Protein 6SA8 (pdb70)

Nearest PDB structures (foldseek):
  6sa8-assembly1_A  TM=1.002E+00  e=1.335E-89  synthetic construct
  5mfm-assembly5_E  TM=9.907E-01  e=5.668E-34  synthetic construct
  6s9o-assembly3_C  TM=9.893E-01  e=5.904E-34  synthetic construct
  6s9o-assembly1_A  TM=9.785E-01  e=1.028E-32  synthetic construct
  4rv1-assembly6_F  TM=8.176E-01  e=2.155E-25  synthetic construct

B-factor: mean 82.51, std 38.87, range [34.55, 211.36]

Radius of gyration: 32.52 Å; Cα contacts (8 Å, |Δi|>4): 1146; chains: 2; bounding box: 94×77×37 Å

Structure (mmCIF, N/CA/C/O backbone):
data_6SA8
#
_entry.id   6SA8
#
_cell.length_a   92.970
_cell.length_b   145.460
_cell.length_c   115.620
_cell.angle_alpha   90.000
_cell.angle_beta   90.000
_cell.angle_gamma   90.000
#
_symmetry.space_group_name_H-M   'C 2 2 21'
#
loop_
_entity.id
_entity.type
_entity.pdbx_description
1 polymer 'ring-like DARPin-Armadillo fusion H83_D01'
2 polymer LYS-ARG-LYS-ARG-LYS-ARG-LYS-ARG-LYS-ARG
3 non-polymer 1,2-ETHANEDIOL
4 water water
#
loop_
_atom_site.group_PDB
_atom_site.id
_atom_site.type_symbol
_atom_site.label_atom_id
_atom_site.label_alt_id
_atom_site.label_comp_id
_atom_site.label_asym_id
_atom_site.label_entity_id
_atom_site.label_seq_id
_atom_site.pdbx_PDB_ins_code
_atom_site.Cartn_x
_atom_site.Cartn_y
_atom_site.Cartn_z
_atom_site.occupancy
_atom_site.B_iso_or_equiv
_atom_site.auth_seq_id
_atom_site.auth_comp_id
_atom_site.auth_asym_id
_atom_site.auth_atom_id
_atom_site.pdbx_PDB_model_num
ATOM 1 N N . GLY A 1 7 ? 22.104 0.791 -5.846 1.00 155.09 7 GLY A N 1
ATOM 2 C CA . GLY A 1 7 ? 21.186 0.897 -6.965 1.00 151.99 7 GLY A CA 1
ATOM 3 C C . GLY A 1 7 ? 21.882 0.937 -8.311 1.00 151.89 7 GLY A C 1
ATOM 4 O O . GLY A 1 7 ? 22.984 1.471 -8.437 1.00 152.19 7 GLY A O 1
ATOM 5 N N . GLY A 1 8 ? 21.233 0.369 -9.316 1.00 150.67 8 GLY A N 1
ATOM 6 C CA . GLY A 1 8 ? 21.783 0.346 -10.657 1.00 152.04 8 GLY A CA 1
ATOM 7 C C . GLY A 1 8 ? 21.133 -0.729 -11.494 1.00 151.86 8 GLY A C 1
ATOM 8 O O . GLY A 1 8 ? 20.470 -1.636 -10.990 1.00 150.03 8 GLY A O 1
ATOM 9 N N . SER A 1 9 ? 21.334 -0.603 -12.810 1.00 152.23 9 SER A N 1
ATOM 10 C CA . SER A 1 9 ? 20.891 -1.617 -13.761 1.00 148.93 9 SER A CA 1
ATOM 11 C C . SER A 1 9 ? 21.600 -2.950 -13.558 1.00 146.74 9 SER A C 1
ATOM 12 O O . SER A 1 9 ? 21.147 -3.967 -14.095 1.00 145.76 9 SER A O 1
ATOM 15 N N . CYS A 1 10 ? 22.703 -2.958 -12.806 1.00 145.65 10 CYS A N 1
ATOM 16 C CA . CYS A 1 10 ? 23.330 -4.204 -12.385 1.00 148.02 10 CYS A CA 1
ATOM 17 C C . CYS A 1 10 ? 22.517 -4.896 -11.302 1.00 145.49 10 CYS A C 1
ATOM 18 O O . CYS A 1 10 ? 22.456 -6.131 -11.257 1.00 146.54 10 CYS A O 1
ATOM 21 N N . LEU A 1 11 ? 21.898 -4.113 -10.420 1.00 143.69 11 LEU A N 1
ATOM 22 C CA . LEU A 1 11 ? 21.231 -4.670 -9.249 1.00 144.44 11 LEU A CA 1
ATOM 23 C C . LEU A 1 11 ? 19.983 -5.451 -9.639 1.00 142.95 11 LEU A C 1
ATOM 24 O O . LEU A 1 11 ? 19.730 -6.542 -9.117 1.00 143.96 11 LEU A O 1
ATOM 29 N N . GLY A 1 12 ? 19.185 -4.902 -10.547 1.00 139.97 12 GLY A N 1
ATOM 30 C CA . GLY A 1 12 ? 17.989 -5.583 -10.994 1.00 136.92 12 GLY A CA 1
ATOM 31 C C . GLY A 1 12 ? 18.195 -6.367 -12.273 1.00 138.27 12 GLY A C 1
ATOM 32 O O . GLY A 1 12 ? 17.376 -6.286 -13.192 1.00 135.70 12 GLY A O 1
ATOM 33 N N . LYS A 1 13 ? 19.284 -7.134 -12.342 1.00 142.39 13 LYS A N 1
ATOM 34 C CA . LYS A 1 13 ? 19.654 -7.887 -13.535 1.00 145.62 13 LYS A CA 1
ATOM 35 C C . LYS A 1 13 ? 19.227 -9.348 -13.467 1.00 146.97 13 LYS A C 1
ATOM 36 O O . LYS A 1 13 ? 18.544 -9.839 -14.372 1.00 143.88 13 LYS A O 1
ATOM 42 N N . LYS A 1 14 ? 19.623 -10.057 -12.411 1.00 151.74 14 LYS A N 1
ATOM 43 C CA . LYS A 1 14 ? 19.341 -11.480 -12.282 1.00 155.21 14 LYS A CA 1
ATOM 44 C C . LYS A 1 14 ? 18.021 -11.765 -11.576 1.00 153.60 14 LYS A C 1
ATOM 45 O O . LYS A 1 14 ? 17.576 -12.918 -11.586 1.00 157.57 14 LYS A O 1
ATOM 51 N N . LEU A 1 15 ? 17.394 -10.750 -10.966 1.00 147.63 15 LEU A N 1
ATOM 52 C CA . LEU A 1 15 ? 16.022 -10.892 -10.486 1.00 142.14 15 LEU A CA 1
ATOM 53 C C . LEU A 1 15 ? 15.139 -11.537 -11.544 1.00 143.98 15 LEU A C 1
ATOM 54 O O . LEU A 1 15 ? 14.287 -12.377 -11.234 1.00 145.45 15 LEU A O 1
ATOM 59 N N . LEU A 1 16 ? 15.339 -11.156 -12.807 1.00 145.76 16 LEU A N 1
ATOM 60 C CA . LEU A 1 16 ? 14.504 -11.659 -13.893 1.00 146.94 16 LEU A CA 1
ATOM 61 C C . LEU A 1 16 ? 14.680 -13.162 -14.081 1.00 152.75 16 LEU A C 1
ATOM 62 O O . LEU A 1 16 ? 13.701 -13.886 -14.307 1.00 153.17 16 LEU A O 1
ATOM 67 N N . GLU A 1 17 ? 15.919 -13.650 -13.995 1.00 157.65 17 GLU A N 1
ATOM 68 C CA . GLU A 1 17 ? 16.194 -15.072 -14.150 1.00 162.94 17 GLU A CA 1
ATOM 69 C C . GLU A 1 17 ? 16.235 -15.820 -12.822 1.00 168.22 17 GLU A C 1
ATOM 70 O O . GLU A 1 17 ? 16.108 -17.049 -12.821 1.00 172.15 17 GLU A O 1
ATOM 76 N N . ALA A 1 18 ? 16.402 -15.118 -11.697 1.00 167.83 18 ALA A N 1
ATOM 77 C CA . ALA A 1 18 ? 16.265 -15.776 -10.403 1.00 168.41 18 ALA A CA 1
ATOM 78 C C . ALA A 1 18 ? 14.827 -16.225 -10.175 1.00 165.68 18 ALA A C 1
ATOM 79 O O . ALA A 1 18 ? 14.587 -17.322 -9.657 1.00 169.26 18 ALA A O 1
ATOM 81 N N . ALA A 1 19 ? 13.857 -15.391 -10.560 1.00 158.36 19 ALA A N 1
ATOM 82 C CA . ALA A 1 19 ? 12.459 -15.806 -10.493 1.00 154.19 19 ALA A CA 1
ATOM 83 C C . ALA A 1 19 ? 12.175 -16.925 -11.490 1.00 157.55 19 ALA A C 1
ATOM 84 O O . ALA A 1 19 ? 11.516 -17.919 -11.158 1.00 158.95 19 ALA A O 1
ATOM 86 N N . ARG A 1 20 ? 12.673 -16.779 -12.723 1.00 159.85 20 ARG A N 1
ATOM 87 C CA . ARG A 1 20 ? 12.505 -17.823 -13.730 1.00 163.93 20 ARG A CA 1
ATOM 88 C C . ARG A 1 20 ? 13.205 -19.118 -13.342 1.00 173.04 20 ARG A C 1
ATOM 89 O O . ARG A 1 20 ? 12.897 -20.169 -13.914 1.00 176.73 20 ARG A O 1
ATOM 97 N N . ALA A 1 21 ? 14.145 -19.062 -12.400 1.00 176.68 21 ALA A N 1
ATOM 98 C CA . ALA A 1 21 ? 14.782 -20.256 -11.863 1.00 181.76 21 ALA A CA 1
ATOM 99 C C . ALA A 1 21 ? 14.079 -20.683 -10.581 1.00 183.78 21 ALA A C 1
ATOM 100 O O . ALA A 1 21 ? 13.479 -21.762 -10.527 1.00 186.48 21 ALA A O 1
ATOM 102 N N . GLY A 1 22 ? 14.147 -19.847 -9.547 1.00 182.38 22 GLY A N 1
ATOM 103 C CA . GLY A 1 22 ? 13.344 -20.068 -8.356 1.00 180.76 22 GLY A CA 1
ATOM 104 C C . GLY A 1 22 ? 14.100 -20.139 -7.046 1.00 182.15 22 GLY A C 1
ATOM 105 O O . GLY A 1 22 ? 13.798 -20.990 -6.205 1.00 185.03 22 GLY A O 1
ATOM 106 N N . GLN A 1 23 ? 15.071 -19.249 -6.848 1.00 179.85 23 GLN A N 1
ATOM 107 C CA . GLN A 1 23 ? 15.819 -19.169 -5.598 1.00 178.62 23 GLN A CA 1
ATOM 108 C C . GLN A 1 23 ? 15.241 -18.032 -4.762 1.00 173.44 23 GLN A C 1
ATOM 109 O O . GLN A 1 23 ? 15.446 -16.855 -5.078 1.00 171.51 23 GLN A O 1
ATOM 115 N N . ASP A 1 24 ? 14.506 -18.387 -3.704 1.00 170.86 24 ASP A N 1
ATOM 116 C CA . ASP A 1 24 ? 14.083 -17.384 -2.732 1.00 165.50 24 ASP A CA 1
ATOM 117 C C . ASP A 1 24 ? 15.281 -16.630 -2.172 1.00 167.06 24 ASP A C 1
ATOM 118 O O . ASP A 1 24 ? 15.205 -15.419 -1.934 1.00 163.02 24 ASP A O 1
ATOM 123 N N . ASP A 1 25 ? 16.401 -17.329 -1.962 1.00 172.86 25 ASP A N 1
ATOM 124 C CA . ASP A 1 25 ? 17.600 -16.678 -1.441 1.00 175.58 25 ASP A CA 1
ATOM 125 C C . ASP A 1 25 ? 18.147 -15.651 -2.424 1.00 173.11 25 ASP A C 1
ATOM 126 O O . ASP A 1 25 ? 18.305 -14.475 -2.085 1.00 171.55 25 ASP A O 1
ATOM 131 N N . GLU A 1 26 ? 18.447 -16.078 -3.654 1.00 171.96 26 GLU A N 1
ATOM 132 C CA . GLU A 1 26 ? 19.064 -15.162 -4.610 1.00 167.70 26 GLU A CA 1
ATOM 133 C C . GLU A 1 26 ? 18.151 -13.983 -4.919 1.00 162.80 26 GLU A C 1
ATOM 134 O O . GLU A 1 26 ? 18.618 -12.842 -5.029 1.00 161.36 26 GLU A O 1
ATOM 140 N N . VAL A 1 27 ? 16.848 -14.236 -5.063 1.00 160.35 27 VAL A N 1
ATOM 141 C CA . VAL A 1 27 ? 15.888 -13.139 -5.167 1.00 153.33 27 VAL A CA 1
ATOM 142 C C . VAL A 1 27 ? 15.986 -12.237 -3.943 1.00 154.21 27 VAL A C 1
ATOM 143 O O . VAL A 1 27 ? 15.909 -11.006 -4.050 1.00 151.30 27 VAL A O 1
ATOM 147 N N . ARG A 1 28 ? 16.186 -12.835 -2.765 1.00 158.46 28 ARG A N 1
ATOM 148 C CA . ARG A 1 28 ? 16.228 -12.066 -1.526 1.00 158.47 28 ARG A CA 1
ATOM 149 C C . ARG A 1 28 ? 17.456 -11.161 -1.467 1.00 161.00 28 ARG A C 1
ATOM 150 O O . ARG A 1 28 ? 17.348 -9.990 -1.084 1.00 158.80 28 ARG A O 1
ATOM 158 N N . ILE A 1 29 ? 18.633 -11.677 -1.841 1.00 165.08 29 ILE A N 1
ATOM 159 C CA . ILE A 1 29 ? 19.835 -10.844 -1.785 1.00 167.35 29 ILE A CA 1
ATOM 160 C C . ILE A 1 29 ? 19.853 -9.822 -2.917 1.00 167.30 29 ILE A C 1
ATOM 161 O O . ILE A 1 29 ? 20.478 -8.764 -2.780 1.00 169.54 29 ILE A O 1
ATOM 166 N N . LEU A 1 30 ? 19.177 -10.107 -4.035 1.00 164.09 30 LEU A N 1
ATOM 167 C CA . LEU A 1 30 ? 19.126 -9.161 -5.144 1.00 159.97 30 LEU A CA 1
ATOM 168 C C . LEU A 1 30 ? 18.323 -7.914 -4.795 1.00 158.48 30 LEU A C 1
ATOM 169 O O . LEU A 1 30 ? 18.542 -6.857 -5.398 1.00 156.06 30 LEU A O 1
ATOM 174 N N . LEU A 1 31 ? 17.409 -8.012 -3.832 1.00 160.22 31 LEU A N 1
ATOM 175 C CA . LEU A 1 31 ? 16.657 -6.863 -3.349 1.00 158.60 31 LEU A CA 1
ATOM 176 C C . LEU A 1 31 ? 17.175 -6.330 -2.024 1.00 161.77 31 LEU A C 1
ATOM 177 O O . LEU A 1 31 ? 16.801 -5.218 -1.633 1.00 160.75 31 LEU A O 1
ATOM 182 N N . ALA A 1 32 ? 18.012 -7.104 -1.328 1.00 164.31 32 ALA A N 1
ATOM 183 C CA . ALA A 1 32 ? 18.344 -6.812 0.063 1.00 164.77 32 ALA A CA 1
ATOM 184 C C . ALA A 1 32 ? 18.871 -5.394 0.228 1.00 164.32 32 ALA A C 1
ATOM 185 O O . ALA A 1 32 ? 18.495 -4.682 1.166 1.00 163.52 32 ALA A O 1
ATOM 187 N N . ASN A 1 33 ? 19.744 -4.966 -0.688 1.00 165.96 33 ASN A N 1
ATOM 188 C CA . ASN A 1 33 ? 20.289 -3.616 -0.625 1.00 168.35 33 ASN A CA 1
ATOM 189 C C . ASN A 1 33 ? 19.240 -2.572 -0.994 1.00 165.96 33 ASN A C 1
ATOM 190 O O . ASN A 1 33 ? 19.228 -1.478 -0.419 1.00 166.39 33 ASN A O 1
ATOM 195 N N . GLY A 1 34 ? 18.341 -2.898 -1.918 1.00 163.99 34 GLY A N 1
ATOM 196 C CA . GLY A 1 34 ? 17.260 -1.998 -2.269 1.00 162.14 34 GLY A CA 1
ATOM 197 C C . GLY A 1 34 ? 17.424 -1.333 -3.619 1.00 161.82 34 GLY A C 1
ATOM 198 O O . GLY A 1 34 ? 18.362 -0.559 -3.832 1.00 162.44 34 GLY A O 1
ATOM 199 N N . ALA A 1 35 ? 16.508 -1.624 -4.542 1.00 159.65 35 ALA A N 1
ATOM 200 C CA . ALA A 1 35 ? 16.545 -1.023 -5.868 1.00 158.83 35 ALA A CA 1
ATOM 201 C C . ALA A 1 35 ? 15.165 -1.034 -6.513 1.00 155.34 35 ALA A C 1
ATOM 202 O O . ALA A 1 35 ? 14.177 -0.625 -5.893 1.00 153.53 35 ALA A O 1
ATOM 204 N N . ASP A 1 36 ? 15.090 -1.503 -7.755 1.00 153.18 36 ASP A N 1
ATOM 205 C CA . ASP A 1 36 ? 13.846 -1.508 -8.515 1.00 147.65 36 ASP A CA 1
ATOM 206 C C . ASP A 1 36 ? 13.167 -2.858 -8.319 1.00 144.45 36 ASP A C 1
ATOM 207 O O . ASP A 1 36 ? 13.674 -3.886 -8.778 1.00 143.39 36 ASP A O 1
ATOM 212 N N . VAL A 1 37 ? 12.020 -2.858 -7.636 1.00 143.46 37 VAL A N 1
ATOM 213 C CA . VAL A 1 37 ? 11.369 -4.125 -7.315 1.00 144.07 37 VAL A CA 1
ATOM 214 C C . VAL A 1 37 ? 10.828 -4.786 -8.576 1.00 143.74 37 VAL A C 1
ATOM 215 O O . VAL A 1 37 ? 10.960 -6.002 -8.758 1.00 145.34 37 VAL A O 1
ATOM 219 N N . ASN A 1 38 ? 10.207 -4.009 -9.458 1.00 140.46 38 ASN A N 1
ATOM 220 C CA . ASN A 1 38 ? 9.780 -4.486 -10.767 1.00 137.73 38 ASN A CA 1
ATOM 221 C C . ASN A 1 38 ? 10.590 -3.756 -11.828 1.00 133.20 38 ASN A C 1
ATOM 222 O O . ASN A 1 38 ? 10.514 -2.527 -11.932 1.00 131.03 38 ASN A O 1
ATOM 227 N N . THR A 1 39 ? 11.359 -4.511 -12.606 1.00 131.71 39 THR A N 1
ATOM 228 C CA . THR A 1 39 ? 12.266 -3.958 -13.599 1.00 131.94 39 THR A CA 1
ATOM 229 C C . THR A 1 39 ? 11.734 -4.220 -15.005 1.00 131.53 39 THR A C 1
ATOM 230 O O . THR A 1 39 ? 10.662 -4.801 -15.196 1.00 126.56 39 THR A O 1
ATOM 234 N N . ALA A 1 40 ? 12.506 -3.784 -15.997 1.00 138.25 40 ALA A N 1
ATOM 235 C CA . ALA A 1 40 ? 12.117 -3.921 -17.391 1.00 141.78 40 ALA A CA 1
ATOM 236 C C . ALA A 1 40 ? 12.440 -5.324 -17.900 1.00 146.31 40 ALA A C 1
ATOM 237 O O . ALA A 1 40 ? 12.972 -6.174 -17.178 1.00 147.71 40 ALA A O 1
ATOM 239 N N . ASP A 1 41 ? 12.114 -5.564 -19.167 1.00 148.81 41 ASP A N 1
ATOM 240 C CA . ASP A 1 41 ? 12.331 -6.853 -19.809 1.00 152.77 41 ASP A CA 1
ATOM 241 C C . ASP A 1 41 ? 12.143 -6.669 -21.308 1.00 157.45 41 ASP A C 1
ATOM 242 O O . ASP A 1 41 ? 11.459 -5.741 -21.753 1.00 155.47 41 ASP A O 1
ATOM 247 N N . GLU A 1 42 ? 12.767 -7.561 -22.082 1.00 163.79 42 GLU A N 1
ATOM 248 C CA . GLU A 1 42 ? 12.620 -7.519 -23.534 1.00 167.51 42 GLU A CA 1
ATOM 249 C C . GLU A 1 42 ? 11.163 -7.682 -23.947 1.00 170.38 42 GLU A C 1
ATOM 250 O O . GLU A 1 42 ? 10.710 -7.059 -24.914 1.00 171.01 42 GLU A O 1
ATOM 256 N N . THR A 1 43 ? 10.413 -8.517 -23.229 1.00 171.53 43 THR A N 1
ATOM 257 C CA . THR A 1 43 ? 8.985 -8.688 -23.466 1.00 171.33 43 THR A CA 1
ATOM 258 C C . THR A 1 43 ? 8.139 -7.879 -22.489 1.00 165.67 43 THR A C 1
ATOM 259 O O . THR A 1 43 ? 7.014 -8.277 -22.165 1.00 164.49 43 THR A O 1
ATOM 263 N N . GLY A 1 44 ? 8.666 -6.756 -22.006 1.00 160.98 44 GLY A N 1
ATOM 264 C CA . GLY A 1 44 ? 7.950 -5.911 -21.070 1.00 152.26 44 GLY A CA 1
ATOM 265 C C . GLY A 1 44 ? 7.563 -6.553 -19.753 1.00 145.77 44 GLY A C 1
ATOM 266 O O . GLY A 1 44 ? 6.784 -5.960 -19.000 1.00 142.49 44 GLY A O 1
ATOM 267 N N . PHE A 1 45 ? 8.077 -7.742 -19.446 1.00 144.60 45 PHE A N 1
ATOM 268 C CA . PHE A 1 45 ? 7.721 -8.427 -18.211 1.00 141.16 45 PHE A CA 1
ATOM 269 C C . PHE A 1 45 ? 8.407 -7.782 -17.009 1.00 137.69 45 PHE A C 1
ATOM 270 O O . PHE A 1 45 ? 9.272 -6.912 -17.136 1.00 138.96 45 PHE A O 1
ATOM 278 N N . THR A 1 46 ? 8.002 -8.225 -15.828 1.00 133.40 46 THR A N 1
ATOM 279 C CA . THR A 1 46 ? 8.579 -7.841 -14.550 1.00 130.78 46 THR A CA 1
ATOM 280 C C . THR A 1 46 ? 8.841 -9.107 -13.749 1.00 135.42 46 THR A C 1
ATOM 281 O O . THR A 1 46 ? 8.298 -10.171 -14.069 1.00 138.22 46 THR A O 1
ATOM 285 N N . PRO A 1 47 ? 9.681 -9.039 -12.708 1.00 137.88 47 PRO A N 1
ATOM 286 C CA . PRO A 1 47 ? 9.948 -10.253 -11.914 1.00 139.92 47 PRO A CA 1
ATOM 287 C C . PRO A 1 47 ? 8.708 -10.862 -11.280 1.00 136.55 47 PRO A C 1
ATOM 288 O O . PRO A 1 47 ? 8.748 -12.034 -10.885 1.00 136.29 47 PRO A O 1
ATOM 292 N N . LEU A 1 48 ? 7.612 -10.110 -11.166 1.00 132.62 48 LEU A N 1
ATOM 293 C CA . LEU A 1 48 ? 6.382 -10.681 -10.627 1.00 129.84 48 LEU A CA 1
ATOM 294 C C . LEU A 1 48 ? 5.708 -11.603 -11.636 1.00 133.90 48 LEU A C 1
ATOM 295 O O . LEU A 1 48 ? 5.102 -12.610 -11.253 1.00 136.46 48 LEU A O 1
ATOM 300 N N . HIS A 1 49 ? 5.810 -11.283 -12.929 1.00 136.55 49 HIS A N 1
ATOM 301 C CA . HIS A 1 49 ? 5.164 -12.096 -13.955 1.00 141.15 49 HIS A CA 1
ATOM 302 C C . HIS A 1 49 ? 5.792 -13.482 -14.033 1.00 147.79 49 HIS A C 1
ATOM 303 O O . HIS A 1 49 ? 5.107 -14.500 -13.893 1.00 149.23 49 HIS A O 1
ATOM 310 N N . LEU A 1 50 ? 7.107 -13.536 -14.263 1.00 152.28 50 LEU A N 1
ATOM 311 C CA . LEU A 1 50 ? 7.781 -14.819 -14.431 1.00 156.81 50 LEU A CA 1
ATOM 312 C C . LEU A 1 50 ? 7.758 -15.647 -13.151 1.00 159.16 50 LEU A C 1
ATOM 313 O O . LEU A 1 50 ? 7.829 -16.879 -13.211 1.00 163.50 50 LEU A O 1
ATOM 318 N N . ALA A 1 51 ? 7.654 -14.996 -11.990 1.00 155.35 51 ALA A N 1
ATOM 319 C CA . ALA A 1 51 ? 7.565 -15.736 -10.736 1.00 154.67 51 ALA A CA 1
ATOM 320 C C . ALA A 1 51 ? 6.230 -16.459 -10.608 1.00 153.79 51 ALA A C 1
ATOM 321 O O . ALA A 1 51 ? 6.169 -17.556 -10.040 1.00 154.40 51 ALA A O 1
ATOM 323 N N . ALA A 1 52 ? 5.155 -15.862 -11.124 1.00 152.96 52 ALA A N 1
ATOM 324 C CA . ALA A 1 52 ? 3.854 -16.517 -11.128 1.00 152.56 52 ALA A CA 1
ATOM 325 C C . ALA A 1 52 ? 3.688 -17.479 -12.296 1.00 155.50 52 ALA A C 1
ATOM 326 O O . ALA A 1 52 ? 2.826 -18.364 -12.237 1.00 156.94 52 ALA A O 1
ATOM 328 N N . TRP A 1 53 ? 4.486 -17.323 -13.355 1.00 155.39 53 TRP A N 1
ATOM 329 C CA . TRP A 1 53 ? 4.416 -18.245 -14.484 1.00 156.29 53 TRP A CA 1
ATOM 330 C C . TRP A 1 53 ? 5.040 -19.589 -14.126 1.00 160.98 53 TRP A C 1
ATOM 331 O O . TRP A 1 53 ? 4.446 -20.646 -14.367 1.00 166.23 53 TRP A O 1
ATOM 342 N N . GLU A 1 54 ? 6.241 -19.569 -13.545 1.00 158.81 54 GLU A N 1
ATOM 343 C CA . GLU A 1 54 ? 6.882 -20.817 -13.147 1.00 159.56 54 GLU A CA 1
ATOM 344 C C . GLU A 1 54 ? 6.196 -21.444 -11.941 1.00 159.58 54 GLU A C 1
ATOM 345 O O . GLU A 1 54 ? 6.206 -22.671 -11.794 1.00 162.52 54 GLU A O 1
ATOM 351 N N . GLY A 1 55 ? 5.603 -20.630 -11.076 1.00 156.42 55 GLY A N 1
ATOM 352 C CA . GLY A 1 55 ? 4.890 -21.128 -9.922 1.00 156.95 55 GLY A CA 1
ATOM 353 C C . GLY A 1 55 ? 5.612 -21.014 -8.600 1.00 156.49 55 GLY A C 1
ATOM 354 O O . GLY A 1 55 ? 5.264 -21.745 -7.666 1.00 159.61 55 GLY A O 1
ATOM 355 N N . HIS A 1 56 ? 6.596 -20.127 -8.488 1.00 151.49 56 HIS A N 1
ATOM 356 C CA . HIS A 1 56 ? 7.354 -19.962 -7.251 1.00 149.66 56 HIS A CA 1
ATOM 357 C C . HIS A 1 56 ? 6.591 -19.003 -6.348 1.00 144.09 56 HIS A C 1
ATOM 358 O O . HIS A 1 56 ? 6.679 -17.782 -6.499 1.00 139.20 56 HIS A O 1
ATOM 365 N N . LEU A 1 57 ? 5.830 -19.561 -5.404 1.00 145.61 57 LEU A N 1
ATOM 366 C CA . LEU A 1 57 ? 5.054 -18.732 -4.488 1.00 142.99 57 LEU A CA 1
ATOM 367 C C . LEU A 1 57 ? 5.954 -17.909 -3.574 1.00 143.87 57 LEU A C 1
ATOM 368 O O . LEU A 1 57 ? 5.598 -16.784 -3.206 1.00 140.19 57 LEU A O 1
ATOM 373 N N . GLY A 1 58 ? 7.119 -18.441 -3.207 1.00 149.34 58 GLY A N 1
ATOM 374 C CA . GLY A 1 58 ? 8.060 -17.701 -2.388 1.00 152.80 58 GLY A CA 1
ATOM 375 C C . GLY A 1 58 ? 8.685 -16.496 -3.055 1.00 152.18 58 GLY A C 1
ATOM 376 O O . GLY A 1 58 ? 9.461 -15.785 -2.411 1.00 154.67 58 GLY A O 1
ATOM 377 N N . ILE A 1 59 ? 8.375 -16.251 -4.327 1.00 149.32 59 ILE A N 1
ATOM 378 C CA . ILE A 1 59 ? 8.893 -15.095 -5.037 1.00 146.74 59 ILE A CA 1
ATOM 379 C C . ILE A 1 59 ? 7.823 -14.036 -5.282 1.00 138.98 59 ILE A C 1
ATOM 380 O O . ILE A 1 59 ? 8.138 -12.841 -5.267 1.00 134.15 59 ILE A O 1
ATOM 385 N N . VAL A 1 60 ? 6.569 -14.433 -5.503 1.00 137.00 60 VAL A N 1
ATOM 386 C CA . VAL A 1 60 ? 5.526 -13.445 -5.754 1.00 131.65 60 VAL A CA 1
ATOM 387 C C . VAL A 1 60 ? 5.139 -12.715 -4.476 1.00 131.51 60 VAL A C 1
ATOM 388 O O . VAL A 1 60 ? 4.684 -11.567 -4.526 1.00 127.77 60 VAL A O 1
ATOM 392 N N . GLU A 1 61 ? 5.330 -13.346 -3.315 1.00 136.42 61 GLU A N 1
ATOM 393 C CA . GLU A 1 61 ? 4.955 -12.720 -2.051 1.00 135.90 61 GLU A CA 1
ATOM 394 C C . GLU A 1 61 ? 6.034 -11.766 -1.553 1.00 137.21 61 GLU A C 1
ATOM 395 O O . GLU A 1 61 ? 5.720 -10.695 -1.021 1.00 134.65 61 GLU A O 1
ATOM 401 N N . VAL A 1 62 ? 7.307 -12.135 -1.711 1.00 140.97 62 VAL A N 1
ATOM 402 C CA . VAL A 1 62 ? 8.390 -11.245 -1.314 1.00 143.28 62 VAL A CA 1
ATOM 403 C C . VAL A 1 62 ? 8.503 -10.050 -2.251 1.00 143.07 62 VAL A C 1
ATOM 404 O O . VAL A 1 62 ? 9.065 -9.018 -1.867 1.00 142.36 62 VAL A O 1
ATOM 408 N N . LEU A 1 63 ? 7.971 -10.157 -3.470 1.00 144.23 63 LEU A N 1
ATOM 409 C CA . LEU A 1 63 ? 8.108 -9.091 -4.454 1.00 144.41 63 LEU A CA 1
ATOM 410 C C . LEU A 1 63 ? 7.138 -7.939 -4.232 1.00 146.38 63 LEU A C 1
ATOM 411 O O . LEU A 1 63 ? 7.339 -6.866 -4.805 1.00 147.55 63 LEU A O 1
ATOM 416 N N . LEU A 1 64 ? 6.093 -8.127 -3.426 1.00 147.84 64 LEU A N 1
ATOM 417 C CA . LEU A 1 64 ? 5.114 -7.072 -3.207 1.00 146.55 64 LEU A CA 1
ATOM 418 C C . LEU A 1 64 ? 5.103 -6.523 -1.789 1.00 148.53 64 LEU A C 1
ATOM 419 O O . LEU A 1 64 ? 4.530 -5.453 -1.567 1.00 145.10 64 LEU A O 1
ATOM 424 N N . LYS A 1 65 ? 5.724 -7.215 -0.833 1.00 154.47 65 LYS A N 1
ATOM 425 C CA . LYS A 1 65 ? 5.801 -6.709 0.532 1.00 156.79 65 LYS A CA 1
ATOM 426 C C . LYS A 1 65 ? 6.781 -5.553 0.678 1.00 162.28 65 LYS A C 1
ATOM 427 O O . LYS A 1 65 ? 6.803 -4.915 1.736 1.00 163.47 65 LYS A O 1
ATOM 433 N N . ASN A 1 66 ? 7.584 -5.269 -0.347 1.00 166.44 66 ASN A N 1
ATOM 434 C CA . ASN A 1 66 ? 8.484 -4.125 -0.340 1.00 170.14 66 ASN A CA 1
ATOM 435 C C . ASN A 1 66 ? 7.944 -2.937 -1.126 1.00 165.08 66 ASN A C 1
ATOM 436 O O . ASN A 1 66 ? 8.502 -1.840 -1.018 1.00 166.09 66 ASN A O 1
ATOM 441 N N . GLY A 1 67 ? 6.887 -3.127 -1.912 1.00 158.50 67 GLY A N 1
ATOM 442 C CA . GLY A 1 67 ? 6.272 -2.028 -2.631 1.00 152.89 67 GLY A CA 1
ATOM 443 C C . GLY A 1 67 ? 6.537 -2.047 -4.123 1.00 149.88 67 GLY A C 1
ATOM 444 O O . GLY A 1 67 ? 7.356 -1.275 -4.626 1.00 152.76 67 GLY A O 1
ATOM 445 N N . ALA A 1 68 ? 5.842 -2.916 -4.840 1.00 144.38 68 ALA A N 1
ATOM 446 C CA . ALA A 1 68 ? 6.000 -3.060 -6.286 1.00 141.63 68 ALA A CA 1
ATOM 447 C C . ALA A 1 68 ? 4.672 -2.692 -6.958 1.00 137.37 68 ALA A C 1
ATOM 448 O O . ALA A 1 68 ? 4.138 -1.621 -6.659 1.00 137.32 68 ALA A O 1
ATOM 450 N N . ASP A 1 69 ? 4.131 -3.529 -7.838 1.00 133.45 69 ASP A N 1
ATOM 451 C CA . ASP A 1 69 ? 2.883 -3.237 -8.525 1.00 128.03 69 ASP A CA 1
ATOM 452 C C . ASP A 1 69 ? 2.276 -4.551 -8.987 1.00 126.46 69 ASP A C 1
ATOM 453 O O . ASP A 1 69 ? 2.939 -5.332 -9.676 1.00 127.86 69 ASP A O 1
ATOM 458 N N . VAL A 1 70 ? 1.020 -4.789 -8.604 1.00 122.89 70 VAL A N 1
ATOM 459 C CA . VAL A 1 70 ? 0.368 -6.060 -8.898 1.00 121.40 70 VAL A CA 1
ATOM 460 C C . VAL A 1 70 ? -0.200 -6.112 -10.311 1.00 120.93 70 VAL A C 1
ATOM 461 O O . VAL A 1 70 ? -0.427 -7.208 -10.842 1.00 122.00 70 VAL A O 1
ATOM 465 N N . ASN A 1 71 ? -0.432 -4.962 -10.942 1.00 118.41 71 ASN A N 1
ATOM 466 C CA . ASN A 1 71 ? -1.060 -4.938 -12.257 1.00 115.93 71 ASN A CA 1
ATOM 467 C C . ASN A 1 71 ? -0.109 -4.411 -13.326 1.00 115.70 71 ASN A C 1
ATOM 468 O O . ASN A 1 71 ? -0.444 -3.470 -14.053 1.00 112.41 71 ASN A O 1
ATOM 473 N N . ALA A 1 72 ? 1.077 -5.008 -13.431 1.00 118.10 72 ALA A N 1
ATOM 474 C CA . ALA A 1 72 ? 2.045 -4.607 -14.442 1.00 120.03 72 ALA A CA 1
ATOM 475 C C . ALA A 1 72 ? 1.691 -5.216 -15.792 1.00 122.88 72 ALA A C 1
ATOM 476 O O . ALA A 1 72 ? 1.211 -6.350 -15.872 1.00 122.70 72 ALA A O 1
ATOM 478 N N . ASN A 1 73 ? 1.933 -4.455 -16.854 1.00 125.61 73 ASN A N 1
ATOM 479 C CA . ASN 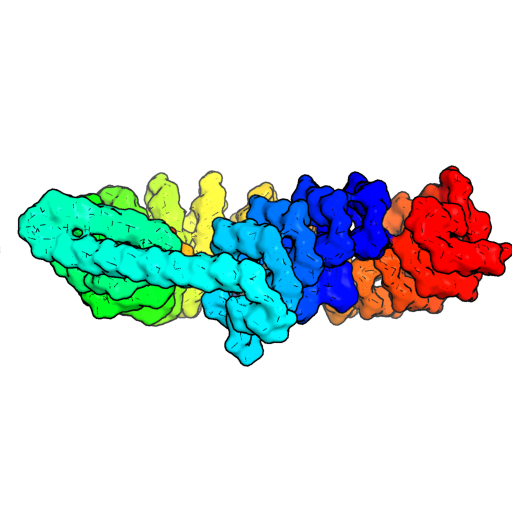A 1 73 ? 1.617 -4.875 -18.209 1.00 128.96 73 ASN A CA 1
ATOM 480 C C . ASN A 1 73 ? 2.891 -5.078 -19.017 1.00 132.73 73 ASN A C 1
ATOM 481 O O . ASN A 1 73 ? 3.908 -4.417 -18.787 1.00 133.57 73 ASN A O 1
ATOM 486 N N . ASP A 1 74 ? 2.824 -6.004 -19.970 1.00 136.29 74 ASP A N 1
ATOM 487 C CA . ASP A 1 74 ? 3.931 -6.239 -20.886 1.00 142.83 74 ASP A CA 1
ATOM 488 C C . ASP A 1 74 ? 3.644 -5.563 -22.221 1.00 147.97 74 ASP A C 1
ATOM 489 O O . ASP A 1 74 ? 2.883 -4.591 -22.278 1.00 145.44 74 ASP A O 1
ATOM 494 N N . GLU A 1 75 ? 4.243 -6.064 -23.303 1.00 155.93 75 GLU A N 1
ATOM 495 C CA . GLU A 1 75 ? 3.977 -5.503 -24.623 1.00 161.42 75 GLU A CA 1
ATOM 496 C C . GLU A 1 75 ? 2.612 -5.909 -25.164 1.00 162.45 75 GLU A C 1
ATOM 497 O O . GLU A 1 75 ? 2.094 -5.243 -26.066 1.00 164.42 75 GLU A O 1
ATOM 503 N N . ARG A 1 76 ? 2.020 -6.981 -24.636 1.00 160.44 76 ARG A N 1
ATOM 504 C CA . ARG A 1 76 ? 0.698 -7.430 -25.050 1.00 158.33 76 ARG A CA 1
ATOM 505 C C . ARG A 1 76 ? -0.386 -7.115 -24.027 1.00 154.72 76 ARG A C 1
ATOM 506 O O . ARG A 1 76 ? -1.566 -7.358 -24.303 1.00 153.55 76 ARG A O 1
ATOM 514 N N . GLY A 1 77 ? -0.018 -6.582 -22.863 1.00 152.22 77 GLY A N 1
ATOM 515 C CA . GLY A 1 77 ? -0.971 -6.266 -21.822 1.00 147.82 77 GLY A CA 1
ATOM 516 C C . GLY A 1 77 ? -1.150 -7.336 -20.768 1.00 145.28 77 GLY A C 1
ATOM 517 O O . GLY A 1 77 ? -2.022 -7.185 -19.903 1.00 141.85 77 GLY A O 1
ATOM 518 N N . HIS A 1 78 ? -0.355 -8.404 -20.805 1.00 146.04 78 HIS A N 1
ATOM 519 C CA . HIS A 1 78 ? -0.516 -9.491 -19.848 1.00 142.15 78 HIS A CA 1
ATOM 520 C C . HIS A 1 78 ? -0.188 -9.021 -18.435 1.00 133.05 78 HIS A C 1
ATOM 521 O O . HIS A 1 78 ? 0.760 -8.262 -18.216 1.00 131.35 78 HIS A O 1
ATOM 528 N N . THR A 1 79 ? -0.990 -9.473 -17.479 1.00 127.23 79 THR A N 1
ATOM 529 C CA . THR A 1 79 ? -0.852 -9.141 -16.071 1.00 119.06 79 THR A CA 1
ATOM 530 C C . THR A 1 79 ? -0.412 -10.366 -15.277 1.00 118.32 79 THR A C 1
ATOM 531 O O . THR A 1 79 ? -0.514 -11.498 -15.760 1.00 120.62 79 THR A O 1
ATOM 535 N N . PRO A 1 80 ? 0.106 -10.176 -14.059 1.00 116.13 80 PRO A N 1
ATOM 536 C CA . PRO A 1 80 ? 0.424 -11.344 -13.219 1.00 118.79 80 PRO A CA 1
ATOM 537 C C . PRO A 1 80 ? -0.772 -12.240 -12.956 1.00 120.92 80 PRO A C 1
ATOM 538 O O . PRO A 1 80 ? -0.602 -13.457 -12.810 1.00 121.80 80 PRO A O 1
ATOM 542 N N . LEU A 1 81 ? -1.981 -11.675 -12.886 1.00 121.36 81 LEU A N 1
ATOM 543 C CA . LEU A 1 81 ? -3.174 -12.505 -12.759 1.00 126.24 81 LEU A CA 1
ATOM 544 C C . LEU A 1 81 ? -3.409 -13.331 -14.017 1.00 130.59 81 LEU A C 1
ATOM 545 O O . LEU A 1 81 ? -3.833 -14.490 -13.933 1.00 135.29 81 LEU A O 1
ATOM 550 N N . HIS A 1 82 ? -3.149 -12.750 -15.191 1.00 128.42 82 HIS A N 1
ATOM 551 C CA . HIS A 1 82 ? -3.302 -13.500 -16.434 1.00 130.09 82 HIS A CA 1
ATOM 552 C C . HIS A 1 82 ? -2.330 -14.670 -16.494 1.00 132.05 82 HIS A C 1
ATOM 553 O O . HIS A 1 82 ? -2.662 -15.738 -17.022 1.00 134.35 82 HIS A O 1
ATOM 560 N N . LEU A 1 83 ? -1.122 -14.490 -15.955 1.00 131.26 83 LEU A N 1
ATOM 561 C CA . LEU A 1 83 ? -0.144 -15.571 -15.939 1.00 133.72 83 LEU A CA 1
ATOM 562 C C . LEU A 1 83 ? -0.410 -16.564 -14.816 1.00 135.06 83 LEU A C 1
ATOM 563 O O . LEU A 1 83 ? -0.048 -17.740 -14.936 1.00 139.64 83 LEU A O 1
ATOM 568 N N . ALA A 1 84 ? -1.038 -16.120 -13.726 1.00 130.72 84 ALA A N 1
ATOM 569 C CA . ALA A 1 84 ? -1.383 -17.026 -12.640 1.00 131.07 84 ALA A CA 1
ATOM 570 C C . ALA A 1 84 ? -2.584 -17.903 -12.969 1.00 131.32 84 ALA A C 1
ATOM 571 O O . ALA A 1 84 ? -2.804 -18.910 -12.286 1.00 130.78 84 ALA A O 1
ATOM 573 N N . ALA A 1 85 ? -3.358 -17.549 -13.995 1.00 132.54 85 ALA A N 1
ATOM 574 C CA . ALA A 1 85 ? -4.507 -18.340 -14.419 1.00 134.93 85 ALA A CA 1
ATOM 575 C C . ALA A 1 85 ? -4.198 -19.279 -15.574 1.00 139.05 85 ALA A C 1
ATOM 576 O O . ALA A 1 85 ? -4.857 -20.316 -15.707 1.00 142.39 85 ALA A O 1
ATOM 578 N N . TYR A 1 86 ? -3.222 -18.937 -16.421 1.00 138.63 86 TYR A N 1
ATOM 579 C CA . TYR A 1 86 ? -2.809 -19.854 -17.478 1.00 143.11 86 TYR A CA 1
ATOM 580 C C . TYR A 1 86 ? -2.144 -21.096 -16.903 1.00 148.33 86 TYR A C 1
ATOM 581 O O . TYR A 1 86 ? -2.283 -22.190 -17.463 1.00 151.84 86 TYR A O 1
ATOM 590 N N . THR A 1 87 ? -1.424 -20.949 -15.791 1.00 148.29 87 THR A N 1
ATOM 591 C CA . THR A 1 87 ? -0.745 -22.087 -15.185 1.00 151.95 87 THR A CA 1
ATOM 592 C C . THR A 1 87 ? -1.699 -22.930 -14.349 1.00 155.13 87 THR A C 1
ATOM 593 O O . THR A 1 87 ? -1.625 -24.164 -14.374 1.00 161.29 87 THR A O 1
ATOM 597 N N . GLY A 1 88 ? -2.599 -22.289 -13.610 1.00 151.85 88 GLY A N 1
ATOM 598 C CA . GLY A 1 88 ? -3.519 -22.985 -12.736 1.00 154.07 88 GLY A CA 1
ATOM 599 C C . GLY A 1 88 ? -3.162 -22.961 -11.267 1.00 155.12 88 GLY A C 1
ATOM 600 O O . GLY A 1 88 ? -3.774 -23.704 -10.490 1.00 157.61 88 GLY A O 1
ATOM 601 N N . HIS A 1 89 ? -2.201 -22.135 -10.862 1.00 153.36 89 HIS A N 1
ATOM 602 C CA . HIS A 1 89 ? -1.759 -22.080 -9.474 1.00 153.69 89 HIS A CA 1
ATOM 603 C C . HIS A 1 89 ? -2.738 -21.250 -8.655 1.00 154.84 89 HIS A C 1
ATOM 604 O O . HIS A 1 89 ? -2.870 -20.042 -8.877 1.00 151.70 89 HIS A O 1
ATOM 611 N N . LEU A 1 90 ? -3.414 -21.893 -7.701 1.00 159.17 90 LEU A N 1
ATOM 612 C CA . LEU A 1 90 ? -4.439 -21.211 -6.917 1.00 156.37 90 LEU A CA 1
ATOM 613 C C . LEU A 1 90 ? -3.836 -20.358 -5.809 1.00 153.47 90 LEU A C 1
ATOM 614 O O . LEU A 1 90 ? -4.133 -19.165 -5.702 1.00 148.47 90 LEU A O 1
ATOM 619 N N . GLU A 1 91 ? -2.995 -20.959 -4.967 1.00 156.18 91 GLU A N 1
ATOM 620 C CA . GLU A 1 91 ? -2.492 -20.284 -3.775 1.00 154.11 91 GLU A CA 1
ATOM 621 C C . GLU A 1 91 ? -1.498 -19.191 -4.142 1.00 154.07 91 GLU A C 1
ATOM 622 O O . GLU A 1 91 ? -0.897 -18.562 -3.266 1.00 155.74 91 GLU A O 1
ATOM 628 N N . ILE A 1 92 ? -1.333 -18.966 -5.443 1.00 152.12 92 ILE A N 1
ATOM 629 C CA . ILE A 1 92 ? -0.608 -17.818 -5.972 1.00 148.68 92 ILE A CA 1
ATOM 630 C C . ILE A 1 92 ? -1.555 -16.786 -6.582 1.00 142.83 92 ILE A C 1
ATOM 631 O O . ILE A 1 92 ? -1.138 -15.639 -6.814 1.00 139.68 92 ILE A O 1
ATOM 636 N N . VAL A 1 93 ? -2.827 -17.131 -6.796 1.00 140.93 93 VAL A N 1
ATOM 637 C CA . VAL A 1 93 ? -3.781 -16.175 -7.353 1.00 135.12 93 VAL A CA 1
ATOM 638 C C . VAL A 1 93 ? -4.289 -15.218 -6.279 1.00 132.37 93 VAL A C 1
ATOM 639 O O . VAL A 1 93 ? -4.266 -13.995 -6.460 1.00 131.34 93 VAL A O 1
ATOM 643 N N . GLU A 1 94 ? -4.755 -15.756 -5.148 1.00 132.11 94 GLU A N 1
ATOM 644 C CA . GLU A 1 94 ? -5.410 -14.923 -4.143 1.00 130.03 94 GLU A CA 1
ATOM 645 C C . GLU A 1 94 ? -4.463 -13.911 -3.511 1.00 126.83 94 GLU A C 1
ATOM 646 O O . GLU A 1 94 ? -4.927 -12.883 -3.006 1.00 123.96 94 GLU A O 1
ATOM 652 N N . VAL A 1 95 ? -3.153 -14.169 -3.524 1.00 128.37 95 VAL A N 1
ATOM 653 C CA . VAL A 1 95 ? -2.219 -13.181 -2.994 1.00 126.68 95 VAL A CA 1
ATOM 654 C C . VAL A 1 95 ? -2.192 -11.948 -3.887 1.00 121.21 95 VAL A C 1
ATOM 655 O O . VAL A 1 95 ? -1.907 -10.839 -3.420 1.00 117.56 95 VAL A O 1
ATOM 659 N N . LEU A 1 96 ? -2.494 -12.115 -5.176 1.00 121.13 96 LEU A N 1
ATOM 660 C CA . LEU A 1 96 ? -2.659 -10.966 -6.058 1.00 119.06 96 LEU A CA 1
ATOM 661 C C . LEU A 1 96 ? -4.020 -10.312 -5.855 1.00 118.23 96 LEU A C 1
ATOM 662 O O . LEU A 1 96 ? -4.116 -9.082 -5.783 1.00 118.24 96 LEU A O 1
ATOM 667 N N . LEU A 1 97 ? -5.077 -11.122 -5.744 1.00 118.91 97 LEU A N 1
ATOM 668 C CA . LEU A 1 97 ? -6.414 -10.586 -5.510 1.00 114.71 97 LEU A CA 1
ATOM 669 C C . LEU A 1 97 ? -6.511 -9.877 -4.165 1.00 114.02 97 LEU A C 1
ATOM 670 O O . LEU A 1 97 ? -7.320 -8.956 -4.007 1.00 111.44 97 LEU A O 1
ATOM 675 N N . LYS A 1 98 ? -5.702 -10.294 -3.188 1.00 118.37 98 LYS A N 1
ATOM 676 C CA . LYS A 1 98 ? -5.750 -9.679 -1.865 1.00 119.96 98 LYS A CA 1
ATOM 677 C C . LYS A 1 98 ? -5.284 -8.229 -1.908 1.00 120.14 98 LYS A C 1
ATOM 678 O O . LYS A 1 98 ? -5.849 -7.370 -1.221 1.00 118.12 98 LYS A O 1
ATOM 684 N N . ASN A 1 99 ? -4.265 -7.935 -2.713 1.00 122.22 99 ASN A N 1
ATOM 685 C CA . ASN A 1 99 ? -3.687 -6.597 -2.738 1.00 122.28 99 ASN A CA 1
ATOM 686 C C . ASN A 1 99 ? -4.002 -5.865 -4.037 1.00 121.91 99 ASN A C 1
ATOM 687 O O . ASN A 1 99 ? -3.090 -5.407 -4.733 1.00 124.46 99 ASN A O 1
ATOM 692 N N . GLY A 1 100 ? -5.287 -5.752 -4.367 1.00 117.67 100 GLY A N 1
ATOM 693 C CA . GLY A 1 100 ? -5.730 -4.955 -5.495 1.00 114.28 100 GLY A CA 1
ATOM 694 C C . GLY A 1 100 ? -5.151 -5.359 -6.835 1.00 114.73 100 GLY A C 1
ATOM 695 O O . GLY A 1 100 ? -4.171 -4.768 -7.299 1.00 117.75 100 GLY A O 1
ATOM 696 N N . ALA A 1 101 ? -5.749 -6.363 -7.470 1.00 111.44 101 ALA A N 1
ATOM 697 C CA . ALA A 1 101 ? -5.341 -6.802 -8.795 1.00 110.97 101 ALA A CA 1
ATOM 698 C C . ALA A 1 101 ? -6.551 -6.821 -9.714 1.00 109.94 101 ALA A C 1
ATOM 699 O O . ALA A 1 101 ? -7.657 -7.174 -9.292 1.00 111.04 101 ALA A O 1
ATOM 701 N N . GLY A 1 102 ? -6.336 -6.437 -10.969 1.00 108.45 102 GLY A N 1
AT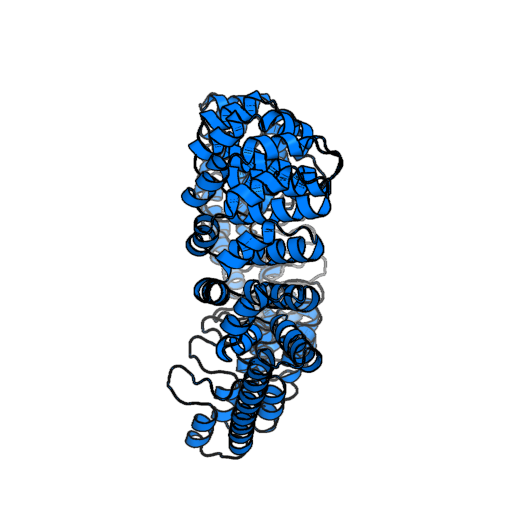OM 702 C CA . GLY A 1 102 ? -7.411 -6.381 -11.940 1.00 106.45 102 GLY A CA 1
ATOM 703 C C . GLY A 1 102 ? -8.046 -7.728 -12.214 1.00 105.22 102 GLY A C 1
ATOM 704 O O . GLY A 1 102 ? -7.518 -8.526 -12.996 1.00 108.34 102 GLY A O 1
ATOM 705 N N . VAL A 1 103 ? -9.186 -7.994 -11.572 1.00 100.33 103 VAL A N 1
ATOM 706 C CA . VAL A 1 103 ? -9.876 -9.260 -11.798 1.00 101.46 103 VAL A CA 1
ATOM 707 C C . VAL A 1 103 ? -10.415 -9.329 -13.221 1.00 101.07 103 VAL A C 1
ATOM 708 O O . VAL A 1 103 ? -10.498 -10.414 -13.811 1.00 102.44 103 VAL A O 1
ATOM 712 N N . ASN A 1 104 ? -10.788 -8.188 -13.794 1.00 99.66 104 ASN A N 1
ATOM 713 C CA . ASN A 1 104 ? -11.248 -8.100 -15.175 1.00 100.18 104 ASN A CA 1
ATOM 714 C C . ASN A 1 104 ? -10.244 -7.346 -16.045 1.00 100.58 104 ASN A C 1
ATOM 715 O O . ASN A 1 104 ? -10.619 -6.561 -16.918 1.00 100.68 104 ASN A O 1
ATOM 720 N N . ALA A 1 105 ? -8.953 -7.579 -15.813 1.00 100.15 105 ALA A N 1
ATOM 721 C CA . ALA A 1 105 ? -7.915 -6.913 -16.588 1.00 98.99 105 ALA A CA 1
ATOM 722 C C . ALA A 1 105 ? -7.921 -7.417 -18.026 1.00 105.16 105 ALA A C 1
ATOM 723 O O . ALA A 1 105 ? -7.987 -8.625 -18.273 1.00 105.26 105 ALA A O 1
ATOM 725 N N . THR A 1 106 ? -7.847 -6.488 -18.975 1.00 111.94 106 THR A N 1
ATOM 726 C CA . THR A 1 106 ? -7.901 -6.804 -20.394 1.00 118.44 106 THR A CA 1
ATOM 727 C C . THR A 1 106 ? -6.533 -6.605 -21.028 1.00 122.22 106 THR A C 1
ATOM 728 O O . THR A 1 106 ? -5.808 -5.664 -20.687 1.00 119.47 106 THR A O 1
ATOM 732 N N . ASP A 1 107 ? -6.186 -7.495 -21.952 1.00 128.37 107 ASP A N 1
ATOM 733 C CA . ASP A 1 107 ? -4.955 -7.420 -22.720 1.00 133.29 107 ASP A CA 1
ATOM 734 C C . ASP A 1 107 ? -5.269 -6.941 -24.134 1.00 136.15 107 ASP A C 1
ATOM 735 O O . ASP A 1 107 ? -6.391 -6.520 -24.436 1.00 134.56 107 ASP A O 1
ATOM 740 N N . VAL A 1 108 ? -4.267 -7.012 -25.014 1.00 140.97 108 VAL A N 1
ATOM 741 C CA . VAL A 1 108 ? -4.517 -6.715 -26.417 1.00 144.12 108 VAL A CA 1
ATOM 742 C C . VAL A 1 108 ? -5.289 -7.847 -27.080 1.00 149.63 108 VAL A C 1
ATOM 743 O O . VAL A 1 108 ? -5.919 -7.639 -28.124 1.00 151.17 108 VAL A O 1
ATOM 747 N N . ILE A 1 109 ? -5.265 -9.042 -26.490 1.00 153.04 109 ILE A N 1
ATOM 748 C CA . ILE A 1 109 ? -6.033 -10.158 -27.029 1.00 158.25 109 ILE A CA 1
ATOM 749 C C . ILE A 1 109 ? -7.511 -10.010 -26.692 1.00 158.18 109 ILE A C 1
ATOM 750 O O . ILE A 1 109 ? -8.375 -10.433 -27.469 1.00 160.84 109 ILE A O 1
ATOM 755 N N . GLY A 1 110 ? -7.828 -9.403 -25.550 1.00 155.64 110 GLY A N 1
ATOM 756 C CA . GLY A 1 110 ? -9.188 -9.256 -25.093 1.00 153.75 110 GLY A CA 1
ATOM 757 C C . GLY A 1 110 ? -9.621 -10.287 -24.073 1.00 152.98 110 GLY A C 1
ATOM 758 O O . GLY A 1 110 ? -10.632 -10.078 -23.393 1.00 150.52 110 GLY A O 1
ATOM 759 N N . THR A 1 111 ? -8.886 -11.389 -23.950 1.00 154.90 111 THR A N 1
ATOM 760 C CA . THR A 1 111 ? -9.235 -12.420 -22.987 1.00 152.90 111 THR A CA 1
ATOM 761 C C . THR A 1 111 ? -8.988 -11.930 -21.561 1.00 149.00 111 THR A C 1
ATOM 762 O O . THR A 1 111 ? -8.276 -10.951 -21.322 1.00 145.73 111 THR A O 1
ATOM 766 N N . ALA A 1 112 ? -9.598 -12.631 -20.610 1.00 149.18 112 ALA A N 1
ATOM 767 C CA . ALA A 1 112 ? -9.508 -12.324 -19.188 1.00 145.83 112 ALA A CA 1
ATOM 768 C C . ALA A 1 112 ? -8.854 -13.495 -18.462 1.00 145.46 112 ALA A C 1
ATOM 769 O O . ALA A 1 112 ? -8.655 -14.556 -19.069 1.00 150.00 112 ALA A O 1
ATOM 771 N N . PRO A 1 113 ? -8.480 -13.349 -17.184 1.00 139.77 113 PRO A N 1
ATOM 772 C CA . PRO A 1 113 ? -7.978 -14.522 -16.449 1.00 142.22 113 PRO A CA 1
ATOM 773 C C . PRO A 1 113 ? -8.967 -15.674 -16.407 1.00 146.21 113 PRO A C 1
ATOM 774 O O . PRO A 1 113 ? -8.556 -16.836 -16.514 1.00 151.49 113 PRO A O 1
ATOM 778 N N . LEU A 1 114 ? -10.263 -15.391 -16.263 1.00 143.95 114 LEU A N 1
ATOM 779 C CA . LEU A 1 114 ? -11.252 -16.460 -16.300 1.00 146.03 114 LEU A CA 1
ATOM 780 C C . LEU A 1 114 ? -11.564 -16.916 -17.720 1.00 149.11 114 LEU A C 1
ATOM 781 O O . LEU A 1 114 ? -12.107 -18.011 -17.897 1.00 152.50 114 LEU A O 1
ATOM 786 N N . HIS A 1 115 ? -11.244 -16.103 -18.731 1.00 147.71 115 HIS A N 1
ATOM 787 C CA . HIS A 1 115 ? -11.268 -16.595 -20.104 1.00 149.95 115 HIS A CA 1
ATOM 788 C C . HIS A 1 115 ? -10.233 -17.693 -20.300 1.00 152.11 115 HIS A C 1
ATOM 789 O O . HIS A 1 115 ? -10.509 -18.719 -20.933 1.00 156.87 115 HIS A O 1
ATOM 796 N N . LEU A 1 116 ? -9.031 -17.490 -19.762 1.00 149.16 116 LEU A N 1
ATOM 797 C CA . LEU A 1 116 ? -7.951 -18.456 -19.889 1.00 152.36 116 LEU A CA 1
ATOM 798 C C . LEU A 1 116 ? -7.966 -19.511 -18.793 1.00 153.46 116 LEU A C 1
ATOM 799 O O . LEU A 1 116 ? -7.351 -20.570 -18.966 1.00 160.03 116 LEU A O 1
ATOM 804 N N . ALA A 1 117 ? -8.644 -19.252 -17.672 1.00 147.88 117 ALA A N 1
ATOM 805 C CA . ALA A 1 117 ? -8.794 -20.285 -16.653 1.00 147.16 117 ALA A CA 1
ATOM 806 C C . ALA A 1 117 ? -9.669 -21.428 -17.149 1.00 149.82 117 ALA A C 1
ATOM 807 O O . ALA A 1 117 ? -9.450 -22.585 -16.771 1.00 151.94 117 ALA A O 1
ATOM 809 N N . ALA A 1 118 ? -10.656 -21.126 -17.991 1.00 150.28 118 ALA A N 1
ATOM 810 C CA . ALA A 1 118 ? -11.492 -22.141 -18.613 1.00 154.44 118 ALA A CA 1
ATOM 811 C C . ALA A 1 118 ? -10.911 -22.668 -19.919 1.00 159.54 118 ALA A C 1
ATOM 812 O O . ALA A 1 118 ? -11.385 -23.695 -20.418 1.00 164.13 118 ALA A O 1
ATOM 814 N N . MET A 1 119 ? -9.908 -21.990 -20.484 1.00 159.25 119 MET A N 1
ATOM 815 C CA . MET A 1 119 ? -9.252 -22.502 -21.683 1.00 165.21 119 MET A CA 1
ATOM 816 C C . MET A 1 119 ? -8.537 -23.816 -21.394 1.00 171.73 119 MET A C 1
ATOM 817 O O . MET A 1 119 ? -8.574 -24.745 -22.209 1.00 178.06 119 MET A O 1
ATOM 822 N N . TRP A 1 120 ? -7.884 -23.911 -20.237 1.00 170.77 120 TRP A N 1
ATOM 823 C CA . TRP A 1 120 ? -7.292 -25.159 -19.779 1.00 175.68 120 TRP A CA 1
ATOM 824 C C . TRP A 1 120 ? -8.180 -25.912 -18.797 1.00 176.74 120 TRP A C 1
ATOM 825 O O . TRP A 1 120 ? -7.842 -27.040 -18.422 1.00 182.30 120 TRP A O 1
ATOM 836 N N . GLY A 1 121 ? -9.297 -25.323 -18.376 1.00 172.25 121 GLY A N 1
ATOM 837 C CA . GLY A 1 121 ? -10.210 -25.985 -17.464 1.00 172.42 121 GLY A CA 1
ATOM 838 C C . GLY A 1 121 ? -9.628 -26.199 -16.082 1.00 171.41 121 GLY A C 1
ATOM 839 O O . GLY A 1 121 ? -9.420 -27.340 -15.658 1.00 176.05 121 GLY A O 1
ATOM 840 N N . HIS A 1 122 ? -9.365 -25.109 -15.371 1.00 164.97 122 HIS A N 1
ATOM 841 C CA . HIS A 1 122 ? -8.782 -25.162 -14.040 1.00 161.79 122 HIS A CA 1
ATOM 842 C C . HIS A 1 122 ? -9.869 -25.067 -12.977 1.00 159.28 122 HIS A C 1
ATOM 843 O O . HIS A 1 122 ? -10.873 -24.370 -13.146 1.00 155.98 122 HIS A O 1
ATOM 850 N N . LEU A 1 123 ? -9.647 -25.770 -11.868 1.00 160.31 123 LEU A N 1
ATOM 851 C CA . LEU A 1 123 ? -10.685 -25.985 -10.868 1.00 157.09 123 LEU A CA 1
ATOM 852 C C . LEU A 1 123 ? -10.836 -24.809 -9.909 1.00 151.67 123 LEU A C 1
ATOM 853 O O . LEU A 1 123 ? -11.620 -23.888 -10.159 1.00 144.51 123 LEU A O 1
ATOM 858 N N . GLU A 1 124 ? -10.083 -24.837 -8.807 1.00 154.96 124 GLU A N 1
ATOM 859 C CA . GLU A 1 124 ? -10.326 -23.949 -7.676 1.00 152.74 124 GLU A CA 1
ATOM 860 C C . GLU A 1 124 ? -9.926 -22.501 -7.942 1.00 150.78 124 GLU A C 1
ATOM 861 O O . GLU A 1 124 ? -10.310 -21.624 -7.160 1.00 149.00 124 GLU A O 1
ATOM 867 N N . ILE A 1 125 ? -9.180 -22.223 -9.017 1.00 150.49 125 ILE A N 1
ATOM 868 C CA . ILE A 1 125 ? -8.793 -20.845 -9.305 1.00 144.48 125 ILE A CA 1
ATOM 869 C C . ILE A 1 125 ? -9.974 -20.029 -9.818 1.00 137.19 125 ILE A C 1
ATOM 870 O O . ILE A 1 125 ? -9.968 -18.797 -9.705 1.00 133.38 125 ILE A O 1
ATOM 875 N N . VAL A 1 126 ? -10.994 -20.685 -10.379 1.00 134.76 126 VAL A N 1
ATOM 876 C CA . VAL A 1 126 ? -12.187 -19.968 -10.818 1.00 128.79 126 VAL A CA 1
ATOM 877 C C . VAL A 1 126 ? -13.041 -19.572 -9.620 1.00 125.78 126 VAL A C 1
ATOM 878 O O . VAL A 1 126 ? -13.761 -18.566 -9.664 1.00 120.29 126 VAL A O 1
ATOM 882 N N . GLU A 1 127 ? -12.964 -20.340 -8.530 1.00 128.33 127 GLU A N 1
ATOM 883 C CA . GLU A 1 127 ? -13.772 -20.048 -7.350 1.00 125.13 127 GLU A CA 1
ATOM 884 C C . GLU A 1 127 ? -13.394 -18.706 -6.734 1.00 116.36 127 GLU A C 1
ATOM 885 O O . GLU A 1 127 ? -14.264 -17.960 -6.268 1.00 109.26 127 GLU A O 1
ATOM 891 N N . VAL A 1 128 ? -12.102 -18.375 -6.731 1.00 114.99 128 VAL A N 1
ATOM 892 C CA . VAL A 1 128 ? -11.658 -17.167 -6.044 1.00 109.62 128 VAL A CA 1
ATOM 893 C C . VAL A 1 128 ? -11.807 -15.933 -6.930 1.00 106.72 128 VAL A C 1
ATOM 894 O O . VAL A 1 128 ? -12.054 -14.833 -6.424 1.00 101.10 128 VAL A O 1
ATOM 898 N N . LEU A 1 129 ? -11.670 -16.077 -8.251 1.00 110.29 129 LEU A N 1
ATOM 899 C CA . LEU A 1 129 ? -11.867 -14.917 -9.115 1.00 109.82 129 LEU A CA 1
ATOM 900 C C . LEU A 1 129 ? -13.339 -14.532 -9.209 1.00 109.35 129 LEU A C 1
ATOM 901 O O . LEU A 1 129 ? -13.660 -13.341 -9.283 1.00 107.15 129 LEU A O 1
ATOM 906 N N . LEU A 1 130 ? -14.246 -15.514 -9.189 1.00 110.50 130 LEU A N 1
ATOM 907 C CA . LEU A 1 130 ? -15.671 -15.200 -9.209 1.00 106.67 130 LEU A CA 1
ATOM 908 C C . LEU A 1 130 ? -16.120 -14.557 -7.903 1.00 102.55 130 LEU A C 1
ATOM 909 O O . LEU A 1 130 ? -17.006 -13.694 -7.911 1.00 99.97 130 LEU A O 1
ATOM 914 N N . LYS A 1 131 ? -15.528 -14.965 -6.777 1.00 103.66 131 LYS A N 1
ATOM 915 C CA . LYS A 1 131 ? -15.828 -14.318 -5.505 1.00 103.92 131 LYS A CA 1
ATOM 916 C C . LYS A 1 131 ? -15.388 -12.859 -5.509 1.00 103.49 131 LYS A C 1
ATOM 917 O O . LYS A 1 131 ? -16.035 -12.013 -4.880 1.00 99.28 131 LYS A O 1
ATOM 923 N N . ASN A 1 132 ? -14.302 -12.547 -6.213 1.00 106.48 132 ASN A N 1
ATOM 924 C CA . ASN A 1 132 ? -13.789 -11.188 -6.313 1.00 102.86 132 ASN A CA 1
ATOM 925 C C . ASN A 1 132 ? -14.420 -10.400 -7.454 1.00 101.72 132 ASN A C 1
ATOM 926 O O . ASN A 1 132 ? -13.941 -9.307 -7.775 1.00 102.06 132 ASN A O 1
ATOM 931 N N . GLY A 1 133 ? -15.472 -10.927 -8.075 1.00 100.62 133 GLY A N 1
ATOM 932 C CA . GLY A 1 133 ? -16.161 -10.219 -9.135 1.00 98.64 133 GLY A CA 1
ATOM 933 C C . GLY A 1 133 ? -15.480 -10.297 -10.487 1.00 99.26 133 GLY A C 1
ATOM 934 O O . GLY A 1 133 ? -15.081 -9.269 -11.043 1.00 98.58 133 GLY A O 1
ATOM 935 N N . ALA A 1 134 ? -15.339 -11.506 -11.026 1.00 101.32 134 ALA A N 1
ATOM 936 C CA . ALA A 1 134 ? -14.788 -11.698 -12.360 1.00 101.84 134 ALA A CA 1
ATOM 937 C C . ALA A 1 134 ? -15.933 -11.785 -13.357 1.00 103.41 134 ALA A C 1
ATOM 938 O O . ALA A 1 134 ? -16.832 -12.616 -13.201 1.00 101.69 134 ALA A O 1
ATOM 940 N N . ASP A 1 135 ? -15.898 -10.932 -14.367 1.00 107.47 135 ASP A N 1
ATOM 941 C CA . ASP A 1 135 ? -16.957 -10.896 -15.368 1.00 113.57 135 ASP A CA 1
ATOM 942 C C . ASP A 1 135 ? -16.936 -12.175 -16.196 1.00 123.32 135 ASP A C 1
ATOM 943 O O . ASP A 1 135 ? -15.952 -12.425 -16.905 1.00 127.91 135 ASP A O 1
ATOM 948 N N . PRO A 1 136 ? -17.983 -13.010 -16.142 1.00 126.12 136 PRO A N 1
ATOM 949 C CA . PRO A 1 136 ? -18.025 -14.192 -17.011 1.00 130.99 136 PRO A CA 1
ATOM 950 C C . PRO A 1 136 ? -18.740 -13.915 -18.325 1.00 134.40 136 PRO A C 1
ATOM 951 O O . PRO A 1 136 ? -18.621 -14.682 -19.287 1.00 136.89 136 PRO A O 1
ATOM 955 N N . LYS A 1 137 ? -19.484 -12.811 -18.369 1.00 135.46 137 LYS A N 1
ATOM 956 C CA . LYS A 1 137 ? -20.285 -12.445 -19.528 1.00 138.07 137 LYS A CA 1
ATOM 957 C C . LYS A 1 137 ? -19.493 -11.681 -20.584 1.00 141.72 137 LYS A C 1
ATOM 958 O O . LYS A 1 137 ? -19.824 -11.772 -21.772 1.00 143.91 137 LYS A O 1
ATOM 964 N N . ALA A 1 138 ? -18.441 -10.966 -20.190 1.00 140.38 138 ALA A N 1
ATOM 965 C CA . ALA A 1 138 ? -17.622 -10.215 -21.135 1.00 140.27 138 ALA A CA 1
ATOM 966 C C . ALA A 1 138 ? -16.738 -11.170 -21.929 1.00 143.79 138 ALA A C 1
ATOM 967 O O . ALA A 1 138 ? -15.875 -11.848 -21.359 1.00 144.48 138 ALA A O 1
ATOM 969 N N . GLN A 1 139 ? -16.944 -11.216 -23.242 1.00 145.28 139 GLN A N 1
ATOM 970 C CA . GLN A 1 139 ? -16.140 -12.049 -24.119 1.00 146.42 139 GLN A CA 1
ATOM 971 C C . GLN A 1 139 ? -14.903 -11.286 -24.589 1.00 144.90 139 GLN A C 1
ATOM 972 O O . GLN A 1 139 ? -14.746 -10.088 -24.344 1.00 143.08 139 GLN A O 1
ATOM 978 N N . ASP A 1 140 ? -14.019 -12.000 -25.275 1.00 146.29 140 ASP A N 1
ATOM 979 C CA . ASP A 1 140 ? -12.790 -11.421 -25.797 1.00 144.45 140 ASP A CA 1
ATOM 980 C C . ASP A 1 140 ? -13.065 -10.809 -27.173 1.00 145.49 140 ASP A C 1
ATOM 981 O O . ASP A 1 140 ? -14.211 -10.510 -27.516 1.00 145.72 140 ASP A O 1
ATOM 986 N N . LYS A 1 141 ? -12.017 -10.610 -27.973 1.00 145.98 141 LYS A N 1
ATOM 987 C CA . LYS A 1 141 ? -12.183 -10.138 -29.341 1.00 147.38 141 LYS A CA 1
ATOM 988 C C . LYS A 1 141 ? -12.382 -11.271 -30.338 1.00 152.88 141 LYS A C 1
ATOM 989 O O . LYS A 1 141 ? -12.829 -11.016 -31.462 1.00 156.42 141 LYS A O 1
ATOM 995 N N . PHE A 1 142 ? -12.053 -12.510 -29.961 1.00 153.22 142 PHE A N 1
ATOM 996 C CA . PHE A 1 142 ? -12.424 -13.649 -30.795 1.00 155.13 142 PHE A CA 1
ATOM 997 C C . PHE A 1 142 ? -13.935 -13.836 -30.815 1.00 154.49 142 PHE A C 1
ATOM 998 O O . PHE A 1 142 ? -14.514 -14.165 -31.857 1.00 158.33 142 PHE A O 1
ATOM 1006 N N . GLY A 1 143 ? -14.587 -13.625 -29.676 1.00 149.36 143 GLY A N 1
ATOM 1007 C CA . GLY A 1 143 ? -16.018 -13.800 -29.553 1.00 147.93 143 GLY A CA 1
ATOM 1008 C C . GLY A 1 143 ? -16.455 -14.991 -28.727 1.00 147.64 143 GLY A C 1
ATOM 1009 O O . GLY A 1 143 ? -17.644 -15.330 -28.746 1.00 146.91 143 GLY A O 1
ATOM 1010 N N . LYS A 1 144 ? -15.542 -15.631 -28.001 1.00 148.38 144 LYS A N 1
ATOM 1011 C CA . LYS A 1 144 ? -15.831 -16.851 -27.254 1.00 149.44 144 LYS A CA 1
ATOM 1012 C C . LYS A 1 144 ? -15.733 -16.544 -25.765 1.00 147.82 144 LYS A C 1
ATOM 1013 O O . LYS A 1 144 ? -14.652 -16.221 -25.262 1.00 146.70 144 LYS A O 1
ATOM 1019 N N . THR A 1 145 ? -16.862 -16.649 -25.065 1.00 148.56 145 THR A N 1
ATOM 1020 C CA . THR A 1 145 ? -16.932 -16.364 -23.640 1.00 148.14 145 THR A CA 1
ATOM 1021 C C . THR A 1 145 ? -16.153 -17.415 -22.849 1.00 151.87 145 THR A C 1
ATOM 1022 O O . THR A 1 145 ? -15.793 -18.466 -23.385 1.00 155.84 145 THR A O 1
ATOM 1026 N N . PRO A 1 146 ? -15.860 -17.154 -21.566 1.00 151.37 146 PRO A N 1
ATOM 1027 C CA . PRO A 1 146 ? -15.196 -18.192 -20.757 1.00 155.02 146 PRO A CA 1
ATOM 1028 C C . PRO A 1 146 ? -16.011 -19.467 -20.646 1.00 160.00 146 PRO A C 1
ATOM 1029 O O . PRO A 1 146 ? -15.442 -20.566 -20.627 1.00 164.17 146 PRO A O 1
ATOM 1033 N N . LYS A 1 147 ? -17.338 -19.346 -20.565 1.00 159.74 147 LYS A N 1
ATOM 1034 C CA . LYS A 1 147 ? -18.194 -20.527 -20.589 1.00 163.78 147 LYS A CA 1
ATOM 1035 C C . LYS A 1 147 ? -18.058 -21.283 -21.905 1.00 171.14 147 LYS A C 1
ATOM 1036 O O . LYS A 1 147 ? -18.238 -22.506 -21.941 1.00 175.40 147 LYS A O 1
ATOM 1042 N N . ASP A 1 148 ? -17.723 -20.579 -22.989 1.00 172.02 148 ASP A N 1
ATOM 1043 C CA . ASP A 1 148 ? -17.572 -21.221 -24.289 1.00 177.15 148 ASP A CA 1
ATOM 1044 C C . ASP A 1 148 ? -16.184 -21.823 -24.474 1.00 179.64 148 ASP A C 1
ATOM 1045 O O . ASP A 1 148 ? -16.049 -22.865 -25.125 1.00 187.35 148 ASP A O 1
ATOM 1050 N N . LEU A 1 149 ? -15.146 -21.191 -23.918 1.00 172.71 149 LEU A N 1
ATOM 1051 C CA . LEU A 1 149 ? -13.800 -21.741 -24.044 1.00 171.49 149 LEU A CA 1
ATOM 1052 C C . LEU A 1 149 ? -13.642 -23.030 -23.249 1.00 171.88 149 LEU A C 1
ATOM 1053 O O . LEU A 1 149 ? -12.811 -23.876 -23.601 1.00 175.48 149 LEU A O 1
ATOM 1058 N N . ALA A 1 150 ? -14.421 -23.200 -22.179 1.00 167.47 150 ALA A N 1
ATOM 1059 C CA . ALA A 1 150 ? -14.417 -24.472 -21.467 1.00 168.30 150 ALA A CA 1
ATOM 1060 C C . ALA A 1 150 ? -15.110 -25.562 -22.274 1.00 171.56 150 ALA A C 1
ATOM 1061 O O . ALA A 1 150 ? -14.788 -26.745 -22.120 1.00 176.16 150 ALA A O 1
ATOM 1063 N N . LYS A 1 151 ? -16.059 -25.184 -23.134 1.00 169.68 151 LYS A N 1
ATOM 1064 C CA . LYS A 1 151 ? -16.707 -26.157 -24.007 1.00 174.08 151 LYS A CA 1
ATOM 1065 C C . LYS A 1 151 ? -15.726 -26.705 -25.036 1.00 180.72 151 LYS A C 1
ATOM 1066 O O . LYS A 1 151 ? -15.593 -27.924 -25.197 1.00 186.74 151 LYS A O 1
ATOM 1072 N N . ASP A 1 152 ? -15.027 -25.811 -25.742 1.00 180.07 152 ASP A N 1
ATOM 1073 C CA . ASP A 1 152 ? -14.082 -26.215 -26.777 1.00 186.10 152 ASP A CA 1
ATOM 1074 C C . ASP A 1 152 ? -12.887 -26.971 -26.213 1.00 190.60 152 ASP A C 1
ATOM 1075 O O . ASP A 1 152 ? -12.284 -27.777 -26.931 1.00 197.40 152 ASP A O 1
ATOM 1080 N N . ASN A 1 153 ? -12.529 -26.723 -24.949 1.00 187.09 153 ASN A N 1
ATOM 1081 C CA . ASN A 1 153 ? -11.448 -27.469 -24.313 1.00 190.48 153 ASN A CA 1
ATOM 1082 C C . ASN A 1 153 ? -11.818 -28.926 -24.072 1.00 199.92 153 ASN A C 1
ATOM 1083 O O . ASN A 1 153 ? -10.925 -29.778 -24.003 1.00 205.61 153 ASN A O 1
ATOM 1088 N N . GLY A 1 154 ? -13.106 -29.231 -23.951 1.00 201.75 154 GLY A N 1
ATOM 1089 C CA . GLY A 1 154 ? -13.541 -30.586 -23.681 1.00 208.06 154 GLY A CA 1
ATOM 1090 C C . GLY A 1 154 ? -13.697 -30.929 -22.218 1.00 206.38 154 GLY A C 1
ATOM 1091 O O . GLY A 1 154 ? -13.684 -32.115 -21.871 1.00 211.36 154 GLY A O 1
ATOM 1092 N N . HIS A 1 155 ? -13.853 -29.932 -21.349 1.00 199.71 155 HIS A N 1
ATOM 1093 C CA . HIS A 1 155 ? -13.945 -30.152 -19.909 1.00 198.12 155 HIS A CA 1
ATOM 1094 C C . HIS A 1 155 ? -15.013 -29.219 -19.355 1.00 192.38 155 HIS A C 1
ATOM 1095 O O . HIS A 1 155 ? -14.836 -27.997 -19.360 1.00 187.53 155 HIS A O 1
ATOM 1102 N N . GLU A 1 156 ? -16.121 -29.792 -18.888 1.00 192.12 156 GLU A N 1
ATOM 1103 C CA . GLU A 1 156 ? -17.243 -29.041 -18.334 1.00 184.83 156 GLU A CA 1
ATOM 1104 C C . GLU A 1 156 ? -17.322 -29.195 -16.818 1.00 180.61 156 GLU A C 1
ATOM 1105 O O . GLU A 1 156 ? -18.403 -29.356 -16.248 1.00 178.32 156 GLU A O 1
ATOM 1111 N N . ASP A 1 157 ? -16.170 -29.146 -16.147 1.00 179.10 157 ASP A N 1
ATOM 1112 C CA . ASP A 1 157 ? -16.140 -29.327 -14.699 1.00 176.57 157 ASP A CA 1
ATOM 1113 C C . ASP A 1 157 ? -16.536 -28.047 -13.971 1.00 165.54 157 ASP A C 1
ATOM 1114 O O . ASP A 1 157 ? -17.539 -28.012 -13.253 1.00 162.31 157 ASP A O 1
ATOM 1119 N N . VAL A 1 158 ? -15.757 -26.975 -14.156 1.00 159.10 158 VAL A N 1
ATOM 1120 C CA . VAL A 1 158 ? -16.063 -25.691 -13.537 1.00 150.38 158 VAL A CA 1
ATOM 1121 C C . VAL A 1 158 ? -16.844 -24.774 -14.462 1.00 146.74 158 VAL A C 1
ATOM 1122 O O . VAL A 1 158 ? -17.228 -23.672 -14.046 1.00 139.43 158 VAL A O 1
ATOM 1126 N N . ALA A 1 159 ? -17.078 -25.185 -15.710 1.00 151.40 159 ALA A N 1
ATOM 1127 C CA . ALA A 1 159 ? -17.954 -24.414 -16.582 1.00 150.33 159 ALA A CA 1
ATOM 1128 C C . ALA A 1 159 ? -19.361 -24.333 -16.011 1.00 149.20 159 ALA A C 1
ATOM 1129 O O . ALA A 1 159 ? -20.066 -23.343 -16.237 1.00 146.31 159 ALA A O 1
ATOM 1131 N N . LYS A 1 160 ? -19.783 -25.356 -15.264 1.00 150.98 160 LYS A N 1
ATOM 1132 C CA . LYS A 1 160 ? -21.081 -25.298 -14.601 1.00 148.25 160 LYS A CA 1
ATOM 1133 C C . LYS A 1 160 ? -21.098 -24.212 -13.533 1.00 142.08 160 LYS A C 1
ATOM 1134 O O . LYS A 1 160 ? -22.111 -23.527 -13.353 1.00 137.83 160 LYS A O 1
ATOM 1140 N N . LEU A 1 161 ? -19.983 -24.034 -12.819 1.00 140.48 161 LEU A N 1
ATOM 1141 C CA . LEU A 1 161 ? -19.872 -22.938 -11.863 1.00 133.98 161 LEU A CA 1
ATOM 1142 C C . LEU A 1 161 ? -19.781 -21.583 -12.553 1.00 131.28 161 LEU A C 1
ATOM 1143 O O . LEU A 1 161 ? -20.128 -20.564 -11.945 1.00 125.40 161 LEU A O 1
ATOM 1148 N N . ILE A 1 162 ? -19.320 -21.549 -13.806 1.00 134.37 162 ILE A N 1
ATOM 1149 C CA . ILE A 1 162 ? -19.244 -20.289 -14.539 1.00 131.01 162 ILE A CA 1
ATOM 1150 C C . ILE A 1 162 ? -20.637 -19.818 -14.941 1.00 127.31 162 ILE A C 1
ATOM 1151 O O . ILE A 1 162 ? -20.969 -18.633 -14.806 1.00 123.73 162 ILE A O 1
ATOM 1156 N N . ASP A 1 163 ? -21.478 -20.734 -15.428 1.00 128.54 163 ASP A N 1
ATOM 1157 C CA . ASP A 1 163 ? -22.813 -20.361 -15.879 1.00 125.07 163 ASP A CA 1
ATOM 1158 C C . ASP A 1 163 ? -23.780 -20.120 -14.728 1.00 120.72 163 ASP A C 1
ATOM 1159 O O . ASP A 1 163 ? -24.763 -19.394 -14.910 1.00 116.50 163 ASP A O 1
ATOM 1164 N N . LYS A 1 164 ? -23.537 -20.717 -13.558 1.00 121.79 164 LYS A N 1
ATOM 1165 C CA . LYS A 1 164 ? -24.371 -20.425 -12.397 1.00 118.87 164 LYS A CA 1
ATOM 1166 C C . LYS A 1 164 ? -24.137 -19.003 -11.905 1.00 116.72 164 LYS A C 1
ATOM 1167 O O . LYS A 1 164 ? -25.090 -18.252 -11.669 1.00 116.85 164 LYS A O 1
ATOM 1173 N N . LYS A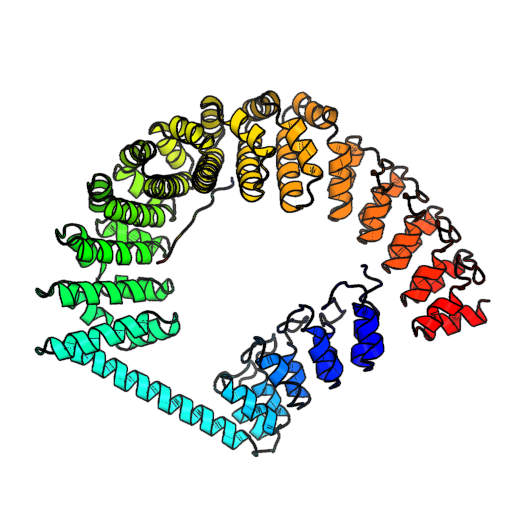 1 165 ? -22.868 -18.616 -11.744 1.00 113.34 165 LYS A N 1
ATOM 1174 C CA . LYS A 1 165 ? -22.558 -17.245 -11.349 1.00 108.71 165 LYS A CA 1
ATOM 1175 C C . LYS A 1 165 ? -23.069 -16.250 -12.382 1.00 105.00 165 LYS A C 1
ATOM 1176 O O . LYS A 1 165 ? -23.554 -15.170 -12.029 1.00 99.88 165 LYS A O 1
ATOM 1182 N N . ALA A 1 166 ? -22.973 -16.601 -13.667 1.00 105.39 166 ALA A N 1
ATOM 1183 C CA . ALA A 1 166 ? -23.566 -15.765 -14.706 1.00 103.14 166 ALA A CA 1
ATOM 1184 C C . ALA A 1 166 ? -25.085 -15.753 -14.595 1.00 105.37 166 ALA A C 1
ATOM 1185 O O . ALA A 1 166 ? -25.720 -14.712 -14.799 1.00 105.77 166 ALA A O 1
ATOM 1187 N N . GLN A 1 167 ? -25.684 -16.900 -14.269 1.00 106.18 167 GLN A N 1
ATOM 1188 C CA . GLN A 1 167 ? -27.128 -16.953 -14.061 1.00 103.32 167 GLN A CA 1
ATOM 1189 C C . GLN A 1 167 ? -27.529 -16.167 -12.819 1.00 99.94 167 GLN A C 1
ATOM 1190 O O . GLN A 1 167 ? -28.495 -15.396 -12.846 1.00 99.82 167 GLN A O 1
ATOM 1196 N N . GLU A 1 168 ? -26.798 -16.354 -11.714 1.00 99.14 168 GLU A N 1
ATOM 1197 C CA . GLU A 1 168 ? -27.068 -15.581 -10.506 1.00 100.17 168 GLU A CA 1
ATOM 1198 C C . GLU A 1 168 ? -26.838 -14.095 -10.734 1.00 95.34 168 GLU A C 1
ATOM 1199 O O . GLU A 1 168 ? -27.511 -13.259 -10.121 1.00 91.01 168 GLU A O 1
ATOM 1205 N N . GLU A 1 169 ? -25.888 -13.749 -11.606 1.00 95.34 169 GLU A N 1
ATOM 1206 C CA . GLU A 1 169 ? -25.677 -12.348 -11.948 1.00 94.97 169 GLU A CA 1
ATOM 1207 C C . GLU A 1 169 ? -26.865 -11.793 -12.722 1.00 92.46 169 GLU A C 1
ATOM 1208 O O . GLU A 1 169 ? -27.249 -10.634 -12.533 1.00 88.50 169 GLU A O 1
ATOM 1214 N N . GLU A 1 170 ? -27.462 -12.607 -13.594 1.00 94.37 170 GLU A N 1
ATOM 1215 C CA . GLU A 1 170 ? -28.649 -12.166 -14.317 1.00 92.45 170 GLU A CA 1
ATOM 1216 C C . GLU A 1 170 ? -29.850 -12.024 -13.391 1.00 88.19 170 GLU A C 1
ATOM 1217 O O . GLU A 1 170 ? -30.688 -11.138 -13.597 1.00 83.44 170 GLU A O 1
ATOM 1223 N N . GLU A 1 171 ? -29.951 -12.878 -12.369 1.00 87.73 171 GLU A N 1
ATOM 1224 C CA . GLU A 1 171 ? -31.070 -12.785 -11.436 1.00 85.25 171 GLU A CA 1
ATOM 1225 C C . GLU A 1 171 ? -30.951 -11.551 -10.551 1.00 80.28 171 GLU A C 1
ATOM 1226 O O . GLU A 1 171 ? -31.943 -10.854 -10.311 1.00 77.29 171 GLU A O 1
ATOM 1232 N N . GLU A 1 172 ? -29.744 -11.267 -10.057 1.00 79.53 172 GLU A N 1
ATOM 1233 C CA . GLU A 1 172 ? -29.569 -10.152 -9.132 1.00 81.16 172 GLU A CA 1
ATOM 1234 C C . GLU A 1 172 ? -29.729 -8.806 -9.830 1.00 80.28 172 GLU A C 1
ATOM 1235 O O . GLU A 1 172 ? -30.236 -7.855 -9.224 1.00 77.21 172 GLU A O 1
ATOM 1241 N N . GLU A 1 173 ? -29.313 -8.703 -11.095 1.00 82.16 173 GLU A N 1
ATOM 1242 C CA . GLU A 1 173 ? -29.486 -7.446 -11.815 1.00 83.98 173 GLU A CA 1
ATOM 1243 C C . GLU A 1 173 ? -30.951 -7.172 -12.124 1.00 83.31 173 GLU A C 1
ATOM 1244 O O . GLU A 1 173 ? -31.347 -6.009 -12.263 1.00 85.86 173 GLU A O 1
ATOM 1250 N N . GLU A 1 174 ? -31.768 -8.219 -12.236 1.00 81.50 174 GLU A N 1
ATOM 1251 C CA . GLU A 1 174 ? -33.196 -8.039 -12.446 1.00 79.39 174 GLU A CA 1
ATOM 1252 C C . GLU A 1 174 ? -33.961 -7.853 -11.144 1.00 75.14 174 GLU A C 1
ATOM 1253 O O . GLU A 1 174 ? -35.065 -7.299 -11.164 1.00 76.31 174 GLU A O 1
ATOM 1259 N N . LYS A 1 175 ? -33.406 -8.308 -10.018 1.00 69.19 175 LYS A N 1
ATOM 1260 C CA . LYS A 1 175 ? -33.981 -7.953 -8.725 1.00 65.97 175 LYS A CA 1
ATOM 1261 C C . LYS A 1 175 ? -33.716 -6.493 -8.389 1.00 63.08 175 LYS A C 1
ATOM 1262 O O . LYS A 1 175 ? -34.557 -5.841 -7.758 1.00 62.66 175 LYS A O 1
ATOM 1268 N N . LYS A 1 176 ? -32.558 -5.965 -8.800 1.00 65.16 176 LYS A N 1
ATOM 1269 C CA . LYS A 1 176 ? -32.273 -4.549 -8.599 1.00 68.03 176 LYS A CA 1
ATOM 1270 C C . LYS A 1 176 ? -33.209 -3.676 -9.426 1.00 70.51 176 LYS A C 1
ATOM 1271 O O . LYS A 1 176 ? -33.747 -2.682 -8.922 1.00 71.30 176 LYS A O 1
ATOM 1277 N N . LYS A 1 177 ? -33.410 -4.025 -10.700 1.00 69.74 177 LYS A N 1
ATOM 1278 C CA . LYS A 1 177 ? -34.322 -3.253 -11.538 1.00 62.76 177 LYS A CA 1
ATOM 1279 C C . LYS A 1 177 ? -35.753 -3.329 -11.025 1.00 62.35 177 LYS A C 1
ATOM 1280 O O . LYS A 1 177 ? -36.511 -2.359 -11.151 1.00 63.11 177 LYS A O 1
ATOM 1286 N N . LYS A 1 178 ? -36.142 -4.468 -10.448 1.00 65.28 178 LYS A N 1
ATOM 1287 C CA . LYS A 1 178 ? -37.481 -4.593 -9.884 1.00 66.10 178 LYS A CA 1
ATOM 1288 C C . LYS A 1 178 ? -37.651 -3.692 -8.667 1.00 63.96 178 LYS A C 1
ATOM 1289 O O . LYS A 1 178 ? -38.693 -3.048 -8.503 1.00 69.39 178 LYS A O 1
ATOM 1295 N N . ILE A 1 179 ? -36.632 -3.628 -7.809 1.00 58.38 179 ILE A N 1
ATOM 1296 C CA . ILE A 1 179 ? -36.708 -2.786 -6.619 1.00 58.83 179 ILE A CA 1
ATOM 1297 C C . ILE A 1 179 ? -36.657 -1.312 -7.002 1.00 59.78 179 ILE A C 1
ATOM 1298 O O . ILE A 1 179 ? -37.447 -0.499 -6.509 1.00 60.99 179 ILE A O 1
ATOM 1303 N N . LEU A 1 180 ? -35.729 -0.947 -7.890 1.00 59.82 180 LEU A N 1
ATOM 1304 C CA . LEU A 1 180 ? -35.579 0.454 -8.273 1.00 63.20 180 LEU A CA 1
ATOM 1305 C C . LEU A 1 180 ? -36.846 0.994 -8.925 1.00 67.54 180 LEU A C 1
ATOM 1306 O O . LEU A 1 180 ? -37.249 2.133 -8.661 1.00 67.00 180 LEU A O 1
ATOM 1311 N N . LYS A 1 181 ? -37.492 0.191 -9.775 1.00 68.05 181 LYS A N 1
ATOM 1312 C CA . LYS A 1 181 ? -38.722 0.640 -10.420 1.00 67.82 181 LYS A CA 1
ATOM 1313 C C . LYS A 1 181 ? -39.835 0.848 -9.401 1.00 62.02 181 LYS A C 1
ATOM 1314 O O . LYS A 1 181 ? -40.643 1.776 -9.532 1.00 65.54 181 LYS A O 1
ATOM 1320 N N . ASP A 1 182 ? -39.890 -0.001 -8.373 1.00 59.00 182 ASP A N 1
ATOM 1321 C CA . ASP A 1 182 ? -40.920 0.154 -7.353 1.00 59.16 182 ASP A CA 1
ATOM 1322 C C . ASP A 1 182 ? -40.636 1.348 -6.450 1.00 55.73 182 ASP A C 1
ATOM 1323 O O . ASP A 1 182 ? -41.572 2.000 -5.974 1.00 53.24 182 ASP A O 1
ATOM 1328 N N . LEU A 1 183 ? -39.359 1.651 -6.204 1.00 50.58 183 LEU A N 1
ATOM 1329 C CA . LEU A 1 183 ? -39.027 2.848 -5.438 1.00 64.10 183 LEU A CA 1
ATOM 1330 C C . LEU A 1 183 ? -39.377 4.109 -6.217 1.00 62.88 183 LEU A C 1
ATOM 1331 O O . LEU A 1 183 ? -39.806 5.110 -5.632 1.00 65.56 183 LEU A O 1
ATOM 1336 N N . VAL A 1 184 ? -39.199 4.079 -7.540 1.00 62.57 184 VAL A N 1
ATOM 1337 C CA . VAL A 1 184 ? -39.605 5.209 -8.368 1.00 61.74 184 VAL A CA 1
ATOM 1338 C C . VAL A 1 184 ? -41.121 5.359 -8.351 1.00 63.37 184 VAL A C 1
ATOM 1339 O O . VAL A 1 184 ? -41.649 6.477 -8.315 1.00 69.90 184 VAL A O 1
ATOM 1343 N N . LYS A 1 185 ? -41.845 4.237 -8.363 1.00 60.58 185 LYS A N 1
ATOM 1344 C CA . LYS A 1 185 ? -43.300 4.291 -8.264 1.00 63.02 185 LYS A CA 1
ATOM 1345 C C . LYS A 1 185 ? -43.737 4.936 -6.955 1.00 59.94 185 LYS A C 1
ATOM 1346 O O . LYS A 1 185 ? -44.670 5.747 -6.933 1.00 56.44 185 LYS A O 1
ATOM 1352 N N . LYS A 1 186 ? -43.064 4.598 -5.853 1.00 56.94 186 LYS A N 1
ATOM 1353 C CA . LYS A 1 186 ? -43.394 5.175 -4.557 1.00 57.40 186 LYS A CA 1
ATOM 1354 C C . LYS A 1 186 ? -43.088 6.665 -4.476 1.00 59.65 186 LYS A C 1
ATOM 1355 O O . LYS A 1 186 ? -43.545 7.320 -3.534 1.00 60.78 186 LYS A O 1
ATOM 1361 N N . LEU A 1 187 ? -42.333 7.217 -5.429 1.00 59.69 187 LEU A N 1
ATOM 1362 C CA . LEU A 1 187 ? -42.144 8.662 -5.480 1.00 59.89 187 LEU A CA 1
ATOM 1363 C C . LEU A 1 187 ? -43.418 9.400 -5.864 1.00 60.28 187 LEU A C 1
ATOM 1364 O O . LEU A 1 187 ? -43.462 10.629 -5.747 1.00 56.79 187 LEU A O 1
ATOM 1369 N N . SER A 1 188 ? -44.444 8.683 -6.320 1.00 61.62 188 SER A N 1
ATOM 1370 C CA . SER A 1 188 ? -45.742 9.256 -6.641 1.00 62.28 188 SER A CA 1
ATOM 1371 C C . SER A 1 188 ? -46.792 8.941 -5.583 1.00 63.05 188 SER A C 1
ATOM 1372 O O . SER A 1 188 ? -47.977 9.209 -5.799 1.00 63.26 188 SER A O 1
ATOM 1375 N N . SER A 1 189 ? -46.383 8.380 -4.450 1.00 47.44 189 SER A N 1
ATOM 1376 C CA . SER A 1 189 ? -47.341 7.959 -3.441 1.00 51.49 189 SER A CA 1
ATOM 1377 C C . SER A 1 189 ? -47.939 9.171 -2.729 1.00 56.19 189 SER A C 1
ATOM 1378 O O . SER A 1 189 ? -47.238 10.158 -2.482 1.00 55.59 189 SER A O 1
ATOM 1381 N N . PRO A 1 190 ? -49.232 9.132 -2.397 1.00 53.00 190 PRO A N 1
ATOM 1382 C CA . PRO A 1 190 ? -49.796 10.179 -1.531 1.00 51.42 190 PRO A CA 1
ATOM 1383 C C . PRO A 1 190 ? -49.324 10.072 -0.095 1.00 56.83 190 PRO A C 1
ATOM 1384 O O . PRO A 1 190 ? -49.447 11.046 0.659 1.00 53.04 190 PRO A O 1
ATOM 1388 N N . ASN A 1 191 ? -48.801 8.916 0.306 1.00 60.05 191 ASN A N 1
ATOM 1389 C CA . ASN A 1 191 ? -48.248 8.726 1.642 1.00 57.12 191 ASN A CA 1
ATOM 1390 C C . ASN A 1 191 ? -46.845 9.319 1.668 1.00 58.60 191 ASN A C 1
ATOM 1391 O O . ASN A 1 191 ? -45.941 8.823 0.987 1.00 58.92 191 ASN A O 1
ATOM 1396 N N . GLU A 1 192 ? -46.660 10.386 2.449 1.00 60.02 192 GLU A N 1
ATOM 1397 C CA . GLU A 1 192 ? -45.367 11.061 2.474 1.00 58.29 192 GLU A CA 1
ATOM 1398 C C . GLU A 1 192 ? -44.293 10.210 3.139 1.00 57.08 192 GLU A C 1
ATOM 1399 O O . GLU A 1 192 ? -43.119 10.298 2.763 1.00 57.25 192 GLU A O 1
ATOM 1405 N N . ASN A 1 193 ? -44.665 9.386 4.121 1.00 53.79 193 ASN A N 1
ATOM 1406 C CA . ASN A 1 193 ? -43.688 8.494 4.739 1.00 54.53 193 ASN A CA 1
ATOM 1407 C C . ASN A 1 193 ? -43.148 7.493 3.726 1.00 53.64 193 ASN A C 1
ATOM 1408 O O . ASN A 1 193 ? -41.935 7.276 3.633 1.00 57.52 193 ASN A O 1
ATOM 1413 N N . GLU A 1 194 ? -44.042 6.876 2.951 1.00 53.58 194 GLU A N 1
ATOM 1414 C CA . GLU A 1 194 ? -43.606 5.939 1.922 1.00 60.80 194 GLU A CA 1
ATOM 1415 C C . GLU A 1 194 ? -42.790 6.647 0.850 1.00 61.86 194 GLU A C 1
ATOM 1416 O O . GLU A 1 194 ? -41.849 6.072 0.292 1.00 61.99 194 GLU A O 1
ATOM 1422 N N . LEU A 1 195 ? -43.127 7.905 0.562 1.00 56.45 195 LEU A N 1
ATOM 1423 C CA . LEU A 1 195 ? -42.393 8.661 -0.446 1.00 54.03 195 LEU A CA 1
ATOM 1424 C C . LEU A 1 195 ? -40.968 8.943 0.014 1.00 55.19 195 LEU A C 1
ATOM 1425 O O . LEU A 1 195 ? -40.005 8.681 -0.716 1.00 52.84 195 LEU A O 1
ATOM 1430 N N . GLN A 1 196 ? -40.814 9.472 1.232 1.00 55.94 196 GLN A N 1
ATOM 1431 C CA . GLN A 1 196 ? -39.487 9.850 1.709 1.00 52.92 196 GLN A CA 1
ATOM 1432 C C . GLN A 1 196 ? -38.606 8.629 1.943 1.00 53.17 196 GLN A C 1
ATOM 1433 O O . GLN A 1 196 ? -37.390 8.687 1.727 1.00 52.60 196 GLN A O 1
ATOM 1439 N N . ASN A 1 197 ? -39.194 7.518 2.394 1.00 52.19 197 ASN A N 1
ATOM 1440 C CA . ASN A 1 197 ? -38.423 6.287 2.534 1.00 54.61 197 ASN A CA 1
ATOM 1441 C C . ASN A 1 197 ? -37.857 5.850 1.191 1.00 49.48 197 ASN A C 1
ATOM 1442 O O . ASN A 1 197 ? -36.681 5.484 1.087 1.00 54.01 197 ASN A O 1
ATOM 1447 N N . ALA A 1 198 ? -38.682 5.891 0.144 1.00 46.88 198 ALA A N 1
ATOM 1448 C CA . ALA A 1 198 ? -38.173 5.603 -1.192 1.00 47.90 198 ALA A CA 1
ATOM 1449 C C . ALA A 1 198 ? -37.254 6.715 -1.678 1.00 47.52 198 ALA A C 1
ATOM 1450 O O . ALA A 1 198 ? -36.227 6.446 -2.314 1.00 46.80 198 ALA A O 1
ATOM 1452 N N . LEU A 1 199 ? -37.598 7.969 -1.373 1.00 49.55 199 LEU A N 1
ATOM 1453 C CA . LEU A 1 199 ? -36.791 9.098 -1.825 1.00 51.52 199 LEU A CA 1
ATOM 1454 C C . LEU A 1 199 ? -35.379 9.034 -1.253 1.00 53.73 199 LEU A C 1
ATOM 1455 O O . LEU A 1 199 ? -34.395 9.240 -1.973 1.00 53.53 199 LEU A O 1
ATOM 1460 N N . TRP A 1 200 ? -35.257 8.743 0.044 1.00 56.33 200 TRP A N 1
ATOM 1461 C CA . TRP A 1 200 ? -33.933 8.665 0.653 1.00 57.49 200 TRP A CA 1
ATOM 1462 C C . TRP A 1 200 ? -33.166 7.448 0.155 1.00 53.13 200 TRP A C 1
ATOM 1463 O O . TRP A 1 200 ? -31.940 7.502 0.002 1.00 50.15 200 TRP A O 1
ATOM 1474 N N . THR A 1 201 ? -33.868 6.338 -0.093 1.00 46.05 201 THR A N 1
ATOM 1475 C CA . THR A 1 201 ? -33.203 5.130 -0.572 1.00 49.32 201 THR A CA 1
ATOM 1476 C C . THR A 1 201 ? -32.556 5.366 -1.930 1.00 47.23 201 THR A C 1
ATOM 1477 O O . THR A 1 201 ? -31.400 4.988 -2.155 1.00 46.16 201 THR A O 1
ATOM 1481 N N . LEU A 1 202 ? -33.292 5.992 -2.850 1.00 48.44 202 LEU A N 1
ATOM 1482 C CA . LEU A 1 202 ? -32.760 6.251 -4.183 1.00 48.64 202 LEU A CA 1
ATOM 1483 C C . LEU A 1 202 ? -31.564 7.193 -4.123 1.00 51.38 202 LEU A C 1
ATOM 1484 O O . LEU A 1 202 ? -30.527 6.938 -4.745 1.00 51.91 202 LEU A O 1
ATOM 1489 N N . GLY A 1 203 ? -31.691 8.290 -3.373 1.00 51.80 203 GLY A N 1
ATOM 1490 C CA . GLY A 1 203 ? -30.579 9.219 -3.247 1.00 49.04 203 GLY A CA 1
ATOM 1491 C C . GLY A 1 203 ? -29.358 8.583 -2.612 1.00 52.57 203 GLY A C 1
ATOM 1492 O O . GLY A 1 203 ? -28.222 8.881 -2.991 1.00 52.29 203 GLY A O 1
ATOM 1493 N N . ASN A 1 204 ? -29.575 7.696 -1.640 1.00 51.54 204 ASN A N 1
ATOM 1494 C CA . ASN A 1 204 ? -28.459 6.980 -1.031 1.00 53.63 204 ASN A CA 1
ATOM 1495 C C . ASN A 1 204 ? -27.797 6.042 -2.032 1.00 52.83 204 ASN A C 1
ATOM 1496 O O . ASN A 1 204 ? -26.566 5.925 -2.060 1.00 56.00 204 ASN A O 1
ATOM 1501 N N . ILE A 1 205 ? -28.597 5.362 -2.857 1.00 54.76 205 ILE A N 1
ATOM 1502 C CA . ILE A 1 205 ? -28.033 4.540 -3.925 1.00 57.82 205 ILE A CA 1
ATOM 1503 C C . ILE A 1 205 ? -27.266 5.409 -4.911 1.00 58.37 205 ILE A C 1
ATOM 1504 O O . ILE A 1 205 ? -26.190 5.031 -5.392 1.00 65.49 205 ILE A O 1
ATOM 1509 N N . ALA A 1 206 ? -27.799 6.593 -5.217 1.00 55.58 206 ALA A N 1
ATOM 1510 C CA . ALA A 1 206 ? -27.139 7.506 -6.141 1.00 57.16 206 ALA A CA 1
ATOM 1511 C C . ALA A 1 206 ? -25.864 8.107 -5.567 1.00 65.06 206 ALA A C 1
ATOM 1512 O O . ALA A 1 206 ? -25.095 8.714 -6.320 1.00 66.75 206 ALA A O 1
ATOM 1514 N N . SER A 1 207 ? -25.621 7.959 -4.262 1.00 70.70 207 SER A N 1
ATOM 1515 C CA . SER A 1 207 ? -24.378 8.438 -3.671 1.00 70.28 207 SER A CA 1
ATOM 1516 C C . SER A 1 207 ? -23.203 7.513 -3.955 1.00 71.25 207 SER A C 1
ATOM 1517 O O . SER A 1 207 ? -22.051 7.927 -3.784 1.00 70.11 207 SER A O 1
ATOM 1520 N N . GLY A 1 208 ? -23.464 6.282 -4.391 1.00 71.19 208 GLY A N 1
ATOM 1521 C CA . GLY A 1 208 ? -22.402 5.341 -4.689 1.00 73.61 208 GLY A CA 1
ATOM 1522 C C . GLY A 1 208 ? -21.662 5.654 -5.974 1.00 77.95 208 GLY A C 1
ATOM 1523 O O . GLY A 1 208 ? -21.574 6.815 -6.386 1.00 76.08 208 GLY A O 1
ATOM 1524 N N . GLY A 1 209 ? -21.130 4.620 -6.622 1.00 81.07 209 GLY A N 1
ATOM 1525 C CA . GLY A 1 209 ? -20.356 4.801 -7.833 1.00 81.26 209 GLY A CA 1
ATOM 1526 C C . GLY A 1 209 ? -21.159 5.347 -8.996 1.00 76.02 209 GLY A C 1
ATOM 1527 O O . GLY A 1 209 ? -22.367 5.581 -8.883 1.00 73.01 209 GLY A O 1
ATOM 1528 N N . ASN A 1 210 ? -20.487 5.559 -10.130 1.00 76.11 210 ASN A N 1
ATOM 1529 C CA . ASN A 1 210 ? -21.173 6.071 -11.312 1.00 73.43 210 ASN A CA 1
ATOM 1530 C C . ASN A 1 210 ? -22.123 5.040 -11.906 1.00 76.39 210 ASN A C 1
ATOM 1531 O O . ASN A 1 210 ? -23.095 5.409 -12.576 1.00 76.72 210 ASN A O 1
ATOM 1536 N N . GLU A 1 211 ? -21.867 3.750 -11.678 1.00 76.57 211 GLU A N 1
ATOM 1537 C CA . GLU A 1 211 ? -22.744 2.726 -12.233 1.00 79.75 211 GLU A CA 1
ATOM 1538 C C . GLU A 1 211 ? -24.046 2.624 -11.446 1.00 72.17 211 GLU A C 1
ATOM 1539 O O . GLU A 1 211 ? -25.109 2.385 -12.029 1.00 70.86 211 GLU A O 1
ATOM 1545 N N . GLN A 1 212 ? -23.984 2.805 -10.123 1.00 67.81 212 GLN A N 1
ATOM 1546 C CA . GLN A 1 212 ? -25.206 2.845 -9.328 1.00 63.32 212 GLN A CA 1
ATOM 1547 C C . GLN A 1 212 ? -26.066 4.048 -9.691 1.00 54.49 212 GLN A C 1
ATOM 1548 O O . GLN A 1 212 ? -27.299 3.968 -9.634 1.00 47.48 212 GLN A O 1
ATOM 1554 N N . ILE A 1 213 ? -25.436 5.166 -10.061 1.00 54.46 213 ILE A N 1
ATOM 1555 C CA . ILE A 1 213 ? -26.184 6.331 -10.526 1.00 48.86 213 ILE A CA 1
ATOM 1556 C C . ILE A 1 213 ? -26.958 5.992 -11.793 1.00 48.67 213 ILE A C 1
ATOM 1557 O O . ILE A 1 213 ? -28.125 6.377 -11.950 1.00 52.32 213 ILE A O 1
ATOM 1562 N N . GLN A 1 214 ? -26.324 5.262 -12.714 1.00 50.97 214 GLN A N 1
ATOM 1563 C CA . GLN A 1 214 ? -26.990 4.900 -13.960 1.00 56.01 214 GLN A CA 1
ATOM 1564 C C . GLN A 1 214 ? -28.192 4.002 -13.701 1.00 53.91 214 GLN A C 1
ATOM 1565 O O . GLN A 1 214 ? -29.213 4.106 -14.391 1.00 52.71 214 GLN A O 1
ATOM 1571 N N . ALA A 1 215 ? -28.093 3.115 -12.709 1.00 52.95 215 ALA A N 1
ATOM 1572 C CA . ALA A 1 215 ? -29.219 2.241 -12.395 1.00 50.60 215 ALA A CA 1
ATOM 1573 C C . ALA A 1 215 ? -30.419 3.043 -11.910 1.00 49.25 215 ALA A C 1
ATOM 1574 O O . ALA A 1 215 ? -31.567 2.710 -12.225 1.00 50.61 215 ALA A O 1
ATOM 1576 N N . VAL A 1 216 ? -30.172 4.109 -11.147 1.00 52.72 216 VAL A N 1
ATOM 1577 C CA . VAL A 1 216 ? -31.260 4.985 -10.722 1.00 51.85 216 VAL A CA 1
ATOM 1578 C C . VAL A 1 216 ? -31.827 5.745 -11.917 1.00 47.88 216 VAL A C 1
ATOM 1579 O O . VAL A 1 216 ? -33.044 5.942 -12.026 1.00 45.03 216 VAL A O 1
ATOM 1583 N N . ILE A 1 217 ? -30.958 6.173 -12.837 1.00 47.49 217 ILE A N 1
ATOM 1584 C CA . ILE A 1 217 ? -31.421 6.853 -14.044 1.00 48.52 217 ILE A CA 1
ATOM 1585 C C . ILE A 1 217 ? -32.213 5.893 -14.924 1.00 56.13 217 ILE A C 1
ATOM 1586 O O . ILE A 1 217 ? -33.296 6.229 -15.418 1.00 53.91 217 ILE A O 1
ATOM 1591 N N . ASP A 1 218 ? -31.689 4.679 -15.125 1.00 57.01 218 ASP A N 1
ATOM 1592 C CA . ASP A 1 218 ? -32.358 3.702 -15.980 1.00 60.25 218 ASP A CA 1
ATOM 1593 C C . ASP A 1 218 ? -33.717 3.281 -15.434 1.00 60.01 218 ASP A C 1
ATOM 1594 O O . ASP A 1 218 ? -34.567 2.826 -16.206 1.00 63.64 218 ASP A O 1
ATOM 1599 N N . ALA A 1 219 ? -33.941 3.421 -14.128 1.00 60.64 219 ALA A N 1
ATOM 1600 C CA . ALA A 1 219 ? -35.229 3.110 -13.523 1.00 56.51 219 ALA A CA 1
ATOM 1601 C C . ALA A 1 219 ? -36.273 4.196 -13.750 1.00 54.50 219 ALA A C 1
ATOM 1602 O O . ALA A 1 219 ? -37.431 4.008 -13.363 1.00 52.43 219 ALA A O 1
ATOM 1604 N N . GLY A 1 220 ? -35.897 5.318 -14.360 1.00 53.13 220 GLY A N 1
ATOM 1605 C CA . GLY A 1 220 ? -36.843 6.391 -14.594 1.00 49.22 220 GLY A CA 1
ATOM 1606 C C . GLY A 1 220 ? -37.095 7.276 -13.397 1.00 45.70 220 GLY A C 1
ATOM 1607 O O . GLY A 1 220 ? -38.213 7.772 -13.226 1.00 51.33 220 GLY A O 1
ATOM 1608 N N . ALA A 1 221 ? -36.080 7.494 -12.559 1.00 41.10 221 ALA A N 1
ATOM 1609 C CA . ALA A 1 221 ? -36.265 8.284 -11.348 1.00 48.32 221 ALA A CA 1
ATOM 1610 C C . ALA A 1 221 ? -36.208 9.782 -11.614 1.00 50.38 221 ALA A C 1
ATOM 1611 O O . ALA A 1 221 ? -36.800 10.560 -10.858 1.00 51.89 221 ALA A O 1
ATOM 1613 N N . LEU A 1 222 ? -35.516 10.203 -12.674 1.00 53.37 222 LEU A N 1
ATOM 1614 C CA . LEU A 1 222 ? -35.309 11.633 -12.904 1.00 49.65 222 LEU A CA 1
ATOM 1615 C C . LEU A 1 222 ? -36.606 12.414 -13.075 1.00 48.96 222 LEU A C 1
ATOM 1616 O O . LEU A 1 222 ? -36.752 13.462 -12.421 1.00 47.47 222 LEU A O 1
ATOM 1621 N N . PRO A 1 223 ? -37.571 11.997 -13.909 1.00 51.34 223 PRO A N 1
ATOM 1622 C CA . PRO A 1 223 ? -38.802 12.800 -14.024 1.00 49.98 223 PRO A CA 1
ATOM 1623 C C . PRO A 1 223 ? -39.552 12.939 -12.712 1.00 53.58 223 PRO A C 1
ATOM 1624 O O . PRO A 1 223 ? -40.112 14.007 -12.434 1.00 58.16 223 PRO A O 1
ATOM 1628 N N . ALA A 1 224 ? -39.573 11.888 -11.889 1.00 52.74 224 ALA A N 1
ATOM 1629 C CA . ALA A 1 224 ? -40.220 11.992 -10.586 1.00 48.70 224 ALA A CA 1
ATOM 1630 C C . ALA A 1 224 ? -39.463 12.942 -9.668 1.00 46.98 224 ALA A C 1
ATOM 1631 O O . ALA A 1 224 ? -40.078 13.706 -8.914 1.00 49.30 224 ALA A O 1
ATOM 1633 N N . LEU A 1 225 ? -38.128 12.913 -9.719 1.00 43.13 225 LEU A N 1
ATOM 1634 C CA . LEU A 1 225 ? -37.338 13.801 -8.872 1.00 49.45 225 LEU A CA 1
ATOM 1635 C C . LEU A 1 225 ? -37.510 15.258 -9.279 1.00 49.23 225 LEU A C 1
ATOM 1636 O O . LEU A 1 225 ? -37.513 16.150 -8.423 1.00 51.18 225 LEU A O 1
ATOM 1641 N N . VAL A 1 226 ? -37.640 15.520 -10.580 1.00 49.92 226 VAL A N 1
ATOM 1642 C CA . VAL A 1 226 ? -37.843 16.889 -11.041 1.00 48.55 226 VAL A CA 1
ATOM 1643 C C . VAL A 1 226 ? -39.209 17.401 -10.603 1.00 49.62 226 VAL A C 1
ATOM 1644 O O . VAL A 1 226 ? -39.352 18.562 -10.199 1.00 53.24 226 VAL A O 1
ATOM 1648 N N . GLN A 1 227 ? -40.234 16.546 -10.667 1.00 52.32 227 GLN A N 1
ATOM 1649 C CA . GLN A 1 227 ? -41.562 16.954 -10.219 1.00 56.22 227 GLN A CA 1
ATOM 1650 C C . GLN A 1 227 ? -41.588 17.219 -8.720 1.00 50.98 227 GLN A C 1
ATOM 1651 O O . GLN A 1 227 ? -42.299 18.122 -8.264 1.00 56.27 227 GLN A O 1
ATOM 1657 N N . LEU A 1 228 ? -40.817 16.456 -7.942 1.00 47.63 228 LEU A N 1
ATOM 1658 C CA . LEU A 1 228 ? -40.723 16.691 -6.507 1.00 47.49 228 LEU A CA 1
ATOM 1659 C C . LEU A 1 228 ? -40.037 18.006 -6.164 1.00 50.49 228 LEU A C 1
ATOM 1660 O O . LEU A 1 228 ? -40.094 18.424 -5.004 1.00 49.01 228 LEU A O 1
ATOM 1665 N N . LEU A 1 229 ? -39.387 18.662 -7.129 1.00 52.22 229 LEU A N 1
ATOM 1666 C CA . LEU A 1 229 ? -38.759 19.948 -6.851 1.00 49.15 229 LEU A CA 1
ATOM 1667 C C . LEU A 1 229 ? -39.781 21.058 -6.654 1.00 50.44 229 LEU A C 1
ATOM 1668 O O . LEU A 1 229 ? -39.424 22.127 -6.149 1.00 57.10 229 LEU A O 1
ATOM 1673 N N . SER A 1 230 ? -41.034 20.833 -7.048 1.00 48.24 230 SER A N 1
ATOM 1674 C CA . SER A 1 230 ? -42.122 21.764 -6.792 1.00 51.89 230 SER A CA 1
ATOM 1675 C C . SER A 1 230 ? -43.028 21.290 -5.661 1.00 51.20 230 SER A C 1
ATOM 1676 O O . SER A 1 230 ? -44.154 21.779 -5.528 1.00 53.12 230 SER A O 1
ATOM 1679 N N . SER A 1 231 ? -42.557 20.349 -4.848 1.00 50.41 231 SER A N 1
ATOM 1680 C CA . SER A 1 231 ? -43.366 19.833 -3.757 1.00 51.30 231 SER A CA 1
ATOM 1681 C C . SER A 1 231 ? -43.560 20.904 -2.687 1.00 57.30 231 SER A C 1
ATOM 1682 O O . SER A 1 231 ? -42.623 21.644 -2.369 1.00 54.82 231 SER A O 1
ATOM 1685 N N . PRO A 1 232 ? -44.764 21.021 -2.121 1.00 58.28 232 PRO A N 1
ATOM 1686 C CA . PRO A 1 232 ? -44.952 21.939 -0.989 1.00 62.01 232 PRO A CA 1
ATOM 1687 C C . PRO A 1 232 ? -44.238 21.488 0.272 1.00 62.92 232 PRO A C 1
ATOM 1688 O O . PRO A 1 232 ? -44.031 22.309 1.174 1.00 59.87 232 PRO A O 1
ATOM 1692 N N . ASN A 1 233 ? -43.859 20.215 0.365 1.00 64.47 233 ASN A N 1
ATOM 1693 C CA . ASN A 1 233 ? -43.116 19.706 1.512 1.00 60.30 233 ASN A CA 1
ATOM 1694 C C . ASN A 1 233 ? -41.640 20.024 1.312 1.00 61.96 233 ASN A C 1
ATOM 1695 O O . ASN A 1 233 ? -40.977 19.423 0.459 1.00 63.79 233 ASN A O 1
ATOM 1700 N N . GLU A 1 234 ? -41.120 20.968 2.099 1.00 61.37 234 GLU A N 1
ATOM 1701 C CA . GLU A 1 234 ? -39.725 21.366 1.949 1.00 64.68 234 GLU A CA 1
ATOM 1702 C C . GLU A 1 234 ? -38.773 20.250 2.355 1.00 62.33 234 GLU A C 1
ATOM 1703 O O . GLU A 1 234 ? -37.642 20.191 1.856 1.00 63.71 234 GLU A O 1
ATOM 1709 N N . GLN A 1 235 ? -39.201 19.367 3.259 1.00 60.99 235 GLN A N 1
ATOM 1710 C CA . GLN A 1 235 ? -38.379 18.210 3.594 1.00 66.76 235 GLN A CA 1
ATOM 1711 C C . GLN A 1 235 ? -38.264 17.263 2.407 1.00 61.55 235 GLN A C 1
ATOM 1712 O O . GLN A 1 235 ? -37.175 16.760 2.108 1.00 61.76 235 GLN A O 1
ATOM 1718 N N . ILE A 1 236 ? -39.377 17.016 1.714 1.00 55.48 236 ILE A N 1
ATOM 1719 C CA . ILE A 1 236 ? -39.330 16.227 0.487 1.00 53.23 236 ILE A CA 1
ATOM 1720 C C . ILE A 1 236 ? -38.524 16.956 -0.579 1.00 51.72 236 ILE A C 1
ATOM 1721 O O . ILE A 1 236 ? -37.731 16.345 -1.307 1.00 44.92 236 ILE A O 1
ATOM 1726 N N . LEU A 1 237 ? -38.706 18.274 -0.680 1.00 51.32 237 LEU A N 1
ATOM 1727 C CA . LEU A 1 237 ? -37.986 19.050 -1.684 1.00 51.34 237 LEU A CA 1
ATOM 1728 C C . LEU A 1 237 ? -36.482 19.011 -1.437 1.00 52.19 237 LEU A C 1
ATOM 1729 O O . LEU A 1 237 ? -35.693 18.909 -2.384 1.00 53.41 237 LEU A O 1
ATOM 1734 N N . GLN A 1 238 ? -36.067 19.089 -0.170 1.00 57.22 238 GLN A N 1
ATOM 1735 C CA . GLN A 1 238 ? -34.641 19.063 0.139 1.00 57.02 238 GLN A CA 1
ATOM 1736 C C . GLN A 1 238 ? -34.022 17.717 -0.218 1.00 54.35 238 GLN A C 1
ATOM 1737 O O . GLN A 1 238 ? -32.923 17.661 -0.782 1.00 50.67 238 GLN A O 1
ATOM 1743 N N . GLU A 1 239 ? -34.716 16.621 0.096 1.00 58.41 239 GLU A N 1
ATOM 1744 C CA . GLU A 1 239 ? -34.182 15.300 -0.214 1.00 60.16 239 GLU A CA 1
ATOM 1745 C C . GLU A 1 239 ? -34.192 15.027 -1.712 1.00 55.70 239 GLU A C 1
ATOM 1746 O O . GLU A 1 239 ? -33.330 14.295 -2.211 1.00 50.98 239 GLU A O 1
ATOM 1752 N N . ALA A 1 240 ? -35.154 15.596 -2.441 1.00 55.08 240 ALA A N 1
ATOM 1753 C CA . ALA A 1 240 ? -35.130 15.485 -3.895 1.00 54.88 240 ALA A CA 1
ATOM 1754 C C . ALA A 1 240 ? -33.947 16.247 -4.479 1.00 54.41 240 ALA A C 1
ATOM 1755 O O . ALA A 1 240 ? -33.302 15.776 -5.423 1.00 51.58 240 ALA A O 1
ATOM 1757 N N . LEU A 1 241 ? -33.649 17.428 -3.929 1.00 52.59 241 LEU A N 1
ATOM 1758 C CA . LEU A 1 241 ? -32.449 18.152 -4.336 1.00 52.84 241 LEU A CA 1
ATOM 1759 C C . LEU A 1 241 ? -31.194 17.346 -4.038 1.00 51.53 241 LEU A C 1
ATOM 1760 O O . LEU A 1 241 ? -30.261 17.307 -4.850 1.00 56.58 241 LEU A O 1
ATOM 1765 N N . TRP A 1 242 ? -31.155 16.696 -2.874 1.00 53.64 242 TRP A N 1
ATOM 1766 C CA . TRP A 1 242 ? -29.996 15.890 -2.511 1.00 51.20 242 TRP A CA 1
ATOM 1767 C C . TRP A 1 242 ? -29.808 14.726 -3.478 1.00 52.86 242 TRP A C 1
ATOM 1768 O O . TRP A 1 242 ? -28.675 14.388 -3.841 1.00 56.08 242 TRP A O 1
ATOM 1779 N N . ALA A 1 243 ? -30.908 14.117 -3.926 1.00 49.71 243 ALA A N 1
ATOM 1780 C CA . ALA A 1 243 ? -30.803 12.989 -4.846 1.00 46.93 243 ALA A CA 1
ATOM 1781 C C . ALA A 1 243 ? -30.313 13.438 -6.217 1.00 55.79 243 ALA A C 1
ATOM 1782 O O . ALA A 1 243 ? -29.397 12.833 -6.788 1.00 59.79 243 ALA A O 1
ATOM 1784 N N . LEU A 1 244 ? -30.912 14.500 -6.764 1.00 50.26 244 LEU A N 1
ATOM 1785 C CA . LEU A 1 244 ? -30.470 15.012 -8.058 1.00 51.20 244 LEU A CA 1
ATOM 1786 C C . LEU A 1 244 ? -29.023 15.481 -8.002 1.00 53.75 244 LEU A C 1
ATOM 1787 O O . LEU A 1 244 ? -28.272 15.320 -8.972 1.00 56.88 244 LEU A O 1
ATOM 1792 N N . SER A 1 245 ? -28.615 16.069 -6.876 1.00 56.34 245 SER A N 1
ATOM 1793 C CA . SER A 1 245 ? -27.228 16.496 -6.732 1.00 55.53 245 SER A CA 1
ATOM 1794 C C . SER A 1 245 ? -26.284 15.300 -6.744 1.00 51.79 245 SER A C 1
ATOM 1795 O O . SER A 1 245 ? -25.190 15.369 -7.318 1.00 54.35 245 SER A O 1
ATOM 1798 N N . ASN A 1 246 ? -26.694 14.189 -6.127 1.00 45.85 246 ASN A N 1
ATOM 1799 C CA . ASN A 1 246 ? -25.874 12.981 -6.155 1.00 48.90 246 ASN A CA 1
ATOM 1800 C C . ASN A 1 246 ? -25.768 12.420 -7.567 1.00 50.31 246 ASN A C 1
ATOM 1801 O O . ASN A 1 246 ? -24.698 11.958 -7.981 1.00 49.09 246 ASN A O 1
ATOM 1806 N N . ILE A 1 247 ? -26.870 12.448 -8.321 1.00 53.59 247 ILE A N 1
ATOM 1807 C CA . ILE A 1 247 ? -26.835 11.990 -9.708 1.00 52.23 247 ILE A CA 1
ATOM 1808 C C . ILE A 1 247 ? -25.923 12.883 -10.538 1.00 51.71 247 ILE A C 1
ATOM 1809 O O . ILE A 1 247 ? -25.161 12.403 -11.386 1.00 48.89 247 ILE A O 1
ATOM 1814 N N . ALA A 1 248 ? -25.971 14.194 -10.296 1.00 49.79 248 ALA A N 1
ATOM 1815 C CA . ALA A 1 248 ? -25.164 15.138 -11.058 1.00 46.01 248 ALA A CA 1
ATOM 1816 C C . ALA A 1 248 ? -23.688 15.097 -10.685 1.00 51.90 248 ALA A C 1
ATOM 1817 O O . ALA A 1 248 ? -22.886 15.770 -11.341 1.00 55.44 248 ALA A O 1
ATOM 1819 N N . SER A 1 249 ? -23.312 14.336 -9.658 1.00 52.97 249 SER A N 1
ATOM 1820 C CA . SER A 1 249 ? -21.909 14.168 -9.302 1.00 51.19 249 SER A CA 1
ATOM 1821 C C . SER A 1 249 ? -21.215 13.095 -10.132 1.00 51.89 249 SER A C 1
ATOM 1822 O O . SER A 1 249 ? -19.996 12.930 -10.005 1.00 56.08 249 SER A O 1
ATOM 1825 N N . GLY A 1 250 ? -21.952 12.371 -10.973 1.00 50.01 250 GLY A N 1
ATOM 1826 C CA . GLY A 1 250 ? -21.379 11.333 -11.809 1.00 57.97 250 GLY A CA 1
ATOM 1827 C C . GLY A 1 250 ? -20.741 11.877 -13.068 1.00 59.32 250 GLY A C 1
ATOM 1828 O O . GLY A 1 250 ? -20.299 13.030 -13.125 1.00 58.24 250 GLY A O 1
ATOM 1829 N N . GLY A 1 251 ? -20.693 11.036 -14.096 1.00 60.63 251 GLY A N 1
ATOM 1830 C CA . GLY A 1 251 ? -20.084 11.409 -15.354 1.00 58.25 251 GLY A CA 1
ATOM 1831 C C . GLY A 1 251 ? -20.920 12.411 -16.131 1.00 61.81 251 GLY A C 1
ATOM 1832 O O . GLY A 1 251 ? -22.029 12.789 -15.751 1.00 62.98 251 GLY A O 1
ATOM 1833 N N . ASN A 1 252 ? -20.359 12.848 -17.262 1.00 61.02 252 ASN A N 1
ATOM 1834 C CA . ASN A 1 252 ? -21.041 13.838 -18.089 1.00 60.53 252 ASN A CA 1
ATOM 1835 C C . ASN A 1 252 ? -22.341 13.296 -18.667 1.00 67.38 252 ASN A C 1
ATOM 1836 O O . ASN A 1 252 ? -23.278 14.066 -18.910 1.00 68.98 252 ASN A O 1
ATOM 1841 N N . GLU A 1 253 ? -22.421 11.984 -18.899 1.00 65.70 253 GLU A N 1
ATOM 1842 C CA . GLU A 1 253 ? -23.660 11.407 -19.409 1.00 69.52 253 GLU A CA 1
ATOM 1843 C C . GLU A 1 253 ? -24.778 11.511 -18.380 1.00 63.21 253 GLU A C 1
ATOM 1844 O O . GLU A 1 253 ? -25.920 11.835 -18.724 1.00 64.68 253 GLU A O 1
ATOM 1850 N N . GLN A 1 254 ? -24.468 11.240 -17.110 1.00 56.15 254 GLN A N 1
ATOM 1851 C CA . GLN A 1 254 ? -25.480 11.355 -16.065 1.00 53.64 254 GLN A CA 1
ATOM 1852 C C . GLN A 1 254 ? -25.870 12.808 -15.830 1.00 46.74 254 GLN A C 1
ATOM 1853 O O . GLN A 1 254 ? -27.033 13.103 -15.531 1.00 49.21 254 GLN A O 1
ATOM 1859 N N . ILE A 1 255 ? -24.912 13.728 -15.956 1.00 45.87 255 ILE A N 1
ATOM 1860 C CA . ILE A 1 255 ? -25.234 15.150 -15.880 1.00 43.53 255 ILE A CA 1
ATOM 1861 C C . ILE A 1 255 ? -26.212 15.530 -16.983 1.00 50.37 255 ILE A C 1
ATOM 1862 O O . ILE A 1 255 ? -27.184 16.259 -16.752 1.00 44.50 255 ILE A O 1
ATOM 1867 N N . GLN A 1 256 ? -25.975 15.030 -18.199 1.00 51.80 256 GLN A N 1
ATOM 1868 C CA . GLN A 1 256 ? -26.847 15.361 -19.320 1.00 54.16 256 GLN A CA 1
ATOM 1869 C C . GLN A 1 256 ? -28.249 14.800 -19.124 1.00 49.59 256 GLN A C 1
ATOM 1870 O O . GLN A 1 256 ? -29.229 15.424 -19.545 1.00 50.97 256 GLN A O 1
ATOM 1876 N N . ALA A 1 257 ? -28.365 13.631 -18.489 1.00 46.90 257 ALA A N 1
ATOM 1877 C CA . ALA A 1 257 ? -29.684 13.072 -18.214 1.00 46.07 257 ALA A CA 1
ATOM 1878 C C . ALA A 1 257 ? -30.461 13.948 -17.239 1.00 45.16 257 ALA A C 1
ATOM 1879 O O . ALA A 1 257 ? -31.678 14.115 -17.381 1.00 50.27 257 ALA A O 1
ATOM 1881 N N . VAL A 1 258 ? -29.776 14.513 -16.242 1.00 43.15 258 VAL A N 1
ATOM 1882 C CA . VAL A 1 258 ? -30.424 15.457 -15.334 1.00 40.59 258 VAL A CA 1
ATOM 1883 C C . VAL A 1 258 ? -30.882 16.692 -16.097 1.00 36.93 258 VAL A C 1
ATOM 1884 O O . VAL A 1 258 ? -31.975 17.221 -15.856 1.00 45.16 258 VAL A O 1
ATOM 1888 N N . ILE A 1 259 ? -30.059 17.166 -17.035 1.00 42.51 259 ILE A N 1
ATOM 1889 C CA . ILE A 1 259 ? -30.440 18.314 -17.855 1.00 45.30 259 ILE A CA 1
ATOM 1890 C C . ILE A 1 259 ? -31.637 17.966 -18.731 1.00 53.53 259 ILE A C 1
ATOM 1891 O O . ILE A 1 259 ? -32.636 18.694 -18.765 1.00 50.58 259 ILE A O 1
ATOM 1896 N N . ASP A 1 260 ? -31.555 16.841 -19.446 1.00 53.19 260 ASP A N 1
ATOM 1897 C CA . ASP A 1 260 ? -32.631 16.448 -20.349 1.00 51.32 260 ASP A CA 1
ATOM 1898 C C . ASP A 1 260 ? -33.932 16.154 -19.611 1.00 52.50 260 ASP A C 1
ATOM 1899 O O . ASP A 1 260 ? -35.003 16.201 -20.226 1.00 55.04 260 ASP A O 1
ATOM 1904 N N . ALA A 1 261 ? -33.869 15.859 -18.314 1.00 47.63 261 ALA A N 1
ATOM 1905 C CA . ALA A 1 261 ? -35.077 15.680 -17.519 1.00 45.59 261 ALA A CA 1
ATOM 1906 C C . ALA A 1 261 ? -35.740 17.002 -17.147 1.00 53.26 261 ALA A C 1
ATOM 1907 O O . ALA A 1 261 ? -36.810 16.985 -16.527 1.00 52.72 261 ALA A O 1
ATOM 1909 N N . GLY A 1 262 ? -35.140 18.135 -17.506 1.00 53.83 262 GLY A N 1
ATOM 1910 C CA . GLY A 1 262 ? -35.756 19.423 -17.252 1.00 51.57 262 GLY A CA 1
ATOM 1911 C C . GLY A 1 262 ? -35.546 19.961 -15.857 1.00 49.49 262 GLY A C 1
ATOM 1912 O O . GLY A 1 262 ? -36.408 20.682 -15.340 1.00 55.67 262 GLY A O 1
ATOM 1913 N N . ALA A 1 263 ? -34.412 19.641 -15.231 1.00 46.25 263 ALA A N 1
ATOM 1914 C CA . ALA A 1 263 ? -34.181 20.020 -13.843 1.00 47.69 263 ALA A CA 1
ATOM 1915 C C . ALA A 1 263 ? -33.679 21.451 -13.702 1.00 51.00 263 ALA A C 1
ATOM 1916 O O . ALA A 1 263 ? -33.913 22.082 -12.664 1.00 50.11 263 ALA A O 1
ATOM 1918 N N . LEU A 1 264 ? -33.001 21.979 -14.722 1.00 49.07 264 LEU A N 1
ATOM 1919 C CA . LEU A 1 264 ? -32.371 23.293 -14.595 1.00 48.42 264 LEU A CA 1
ATOM 1920 C C . LEU A 1 264 ? -33.360 24.420 -14.321 1.00 47.44 264 LEU A C 1
ATOM 1921 O O . LEU A 1 264 ? -33.078 25.248 -13.437 1.00 42.09 264 LEU A O 1
ATOM 1926 N N . PRO A 1 265 ? -34.499 24.536 -15.017 1.00 44.14 265 PRO A N 1
ATOM 1927 C CA . PRO A 1 265 ? -35.423 25.636 -14.690 1.00 50.75 265 PRO A CA 1
ATOM 1928 C C . PRO A 1 265 ? -35.914 25.605 -13.254 1.00 51.45 265 PRO A C 1
ATOM 1929 O O . PRO A 1 265 ? -36.141 26.668 -12.663 1.00 54.92 265 PRO A O 1
ATOM 1933 N N . ALA A 1 266 ? -36.078 24.417 -12.668 1.00 46.64 266 ALA A N 1
ATOM 1934 C CA . ALA A 1 266 ? -36.489 24.338 -11.271 1.00 42.04 266 ALA A CA 1
ATOM 1935 C C . ALA A 1 266 ? -35.346 24.719 -10.339 1.00 46.26 266 ALA A C 1
ATOM 1936 O O . ALA A 1 266 ? -35.569 25.353 -9.302 1.00 48.46 266 ALA A O 1
ATOM 1938 N N . LEU A 1 267 ? -34.115 24.341 -10.693 1.00 48.68 267 LEU A N 1
ATOM 1939 C CA . LEU A 1 267 ? -32.964 24.669 -9.857 1.00 48.07 267 LEU A CA 1
ATOM 1940 C C . LEU A 1 267 ? -32.701 26.169 -9.832 1.00 52.45 267 LEU A C 1
ATOM 1941 O O . L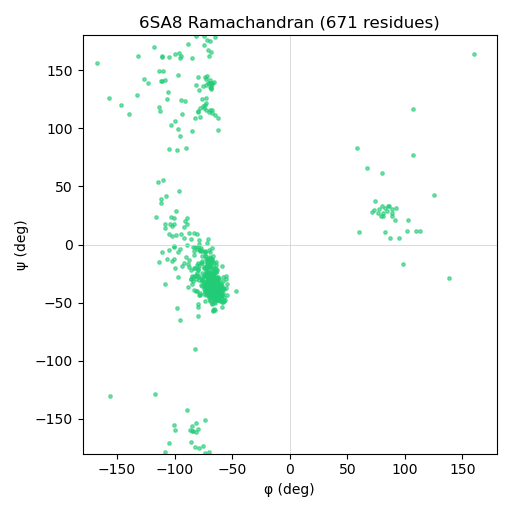EU A 1 267 ? -32.367 26.727 -8.780 1.00 56.21 267 LEU A O 1
ATOM 1946 N N . VAL A 1 268 ? -32.836 26.835 -10.981 1.00 47.12 268 VAL A N 1
ATOM 1947 C CA . VAL A 1 268 ? -32.654 28.284 -11.021 1.00 52.45 268 VAL A CA 1
ATOM 1948 C C . VAL A 1 268 ? -33.705 28.974 -10.162 1.00 50.21 268 VAL A C 1
ATOM 1949 O O . VAL A 1 268 ? -33.400 29.906 -9.408 1.00 54.23 268 VAL A O 1
ATOM 1953 N N . GLN A 1 269 ? -34.958 28.521 -10.254 1.00 51.08 269 GLN A N 1
ATOM 1954 C CA . GLN A 1 269 ? -36.017 29.108 -9.441 1.00 57.29 269 GLN A CA 1
ATOM 1955 C C . GLN A 1 269 ? -35.746 28.900 -7.956 1.00 57.04 269 GLN A C 1
ATOM 1956 O O . GLN A 1 269 ? -36.009 29.789 -7.136 1.00 56.94 269 GLN A O 1
ATOM 1962 N N . LEU A 1 270 ? -35.200 27.738 -7.592 1.00 50.93 270 LEU A N 1
ATOM 1963 C CA . LEU A 1 270 ? -34.877 27.451 -6.201 1.00 52.59 270 LEU A CA 1
ATOM 1964 C C . LEU A 1 270 ? -33.738 28.308 -5.664 1.00 51.59 270 LEU A C 1
ATOM 1965 O O . LEU A 1 270 ? -33.526 28.329 -4.447 1.00 53.51 270 LEU A O 1
ATOM 1970 N N . LEU A 1 271 ? -33.005 29.013 -6.530 1.00 48.67 271 LEU A N 1
ATOM 1971 C CA . LEU A 1 271 ? -31.977 29.927 -6.048 1.00 51.05 271 LEU A CA 1
ATOM 1972 C C . LEU A 1 271 ? -32.569 31.136 -5.338 1.00 51.57 271 LEU A C 1
ATOM 1973 O O . LEU A 1 271 ? -31.841 31.846 -4.636 1.00 50.33 271 LEU A O 1
ATOM 1978 N N . SER A 1 272 ? -33.864 31.386 -5.509 1.00 52.95 272 SER A N 1
ATOM 1979 C CA . SER A 1 272 ? -34.563 32.455 -4.812 1.00 52.90 272 SER A CA 1
ATOM 1980 C C . SER A 1 272 ? -35.246 31.972 -3.539 1.00 51.05 272 SER A C 1
ATOM 1981 O O . SER A 1 272 ? -36.008 32.731 -2.932 1.00 47.72 272 SER A O 1
ATOM 1984 N N . SER A 1 273 ? -34.989 30.734 -3.126 1.00 44.54 273 SER A N 1
ATOM 1985 C CA . SER A 1 273 ? -35.643 30.194 -1.946 1.00 47.28 273 SER A CA 1
ATOM 1986 C C . SER A 1 273 ? -35.142 30.901 -0.689 1.00 47.13 273 SER A C 1
ATOM 1987 O O . SER A 1 273 ? -33.937 31.125 -0.538 1.00 47.63 273 SER A O 1
ATOM 1990 N N . PRO A 1 274 ? -36.041 31.273 0.226 1.00 47.30 274 PRO A N 1
ATOM 1991 C CA . PRO A 1 274 ? -35.584 31.807 1.517 1.00 54.44 274 PRO A CA 1
ATOM 1992 C C . PRO A 1 274 ? -35.003 30.743 2.429 1.00 54.17 274 PRO A C 1
ATOM 1993 O O . PRO A 1 274 ? -34.194 31.075 3.305 1.00 58.40 274 PRO A O 1
ATOM 1997 N N . ASN A 1 275 ? -35.387 29.480 2.254 1.00 53.78 275 ASN A N 1
ATOM 1998 C CA . ASN A 1 275 ? -34.837 28.388 3.049 1.00 56.76 275 ASN A CA 1
ATOM 1999 C C . ASN A 1 275 ? -33.384 28.162 2.647 1.00 58.73 275 ASN A C 1
ATOM 2000 O O . ASN A 1 275 ? -33.102 27.751 1.517 1.00 58.44 275 ASN A O 1
ATOM 2005 N N . GLU A 1 276 ? -32.458 28.428 3.570 1.00 61.60 276 GLU A N 1
ATOM 2006 C CA . GLU A 1 276 ? -31.041 28.377 3.231 1.00 64.02 276 GLU A CA 1
ATOM 2007 C C . GLU A 1 276 ? -30.522 26.952 3.080 1.00 63.82 276 GLU A C 1
ATOM 2008 O O . GLU A 1 276 ? -29.470 26.756 2.462 1.00 65.13 276 GLU A O 1
ATOM 2014 N N . GLN A 1 277 ? -31.227 25.956 3.624 1.00 59.04 277 GLN A N 1
ATOM 2015 C CA . GLN A 1 277 ? -30.842 24.570 3.373 1.00 53.54 277 GLN A CA 1
ATOM 2016 C C . GLN A 1 277 ? -31.226 24.145 1.962 1.00 51.82 277 GLN A C 1
ATOM 2017 O O . GLN A 1 277 ? -30.449 23.467 1.278 1.00 48.45 277 GLN A O 1
ATOM 2023 N N . ILE A 1 278 ? -32.422 24.528 1.514 1.00 53.55 278 ILE A N 1
ATOM 2024 C CA . ILE A 1 278 ? -32.825 24.254 0.139 1.00 53.20 278 ILE A CA 1
ATOM 2025 C C . ILE A 1 278 ? -31.954 25.036 -0.836 1.00 55.07 278 ILE A C 1
ATOM 2026 O O . ILE A 1 278 ? -31.543 24.514 -1.881 1.00 52.30 278 ILE A O 1
ATOM 2031 N N . LEU A 1 279 ? -31.653 26.295 -0.507 1.00 53.70 279 LEU A N 1
ATOM 2032 C CA . LEU A 1 279 ? -30.792 27.104 -1.364 1.00 49.76 279 LEU A CA 1
ATOM 2033 C C . LEU A 1 279 ? -29.401 26.496 -1.478 1.00 47.71 279 LEU A C 1
ATOM 2034 O O . LEU A 1 279 ? -28.779 26.539 -2.547 1.00 48.55 279 LEU A O 1
ATOM 2039 N N . GLN A 1 280 ? -28.901 25.915 -0.386 1.00 52.13 280 GLN A N 1
ATOM 2040 C CA . GLN A 1 280 ? -27.586 25.286 -0.416 1.00 53.16 280 GLN A CA 1
ATOM 2041 C C . GLN A 1 280 ? -27.601 24.013 -1.255 1.00 53.05 280 GLN A C 1
ATOM 2042 O O . GLN A 1 280 ? -26.615 23.700 -1.933 1.00 53.65 280 GLN A O 1
ATOM 2048 N N . GLU A 1 281 ? -28.710 23.268 -1.227 1.00 53.30 281 GLU A N 1
ATOM 2049 C CA . GLU A 1 281 ? -28.797 22.047 -2.021 1.00 57.82 281 GLU A CA 1
ATOM 2050 C C . GLU A 1 281 ? -28.941 22.359 -3.504 1.00 52.34 281 GLU A C 1
ATOM 2051 O O . GLU A 1 281 ? -28.352 21.673 -4.347 1.00 43.05 281 GLU A O 1
ATOM 2057 N N . ALA A 1 282 ? -29.728 23.383 -3.841 1.00 51.66 282 ALA A N 1
ATOM 2058 C CA . ALA A 1 282 ? -29.841 23.794 -5.237 1.00 51.12 282 ALA A CA 1
ATOM 2059 C C . ALA A 1 282 ? -28.498 24.266 -5.779 1.00 55.22 282 ALA A C 1
ATOM 2060 O O . ALA A 1 282 ? -28.146 23.974 -6.929 1.00 60.17 282 ALA A O 1
ATOM 2062 N N . LEU A 1 283 ? -27.733 24.996 -4.964 1.00 55.83 283 LEU A N 1
ATOM 2063 C CA . LEU A 1 283 ? -26.386 25.384 -5.368 1.00 50.26 283 LEU A CA 1
ATOM 2064 C C . LEU A 1 283 ? -25.487 24.164 -5.506 1.00 46.38 283 LEU A C 1
ATOM 2065 O O . LEU A 1 283 ? -24.619 24.118 -6.385 1.00 44.44 283 LEU A O 1
ATOM 2070 N N . TRP A 1 284 ? -25.678 23.169 -4.638 1.00 50.31 284 TRP A N 1
ATOM 2071 C CA . TRP A 1 284 ? -24.952 21.910 -4.764 1.00 51.21 284 TRP A CA 1
ATOM 2072 C C . TRP A 1 284 ? -25.229 21.256 -6.113 1.00 48.47 284 TRP A C 1
ATOM 2073 O O . TRP A 1 284 ? -24.302 20.863 -6.831 1.00 45.70 284 TRP A O 1
ATOM 2084 N N . ALA A 1 285 ? -26.509 21.144 -6.476 1.00 42.59 285 ALA A N 1
ATOM 2085 C CA . ALA A 1 285 ? -26.881 20.468 -7.714 1.00 43.10 285 ALA A CA 1
ATOM 2086 C C . ALA A 1 285 ? -26.360 21.221 -8.932 1.00 51.25 285 ALA A C 1
ATOM 2087 O O . ALA A 1 285 ? -25.831 20.616 -9.871 1.00 48.29 285 ALA A O 1
ATOM 2089 N N . LEU A 1 286 ? -26.502 22.548 -8.934 1.00 49.19 286 LEU A N 1
ATOM 2090 C CA . LEU A 1 286 ? -26.034 23.335 -10.071 1.00 52.91 286 LEU A CA 1
ATOM 2091 C C . LEU A 1 286 ? -24.518 23.269 -10.209 1.00 49.76 286 LEU A C 1
ATOM 2092 O O . LEU A 1 286 ? -23.993 23.253 -11.328 1.00 58.25 286 LEU A O 1
ATOM 2097 N N . SER A 1 287 ? -23.796 23.222 -9.088 1.00 45.25 287 SER A N 1
ATOM 2098 C CA . SER A 1 287 ? -22.340 23.161 -9.158 1.00 48.82 287 SER A CA 1
ATOM 2099 C C . SER A 1 287 ? -21.870 21.847 -9.768 1.00 46.24 287 SER A C 1
ATOM 2100 O O . SER A 1 287 ? -20.887 21.824 -10.519 1.00 47.43 287 SER A O 1
ATOM 2103 N N . ASN A 1 288 ? -22.556 20.744 -9.462 1.00 43.04 288 ASN A N 1
ATOM 2104 C CA . ASN A 1 288 ? -22.163 19.462 -10.039 1.00 46.39 288 ASN A CA 1
ATOM 2105 C C . ASN A 1 288 ? -22.469 19.407 -11.530 1.00 44.32 288 ASN A C 1
ATOM 2106 O O . ASN A 1 288 ? -21.705 18.818 -12.304 1.00 41.85 288 ASN A O 1
ATOM 2111 N N . ILE A 1 289 ? -23.579 20.015 -11.952 1.00 45.52 289 ILE A N 1
ATOM 2112 C CA . ILE A 1 289 ? -23.903 20.062 -13.374 1.00 51.90 289 ILE A CA 1
ATOM 2113 C C . ILE A 1 289 ? -22.892 20.924 -14.121 1.00 50.36 289 ILE A C 1
ATOM 2114 O O . ILE A 1 289 ? -22.506 20.611 -15.254 1.00 52.58 289 ILE A O 1
ATOM 2119 N N . ALA A 1 290 ? -22.440 22.014 -13.498 1.00 45.70 290 ALA A N 1
ATOM 2120 C CA . ALA A 1 290 ? -21.437 22.892 -14.088 1.00 44.09 290 ALA A CA 1
ATOM 2121 C C . ALA A 1 290 ? -20.030 22.314 -14.030 1.00 45.88 290 ALA A C 1
ATOM 2122 O O . ALA A 1 290 ? -19.106 22.916 -14.589 1.00 51.95 290 ALA A O 1
ATOM 2124 N N . SER A 1 291 ? -19.835 21.175 -13.376 1.00 42.02 291 SER A N 1
ATOM 2125 C CA . SER A 1 291 ? -18.592 20.436 -13.531 1.00 44.20 291 SER A CA 1
ATOM 2126 C C . SER A 1 291 ? -18.540 19.631 -14.825 1.00 50.39 291 SER A C 1
ATOM 2127 O O . SER A 1 291 ? -17.576 18.904 -15.046 1.00 52.68 291 SER A O 1
ATOM 2130 N N . GLY A 1 292 ? -19.530 19.737 -15.686 1.00 55.29 292 GLY A N 1
ATOM 2131 C CA . GLY A 1 292 ? -19.569 18.960 -16.903 1.00 51.28 292 GLY A CA 1
ATOM 2132 C C . GLY A 1 292 ? -18.770 19.609 -18.007 1.00 50.80 292 GLY A C 1
ATOM 2133 O O . GLY A 1 292 ? -17.916 20.469 -17.777 1.00 53.43 292 GLY A O 1
ATOM 2134 N N . GLY A 1 293 ? -19.078 19.201 -19.230 1.00 49.82 293 GLY A N 1
ATOM 2135 C CA . GLY A 1 293 ? -18.464 19.775 -20.402 1.00 53.59 293 GLY A CA 1
ATOM 2136 C C . GLY A 1 293 ? -19.014 21.155 -20.685 1.00 52.80 293 GLY A C 1
ATOM 2137 O O . GLY A 1 293 ? -19.890 21.673 -19.992 1.00 55.52 293 GLY A O 1
ATOM 2138 N N . ASN A 1 294 ? -18.485 21.763 -21.749 1.00 54.69 294 ASN A N 1
ATOM 2139 C CA . ASN A 1 294 ? -18.857 23.140 -22.063 1.00 57.01 294 ASN A CA 1
ATOM 2140 C C . ASN A 1 294 ? -20.342 23.260 -22.391 1.00 58.83 294 ASN A C 1
ATOM 2141 O O . ASN A 1 294 ? -20.988 24.238 -22.001 1.00 58.23 294 ASN A O 1
ATOM 2146 N N . GLU A 1 295 ? -20.900 22.285 -23.116 1.00 58.90 295 GLU A N 1
ATOM 2147 C CA . GLU A 1 295 ? -22.310 22.365 -23.492 1.00 57.18 295 GLU A CA 1
ATOM 2148 C C . GLU A 1 295 ? -23.229 22.146 -22.297 1.00 57.87 295 GLU A C 1
ATOM 2149 O O . GLU A 1 295 ? -24.351 22.665 -22.274 1.00 60.88 295 GLU A O 1
ATOM 2155 N N . GLN A 1 296 ? -22.779 21.381 -21.305 1.00 51.20 296 GLN A N 1
ATOM 2156 C CA . GLN A 1 296 ? -23.564 21.211 -20.090 1.00 48.72 296 GLN A CA 1
ATOM 2157 C C . GLN A 1 296 ? -23.460 22.437 -19.193 1.00 47.16 296 GLN A C 1
ATOM 2158 O O . GLN A 1 296 ? -24.433 22.805 -18.523 1.00 39.77 296 GLN A O 1
ATOM 2164 N N . ILE A 1 297 ? -22.291 23.080 -19.168 1.00 44.63 297 ILE A N 1
ATOM 2165 C CA . ILE A 1 297 ? -22.163 24.359 -18.477 1.00 47.33 297 ILE A CA 1
ATOM 2166 C C . ILE A 1 297 ? -23.044 25.406 -19.141 1.00 52.21 297 ILE A C 1
ATOM 2167 O O . ILE A 1 297 ? -23.644 26.256 -18.470 1.00 53.45 297 ILE A O 1
ATOM 2172 N N . GLN A 1 298 ? -23.141 25.356 -20.473 1.00 47.53 298 GLN A N 1
ATOM 2173 C CA . GLN A 1 298 ? -23.944 26.338 -21.189 1.00 47.51 298 GLN A CA 1
ATOM 2174 C C . GLN A 1 298 ? -25.431 26.144 -20.932 1.00 47.57 298 GLN A C 1
ATOM 2175 O O . GLN A 1 298 ? -26.193 27.118 -20.953 1.00 49.59 298 GLN A O 1
ATOM 2181 N N . ALA A 1 299 ? -25.865 24.904 -20.698 1.00 47.27 299 ALA A N 1
ATOM 2182 C CA . ALA A 1 299 ? -27.263 24.669 -20.355 1.00 44.74 299 ALA A CA 1
ATOM 2183 C C . ALA A 1 299 ? -27.615 25.335 -19.032 1.00 47.66 299 ALA A C 1
ATOM 2184 O O . ALA A 1 299 ? -28.728 25.850 -18.862 1.00 54.77 299 ALA A O 1
ATOM 2186 N N . VAL A 1 300 ? -26.674 25.339 -18.085 1.00 50.04 300 VAL A N 1
ATOM 2187 C CA . VAL A 1 300 ? -26.870 26.064 -16.834 1.00 47.67 300 VAL A CA 1
ATOM 2188 C C . VAL A 1 300 ? -26.956 27.562 -17.093 1.00 45.83 300 VAL A C 1
ATOM 2189 O O . VAL A 1 300 ? -27.771 28.266 -16.485 1.00 43.76 300 VAL A O 1
ATOM 2193 N N . ILE A 1 301 ? -26.116 28.074 -17.995 1.00 46.15 301 ILE A N 1
ATOM 2194 C CA . ILE A 1 301 ? -26.157 29.496 -18.327 1.00 49.85 301 ILE A CA 1
ATOM 2195 C C . ILE A 1 301 ? -27.470 29.838 -19.018 1.00 54.50 301 ILE A C 1
ATOM 2196 O O . ILE A 1 301 ? -28.140 30.818 -18.671 1.00 56.85 301 ILE A O 1
ATOM 2201 N N . ASP A 1 302 ? -27.859 29.026 -20.005 1.00 57.87 302 ASP A N 1
ATOM 2202 C CA . ASP A 1 302 ? -29.073 29.294 -20.768 1.00 58.92 302 ASP A CA 1
ATOM 2203 C C . ASP A 1 302 ? -30.332 29.187 -19.916 1.00 55.45 302 ASP A C 1
ATOM 2204 O O . ASP A 1 302 ? -31.393 29.657 -20.340 1.00 57.84 302 ASP A O 1
ATOM 2209 N N . ALA A 1 303 ? -30.245 28.580 -18.734 1.00 52.83 303 ALA A N 1
ATOM 2210 C CA . ALA A 1 303 ? -31.368 28.529 -17.809 1.00 50.44 303 ALA A CA 1
ATOM 2211 C C . ALA A 1 303 ? -31.476 29.779 -16.945 1.00 53.89 303 ALA A C 1
ATOM 2212 O O . ALA A 1 303 ? -32.412 29.881 -16.145 1.00 53.94 303 ALA A O 1
ATOM 2214 N N . GLY A 1 304 ? -30.548 30.723 -17.081 1.00 51.50 304 GLY A N 1
ATOM 2215 C CA . GLY A 1 304 ? -30.632 31.966 -16.339 1.00 53.18 304 GLY A CA 1
ATOM 2216 C C . GLY A 1 304 ? -30.068 31.913 -14.939 1.00 50.20 304 GLY A C 1
ATOM 2217 O O . GLY A 1 304 ? -30.522 32.661 -14.068 1.00 50.89 304 GLY A O 1
ATOM 2218 N N . ALA A 1 305 ? -29.080 31.052 -14.697 1.00 45.91 305 ALA A N 1
ATOM 2219 C CA . ALA A 1 305 ? -28.519 30.901 -13.362 1.00 50.48 305 ALA A CA 1
ATOM 2220 C C . ALA A 1 305 ? -27.521 31.995 -13.007 1.00 54.15 305 ALA A C 1
ATOM 2221 O O . ALA A 1 305 ? -27.279 32.226 -11.818 1.00 55.41 305 ALA A O 1
ATOM 2223 N N . LEU A 1 306 ? -26.944 32.673 -13.998 1.00 53.62 306 LEU A N 1
ATOM 2224 C CA . LEU A 1 306 ? -25.897 33.651 -13.705 1.00 51.34 306 LEU A CA 1
ATOM 2225 C C . LEU A 1 306 ? -26.398 34.857 -12.918 1.00 48.03 306 LEU A C 1
ATOM 2226 O O . LEU A 1 306 ? -25.755 35.213 -11.915 1.00 48.13 306 LEU A O 1
ATOM 2231 N N . PRO A 1 307 ? -27.492 35.535 -13.299 1.00 48.86 307 PRO A N 1
ATOM 2232 C CA . PRO A 1 307 ? -27.915 36.702 -12.503 1.00 50.91 307 PRO A CA 1
ATOM 2233 C C . PRO A 1 307 ? -28.212 36.365 -11.053 1.00 54.06 307 PRO A C 1
ATOM 2234 O O . PRO A 1 307 ? -27.926 37.173 -10.161 1.00 58.85 307 PRO A O 1
ATOM 2238 N N . ALA A 1 308 ? -28.774 35.183 -10.793 1.00 49.95 308 ALA A N 1
ATOM 2239 C CA . ALA A 1 308 ? -29.025 34.772 -9.416 1.00 50.25 308 ALA A CA 1
ATOM 2240 C C . ALA A 1 308 ? -27.722 34.506 -8.673 1.00 47.75 308 ALA A C 1
ATOM 2241 O O . ALA A 1 308 ? -27.582 34.876 -7.501 1.00 48.94 308 ALA A O 1
ATOM 2243 N N . LEU A 1 309 ? -26.756 33.871 -9.341 1.00 43.66 309 LEU A N 1
ATOM 2244 C CA . LEU A 1 309 ? -25.471 33.588 -8.708 1.00 49.10 309 LEU A CA 1
ATOM 2245 C C . LEU A 1 309 ? -24.714 34.870 -8.385 1.00 51.39 309 LEU A C 1
ATOM 2246 O O . LEU A 1 309 ? -24.159 35.007 -7.288 1.00 49.09 309 LEU A O 1
ATOM 2251 N N . VAL A 1 310 ? -24.671 35.814 -9.328 1.00 46.61 310 VAL A N 1
ATOM 2252 C CA . VAL A 1 310 ? -23.998 37.084 -9.071 1.00 49.60 310 VAL A CA 1
ATOM 2253 C C . VAL A 1 310 ? -24.696 37.835 -7.944 1.00 53.42 310 VAL A C 1
ATOM 2254 O O . VAL A 1 310 ? -24.048 38.477 -7.109 1.00 58.78 310 VAL A O 1
ATOM 2258 N N . GLN A 1 311 ? -26.028 37.756 -7.895 1.00 53.58 311 GLN A N 1
ATOM 2259 C CA . GLN A 1 311 ? -26.760 38.384 -6.802 1.00 61.74 311 GLN A CA 1
ATOM 2260 C C . GLN A 1 311 ? -26.492 37.682 -5.477 1.00 63.08 311 GLN A C 1
ATOM 2261 O O . GLN A 1 311 ? -26.511 38.326 -4.421 1.00 65.93 311 GLN A O 1
ATOM 2267 N N . LEU A 1 312 ? -26.234 36.373 -5.511 1.00 54.22 312 LEU A N 1
ATOM 2268 C CA . LEU A 1 312 ? -25.886 35.635 -4.303 1.00 48.57 312 LEU A CA 1
ATOM 2269 C C . LEU A 1 312 ? -24.492 35.970 -3.789 1.00 50.85 312 LEU A C 1
ATOM 2270 O O . LEU A 1 312 ? -24.172 35.613 -2.650 1.00 51.85 312 LEU A O 1
ATOM 2275 N N . LEU A 1 313 ? -23.658 36.638 -4.588 1.00 51.38 313 LEU A N 1
ATOM 2276 C CA . LEU A 1 313 ? -22.346 37.053 -4.110 1.00 51.97 313 LEU A CA 1
ATOM 2277 C C . LEU A 1 313 ? -22.425 38.178 -3.088 1.00 55.86 313 LEU A C 1
ATOM 2278 O O . LEU A 1 313 ? -21.424 38.457 -2.420 1.00 57.73 313 LEU A O 1
ATOM 2283 N N . SER A 1 314 ? -23.581 38.828 -2.955 1.00 59.19 314 SER A N 1
ATOM 2284 C CA . SER A 1 314 ? -23.811 39.834 -1.928 1.00 67.30 314 SER A CA 1
ATOM 2285 C C . SER A 1 314 ? -24.600 39.277 -0.748 1.00 65.83 314 SER A C 1
ATOM 2286 O O . SER A 1 314 ? -25.159 40.047 0.039 1.00 67.20 314 SER A O 1
ATOM 2289 N N . SER A 1 315 ? -24.655 37.956 -0.615 1.00 63.31 315 SER A N 1
ATOM 2290 C CA . SER A 1 315 ? -25.441 37.346 0.444 1.00 60.52 315 SER A CA 1
ATOM 2291 C C . SER A 1 315 ? -24.784 37.589 1.800 1.00 63.24 315 SER A C 1
ATOM 2292 O O . SER A 1 315 ? -23.558 37.508 1.921 1.00 65.61 315 SER A O 1
ATOM 2295 N N . PRO A 1 316 ? -25.569 37.899 2.834 1.00 67.74 316 PRO A N 1
ATOM 2296 C CA . PRO A 1 316 ? -24.978 37.993 4.177 1.00 68.54 316 PRO A CA 1
ATOM 2297 C C . PRO A 1 316 ? -24.456 36.661 4.680 1.00 68.60 316 PRO A C 1
ATOM 2298 O O . PRO A 1 316 ? -23.432 36.622 5.372 1.00 73.15 316 PRO A O 1
ATOM 2302 N N . ASN A 1 317 ? -25.132 35.564 4.341 1.00 64.01 317 ASN A N 1
ATOM 2303 C CA . ASN A 1 317 ? -24.703 34.229 4.741 1.00 61.36 317 ASN A CA 1
ATOM 2304 C C . ASN A 1 317 ? -23.374 33.889 4.082 1.00 63.00 317 ASN A C 1
ATOM 2305 O O . ASN A 1 317 ? -23.309 33.714 2.862 1.00 61.22 317 ASN A O 1
ATOM 2310 N N . GLU A 1 318 ? -22.306 33.797 4.879 1.00 63.54 318 GLU A N 1
ATOM 2311 C CA . GLU A 1 318 ? -20.992 33.521 4.308 1.00 60.71 318 GLU A CA 1
ATOM 2312 C C . GLU A 1 318 ? -20.892 32.100 3.767 1.00 60.90 318 GLU A C 1
ATOM 2313 O O . GLU A 1 318 ? -20.110 31.847 2.845 1.00 61.73 318 GLU A O 1
ATOM 2319 N N . GLN A 1 319 ? -21.669 31.163 4.316 1.00 61.23 319 GLN A N 1
ATOM 2320 C CA . GLN A 1 319 ? -21.656 29.800 3.795 1.00 63.08 319 GLN A CA 1
ATOM 2321 C C . GLN A 1 319 ? -22.311 29.731 2.421 1.00 63.41 319 GLN A C 1
ATOM 2322 O O . GLN A 1 319 ? -21.782 29.086 1.509 1.00 60.92 319 GLN A O 1
ATOM 2328 N N . ILE A 1 320 ? -23.462 30.390 2.254 1.00 63.43 320 ILE A N 1
ATOM 2329 C CA . ILE A 1 320 ? -24.103 30.456 0.942 1.00 60.85 320 ILE A CA 1
ATOM 2330 C C . ILE A 1 320 ? -23.189 31.148 -0.061 1.00 57.17 320 ILE A C 1
ATOM 2331 O O . ILE A 1 320 ? -23.124 30.762 -1.236 1.00 53.09 320 ILE A O 1
ATOM 2336 N N . LEU A 1 321 ? -22.459 32.172 0.389 1.00 56.02 321 LEU A N 1
ATOM 2337 C CA . LEU A 1 321 ? -21.535 32.876 -0.494 1.00 54.79 321 LEU A CA 1
ATOM 2338 C C . LEU A 1 321 ? -20.453 31.939 -1.021 1.00 51.32 321 LEU A C 1
ATOM 2339 O O . LEU A 1 321 ? -20.053 32.036 -2.187 1.00 44.75 321 LEU A O 1
ATOM 2344 N N . GLN A 1 322 ? -19.972 31.020 -0.180 1.00 56.90 322 GLN A N 1
ATOM 2345 C CA . GLN A 1 322 ? -18.983 30.053 -0.644 1.00 57.88 322 GLN A CA 1
ATOM 2346 C C . GLN A 1 322 ? -19.566 29.108 -1.685 1.00 56.76 322 GLN A C 1
ATOM 2347 O O . GLN A 1 322 ? -18.851 28.676 -2.596 1.00 55.72 322 GLN A O 1
ATOM 2353 N N . GLU A 1 323 ? -20.855 28.777 -1.570 1.00 60.33 323 GLU A N 1
ATOM 2354 C CA . GLU A 1 323 ? -21.473 27.884 -2.545 1.00 53.46 323 GLU A CA 1
ATOM 2355 C C . GLU A 1 323 ? -21.667 28.582 -3.884 1.00 49.89 323 GLU A C 1
ATOM 2356 O O . GLU A 1 323 ? -21.422 27.987 -4.941 1.00 47.12 323 GLU A O 1
ATOM 2362 N N . ALA A 1 324 ? -22.115 29.840 -3.861 1.00 51.43 324 ALA A N 1
ATOM 2363 C CA . ALA A 1 324 ? -22.270 30.593 -5.100 1.00 52.31 324 ALA A CA 1
ATOM 2364 C C . ALA A 1 324 ? -20.928 30.786 -5.793 1.00 54.22 324 ALA A C 1
ATOM 2365 O O . ALA A 1 324 ? -20.842 30.734 -7.025 1.00 51.56 324 ALA A O 1
ATOM 2367 N N . LEU A 1 325 ? -19.868 31.012 -5.014 1.00 50.60 325 LEU A N 1
ATOM 2368 C CA . LEU A 1 325 ? -18.528 31.074 -5.588 1.00 52.31 325 LEU A CA 1
ATOM 2369 C C . LEU A 1 325 ? -18.129 29.732 -6.189 1.00 50.16 325 LEU A C 1
ATOM 2370 O O . LEU A 1 325 ? -17.532 29.680 -7.272 1.00 47.02 325 LEU A O 1
ATOM 2375 N N . TRP A 1 326 ? -18.451 28.637 -5.496 1.00 50.02 326 TRP A N 1
ATOM 2376 C CA . TRP A 1 326 ? -18.171 27.304 -6.023 1.00 51.86 326 TRP A CA 1
ATOM 2377 C C . TRP A 1 326 ? -18.884 27.080 -7.350 1.00 50.79 326 TRP A C 1
ATOM 2378 O O . TRP A 1 326 ? -18.302 26.534 -8.296 1.00 47.36 326 TRP A O 1
ATOM 2389 N N . ALA A 1 327 ? -20.147 27.502 -7.439 1.00 48.47 327 ALA A N 1
ATOM 2390 C CA . ALA A 1 327 ? -20.909 27.331 -8.672 1.00 42.06 327 ALA A CA 1
ATOM 2391 C C . ALA A 1 327 ? -20.331 28.177 -9.799 1.00 49.78 327 ALA A C 1
ATOM 2392 O O . ALA A 1 327 ? -20.190 27.707 -10.934 1.00 51.99 327 ALA A O 1
ATOM 2394 N N . LEU A 1 328 ? -19.991 29.434 -9.504 1.00 46.99 328 LEU A N 1
ATOM 2395 C CA . LEU A 1 328 ? -19.418 30.305 -10.525 1.00 50.74 328 LEU A CA 1
ATOM 2396 C C . LEU A 1 328 ? -18.055 29.802 -10.980 1.00 49.54 328 LEU A C 1
ATOM 2397 O O . LEU A 1 328 ? -17.704 29.921 -12.160 1.00 49.70 328 LEU A O 1
ATOM 2402 N N . SER A 1 329 ? -17.275 29.232 -10.060 1.00 50.32 329 SER A N 1
ATOM 2403 C CA . SER A 1 329 ? -15.949 28.740 -10.417 1.00 52.84 329 SER A CA 1
ATOM 2404 C C . SER A 1 329 ? -16.039 27.593 -11.417 1.00 49.46 329 SER A C 1
ATOM 2405 O O . SER A 1 329 ? -15.207 27.484 -12.325 1.00 51.22 329 SER A O 1
ATOM 2408 N N . ASN A 1 330 ? -17.050 26.731 -11.271 1.00 47.78 330 ASN A N 1
ATOM 2409 C CA . ASN A 1 330 ? -17.214 25.619 -12.204 1.00 46.41 330 ASN A CA 1
ATOM 2410 C C . ASN A 1 330 ? -17.697 26.103 -13.567 1.00 45.21 330 ASN A C 1
ATOM 2411 O O . ASN A 1 330 ? -17.279 25.571 -14.602 1.00 39.71 330 ASN A O 1
ATOM 2416 N N . ILE A 1 331 ? -18.583 27.102 -13.589 1.00 48.79 331 ILE A N 1
ATOM 2417 C CA . ILE A 1 331 ? -19.044 27.658 -14.859 1.00 52.52 331 ILE A CA 1
ATOM 2418 C C . ILE A 1 331 ? -17.877 28.266 -15.623 1.00 53.75 331 ILE A C 1
ATOM 2419 O O . ILE A 1 331 ? -17.714 28.044 -16.828 1.00 52.77 331 ILE A O 1
ATOM 2424 N N . ALA A 1 332 ? -17.039 29.034 -14.927 1.00 49.74 332 ALA A N 1
ATOM 2425 C CA . ALA A 1 332 ? -15.872 29.653 -15.541 1.00 42.76 332 ALA A CA 1
ATOM 2426 C C . ALA A 1 332 ? -14.787 28.650 -15.906 1.00 47.46 332 ALA A C 1
ATOM 2427 O O . ALA A 1 332 ? -13.782 29.050 -16.502 1.00 47.90 332 ALA A O 1
ATOM 2429 N N . SER A 1 333 ? -14.950 27.372 -15.564 1.00 49.69 333 SER A N 1
ATOM 2430 C CA . SER A 1 333 ? -14.008 26.349 -15.999 1.00 45.86 333 SER A CA 1
ATOM 2431 C C . SER A 1 333 ? -14.261 25.890 -17.427 1.00 50.30 333 SER A C 1
ATOM 2432 O O . SER A 1 333 ? -13.491 25.073 -17.943 1.00 50.05 333 SER A O 1
ATOM 2435 N N . GLY A 1 334 ? -15.318 26.381 -18.068 1.00 46.15 334 GLY A N 1
ATOM 2436 C CA . GLY A 1 334 ? -15.621 26.027 -19.437 1.00 45.01 334 GLY A CA 1
ATOM 2437 C C . GLY A 1 334 ? -14.797 26.839 -20.417 1.00 40.34 334 GLY A C 1
ATOM 2438 O O . GLY A 1 334 ? -13.764 27.424 -20.077 1.00 45.17 334 GLY A O 1
ATOM 2439 N N . GLY A 1 335 ? -15.272 26.872 -21.658 1.00 45.36 335 GLY A N 1
ATOM 2440 C CA . GLY A 1 335 ? -14.595 27.594 -22.712 1.00 44.46 335 GLY A CA 1
ATOM 2441 C C . GLY A 1 335 ? -14.800 29.098 -22.584 1.00 42.02 335 GLY A C 1
ATOM 2442 O O . GLY A 1 335 ? -15.364 29.617 -21.619 1.00 42.20 335 GLY A O 1
ATOM 2443 N N . ASN A 1 336 ? -14.324 29.811 -23.609 1.00 59.52 336 ASN A N 1
ATOM 2444 C CA . ASN A 1 336 ? -14.399 31.268 -23.587 1.00 54.04 336 ASN A CA 1
ATOM 2445 C C . ASN A 1 336 ? -15.836 31.766 -23.671 1.00 51.21 336 ASN A C 1
ATOM 2446 O O . ASN A 1 336 ? -16.159 32.811 -23.095 1.00 49.62 336 ASN A O 1
ATOM 2451 N N . GLU A 1 337 ? -16.709 31.046 -24.382 1.00 55.53 337 GLU A N 1
ATOM 2452 C CA . GLU A 1 337 ? -18.113 31.446 -24.434 1.00 56.37 337 GLU A CA 1
ATOM 2453 C C . GLU A 1 337 ? -18.747 31.396 -23.049 1.00 55.54 337 GLU A C 1
ATOM 2454 O O . GLU A 1 337 ? -19.512 32.293 -22.674 1.00 57.75 337 GLU A O 1
ATOM 2460 N N . GLN A 1 338 ? -18.431 30.359 -22.271 1.00 48.47 338 GLN A N 1
ATOM 2461 C CA . GLN A 1 338 ? -18.966 30.263 -20.918 1.00 43.55 338 GLN A CA 1
ATOM 2462 C C . GLN A 1 338 ? -18.316 31.285 -19.993 1.00 43.39 338 GLN A C 1
ATOM 2463 O O . GLN A 1 338 ? -18.996 31.902 -19.165 1.00 42.97 338 GLN A O 1
ATOM 2469 N N . ILE A 1 339 ? -16.999 31.476 -20.119 1.00 46.94 339 ILE A N 1
ATOM 2470 C CA . ILE A 1 339 ? -16.306 32.467 -19.300 1.00 49.28 339 ILE A CA 1
ATOM 2471 C C . ILE A 1 339 ? -16.842 33.863 -19.586 1.00 53.24 339 ILE A C 1
ATOM 2472 O O . ILE A 1 339 ? -17.069 34.659 -18.665 1.00 57.85 339 ILE A O 1
ATOM 2477 N N . GLN A 1 340 ? -17.056 34.182 -20.864 1.00 56.64 340 GLN A N 1
ATOM 2478 C CA . GLN A 1 340 ? -17.562 35.503 -21.221 1.00 57.01 340 GLN A CA 1
ATOM 2479 C C . GLN A 1 340 ? -18.955 35.742 -20.655 1.00 56.34 340 GLN A C 1
ATOM 2480 O O . GLN A 1 340 ? -19.312 36.886 -20.352 1.00 56.49 340 GLN A O 1
ATOM 2486 N N . ALA A 1 341 ? -19.752 34.682 -20.500 1.00 51.00 341 ALA A N 1
ATOM 2487 C CA . ALA A 1 341 ? -21.075 34.840 -19.904 1.00 45.80 341 ALA A CA 1
ATOM 2488 C C . ALA A 1 341 ? -20.974 35.243 -18.438 1.00 47.97 341 ALA A C 1
ATOM 2489 O O . ALA A 1 341 ? -21.778 36.048 -17.953 1.00 48.80 341 ALA A O 1
ATOM 2491 N N . VAL A 1 342 ? -19.993 34.695 -17.718 1.00 44.81 342 VAL A N 1
ATOM 2492 C CA . VAL A 1 342 ? -19.778 35.095 -16.331 1.00 52.32 342 VAL A CA 1
ATOM 2493 C C . VAL A 1 342 ? -19.320 36.546 -16.262 1.00 54.49 342 VAL A C 1
ATOM 2494 O O . VAL A 1 342 ? -19.728 37.301 -15.371 1.00 54.74 342 VAL A O 1
ATOM 2498 N N . ILE A 1 343 ? -18.472 36.963 -17.206 1.00 53.88 343 ILE A N 1
ATOM 2499 C CA . ILE A 1 343 ? -18.026 38.353 -17.251 1.00 55.06 343 ILE A CA 1
ATOM 2500 C C . ILE A 1 343 ? -19.200 39.276 -17.549 1.00 59.11 343 ILE A C 1
ATOM 2501 O O . ILE A 1 343 ? -19.374 40.317 -16.904 1.00 62.48 343 ILE A O 1
ATOM 2506 N N . ASP A 1 344 ? -20.025 38.906 -18.532 1.00 55.17 344 ASP A N 1
ATOM 2507 C CA . ASP A 1 344 ? -21.168 39.733 -18.899 1.00 54.84 344 ASP A CA 1
ATOM 2508 C C . ASP A 1 344 ? -22.216 39.800 -17.797 1.00 57.18 344 ASP A C 1
ATOM 2509 O O . ASP A 1 344 ? -23.004 40.752 -17.766 1.00 59.74 344 ASP A O 1
ATOM 2514 N N . ALA A 1 345 ? -22.244 38.821 -16.891 1.00 52.06 345 ALA A N 1
ATOM 2515 C CA . ALA A 1 345 ? -23.184 38.848 -15.778 1.00 51.43 345 ALA A CA 1
ATOM 2516 C C . ALA A 1 345 ? -22.777 39.823 -14.681 1.00 54.56 345 ALA A C 1
ATOM 2517 O O . ALA A 1 345 ? -23.581 40.082 -13.778 1.00 62.41 345 ALA A O 1
ATOM 2519 N N . GLY A 1 346 ? -21.563 40.365 -14.737 1.00 55.13 346 GLY A N 1
ATOM 2520 C CA . GLY A 1 346 ? -21.111 41.310 -13.738 1.00 51.88 346 GLY A CA 1
ATOM 2521 C C . GLY A 1 346 ? -20.436 40.693 -12.538 1.00 54.70 346 GLY A C 1
ATOM 2522 O O . GLY A 1 346 ? -20.471 41.279 -11.450 1.00 58.82 346 GLY A O 1
ATOM 2523 N N . ALA A 1 347 ? -19.816 39.523 -12.697 1.00 50.60 347 ALA A N 1
ATOM 2524 C CA . ALA A 1 347 ? -19.228 38.839 -11.554 1.00 52.83 347 ALA A CA 1
ATOM 2525 C C . ALA A 1 347 ? -17.888 39.438 -11.150 1.00 52.92 347 ALA A C 1
ATOM 2526 O O .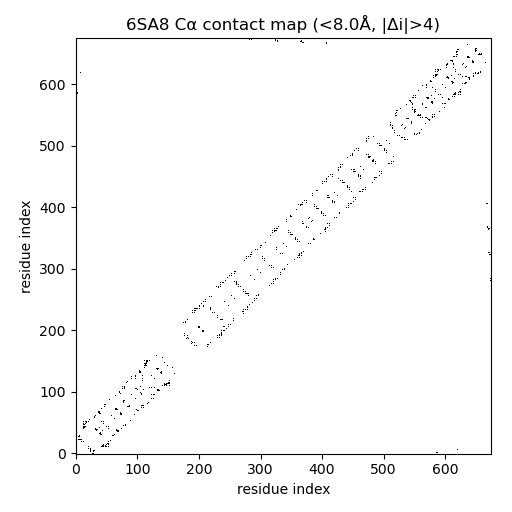 ALA A 1 347 ? -17.538 39.409 -9.965 1.00 61.06 347 ALA A O 1
ATOM 2528 N N . LEU A 1 348 ? -17.140 39.992 -12.105 1.00 48.67 348 LEU A N 1
ATOM 2529 C CA . LEU A 1 348 ? -15.795 40.485 -11.808 1.00 54.12 348 LEU A CA 1
ATOM 2530 C C . LEU A 1 348 ? -15.768 41.568 -10.736 1.00 57.76 348 LEU A C 1
ATOM 2531 O O . LEU A 1 348 ? -14.902 41.494 -9.846 1.00 60.36 348 LEU A O 1
ATOM 2536 N N . PRO A 1 349 ? -16.639 42.588 -10.748 1.00 56.32 349 PRO A N 1
ATOM 2537 C CA . PRO A 1 349 ? -16.608 43.555 -9.635 1.00 54.29 349 PRO A CA 1
ATOM 2538 C C . PRO A 1 349 ? -16.835 42.911 -8.279 1.00 56.10 349 PRO A C 1
ATOM 2539 O O . PRO A 1 349 ? -16.128 43.239 -7.318 1.00 56.92 349 PRO A O 1
ATOM 2543 N N . ALA A 1 350 ? -17.797 41.990 -8.176 1.00 53.65 350 ALA A N 1
ATOM 2544 C CA . ALA A 1 350 ? -18.041 41.318 -6.904 1.00 54.11 350 ALA A CA 1
ATOM 2545 C C . ALA A 1 350 ? -16.882 40.402 -6.530 1.00 56.38 350 ALA A C 1
ATOM 2546 O O . ALA A 1 350 ? -16.525 40.296 -5.351 1.00 60.74 350 ALA A O 1
ATOM 2548 N N . LEU A 1 351 ? -16.277 39.739 -7.519 1.00 56.24 351 LEU A N 1
ATOM 2549 C CA . LEU A 1 351 ? -15.168 38.834 -7.236 1.00 50.53 351 LEU A CA 1
ATOM 2550 C C . LEU A 1 351 ? -13.954 39.587 -6.706 1.00 53.33 351 LEU A C 1
ATOM 2551 O O . LEU A 1 351 ? -13.299 39.129 -5.762 1.00 60.83 351 LEU A O 1
ATOM 2556 N N . VAL A 1 352 ? -13.632 40.737 -7.304 1.00 54.11 352 VAL A N 1
ATOM 2557 C CA . VAL A 1 352 ? -12.500 41.527 -6.826 1.00 54.85 352 VAL A CA 1
ATOM 2558 C C . VAL A 1 352 ? -12.782 42.074 -5.432 1.00 56.81 352 VAL A C 1
ATOM 2559 O O . VAL A 1 352 ? -11.902 42.080 -4.563 1.00 57.10 352 VAL A O 1
ATOM 2563 N N . GLN A 1 353 ? -14.013 42.536 -5.194 1.00 61.99 353 GLN A N 1
ATOM 2564 C CA . GLN A 1 353 ? -14.390 43.006 -3.864 1.00 61.07 353 GLN A CA 1
ATOM 2565 C C . GLN A 1 353 ? -14.249 41.906 -2.819 1.00 62.32 353 GLN A C 1
ATOM 2566 O O . GLN A 1 353 ? -13.890 42.184 -1.669 1.00 66.38 353 GLN A O 1
ATOM 2572 N N . LEU A 1 354 ? -14.517 40.654 -3.198 1.00 55.98 354 LEU A N 1
ATOM 2573 C CA . LEU A 1 354 ? -14.415 39.551 -2.251 1.00 55.63 354 LEU A CA 1
ATOM 2574 C C . LEU A 1 354 ? -12.974 39.213 -1.897 1.00 57.01 354 LEU A C 1
ATOM 2575 O O . LEU A 1 354 ? -12.744 38.518 -0.902 1.00 58.34 354 LEU A O 1
ATOM 2580 N N . LEU A 1 355 ? -12.002 39.683 -2.681 1.00 57.90 355 LEU A N 1
ATOM 2581 C CA . LEU A 1 355 ? -10.602 39.460 -2.341 1.00 59.96 355 LEU A CA 1
ATOM 2582 C C . LEU A 1 355 ? -10.163 40.248 -1.115 1.00 61.71 355 LEU A C 1
ATOM 2583 O O . LEU A 1 355 ? -9.060 40.011 -0.612 1.00 61.59 355 LEU A O 1
ATOM 2588 N N . SER A 1 356 ? -10.986 41.177 -0.634 1.00 61.73 356 SER A N 1
ATOM 2589 C CA . SER A 1 356 ? -10.720 41.910 0.594 1.00 63.01 356 SER A CA 1
ATOM 2590 C C . SER A 1 356 ? -11.471 41.335 1.785 1.00 63.47 356 SER A C 1
ATOM 2591 O O . SER A 1 356 ? -11.467 41.941 2.861 1.00 67.71 356 SER A O 1
ATOM 2594 N N . SER A 1 357 ? -12.116 40.187 1.617 1.00 61.60 357 SER A N 1
ATOM 2595 C CA . SER A 1 357 ? -12.883 39.606 2.705 1.00 68.56 357 SER A CA 1
ATOM 2596 C C . SER A 1 357 ? -11.943 39.042 3.768 1.00 72.33 357 SER A C 1
ATOM 2597 O O . SER A 1 357 ? -10.935 38.410 3.436 1.00 80.08 357 SER A O 1
ATOM 2600 N N . PRO A 1 358 ? -12.237 39.264 5.052 1.00 70.53 358 PRO A N 1
ATOM 2601 C CA . PRO A 1 358 ? -11.426 38.643 6.110 1.00 72.54 358 PRO A CA 1
ATOM 2602 C C . PRO A 1 358 ? -11.635 37.145 6.228 1.00 74.69 358 PRO A C 1
ATOM 2603 O O . PRO A 1 358 ? -10.851 36.481 6.920 1.00 79.83 358 PRO A O 1
ATOM 2607 N N . ASN A 1 359 ? -12.660 36.596 5.583 1.00 72.12 359 ASN A N 1
ATOM 2608 C CA . ASN A 1 359 ? -12.906 35.161 5.602 1.00 71.22 359 ASN A CA 1
ATOM 2609 C C . ASN A 1 359 ? -11.950 34.479 4.630 1.00 69.59 359 ASN A C 1
ATOM 2610 O O . ASN A 1 359 ? -12.003 34.729 3.421 1.00 70.46 359 ASN A O 1
ATOM 2615 N N . GLU A 1 360 ? -11.078 33.616 5.158 1.00 71.22 360 GLU A N 1
ATOM 2616 C CA . GLU A 1 360 ? -10.094 32.955 4.307 1.00 73.99 360 GLU A CA 1
ATOM 2617 C C . GLU A 1 360 ? -10.739 31.927 3.386 1.00 74.19 360 GLU A C 1
ATOM 2618 O O . GLU A 1 360 ? -10.246 31.702 2.275 1.00 72.94 360 GLU A O 1
ATOM 2624 N N . GLN A 1 361 ? -11.829 31.293 3.824 1.00 73.17 361 GLN A N 1
ATOM 2625 C CA . GLN A 1 361 ? -12.505 30.328 2.963 1.00 71.50 361 GLN A CA 1
ATOM 2626 C C . GLN A 1 361 ? -13.187 31.020 1.789 1.00 64.22 361 GLN A C 1
ATOM 2627 O O . GLN A 1 361 ? -13.143 30.520 0.659 1.00 60.96 361 GLN A O 1
ATOM 2633 N N . ILE A 1 362 ? -13.821 32.170 2.032 1.00 65.47 362 ILE A N 1
ATOM 2634 C CA . ILE A 1 362 ? -14.365 32.962 0.933 1.00 65.12 362 ILE A CA 1
ATOM 2635 C C . ILE A 1 362 ? -13.246 33.456 0.030 1.00 68.68 362 ILE A C 1
ATOM 2636 O O . ILE A 1 362 ? -13.416 33.554 -1.193 1.00 73.59 362 ILE A O 1
ATOM 2641 N N . LEU A 1 363 ? -12.081 33.754 0.609 1.00 66.24 363 LEU A N 1
ATOM 2642 C CA . LEU A 1 363 ? -10.955 34.230 -0.185 1.00 62.76 363 LEU A CA 1
ATOM 2643 C C . LEU A 1 363 ? -10.492 33.171 -1.178 1.00 60.19 363 LEU A C 1
ATOM 2644 O O . LEU A 1 363 ? -10.244 33.471 -2.351 1.00 57.06 363 LEU A O 1
ATOM 2649 N N . GLN A 1 364 ? -10.371 31.919 -0.725 1.00 60.59 364 GLN A N 1
ATOM 2650 C CA . GLN A 1 364 ? -9.966 30.849 -1.631 1.00 59.55 364 GLN A CA 1
ATOM 2651 C C . GLN A 1 364 ? -10.994 30.644 -2.735 1.00 59.57 364 GLN A C 1
ATOM 2652 O O . GLN A 1 364 ? -10.635 30.495 -3.909 1.00 59.39 364 GLN A O 1
ATOM 2658 N N . GLU A 1 365 ? -12.282 30.636 -2.378 1.00 55.65 365 GLU A N 1
ATOM 2659 C CA . GLU A 1 365 ? -13.326 30.419 -3.374 1.00 56.26 365 GLU A CA 1
ATOM 2660 C C . GLU A 1 365 ? -13.387 31.557 -4.383 1.00 55.99 365 GLU A C 1
ATOM 2661 O O . GLU A 1 365 ? -13.715 31.330 -5.554 1.00 52.98 365 GLU A O 1
ATOM 2667 N N . ALA A 1 366 ? -13.083 32.784 -3.955 1.00 57.92 366 ALA A N 1
ATOM 2668 C CA . ALA A 1 366 ? -13.044 33.899 -4.896 1.00 51.21 366 ALA A CA 1
ATOM 2669 C C . ALA A 1 366 ? -11.822 33.814 -5.801 1.00 42.82 366 ALA A C 1
ATOM 2670 O O . ALA A 1 366 ? -11.895 34.160 -6.987 1.00 45.69 366 ALA A O 1
ATOM 2672 N N . LEU A 1 367 ? -10.690 33.353 -5.262 1.00 45.34 367 LEU A N 1
ATOM 2673 C CA . LEU A 1 367 ? -9.497 33.185 -6.085 1.00 44.68 367 LEU A CA 1
ATOM 2674 C C . LEU A 1 367 ? -9.704 32.107 -7.140 1.00 48.36 367 LEU A C 1
ATOM 2675 O O . LEU A 1 367 ? -9.194 32.222 -8.261 1.00 50.73 367 LEU A O 1
ATOM 2680 N N . TRP A 1 368 ? -10.446 31.051 -6.797 1.00 53.74 368 TRP A N 1
ATOM 2681 C CA . TRP A 1 368 ? -10.734 29.992 -7.760 1.00 51.86 368 TRP A CA 1
ATOM 2682 C C . TRP A 1 368 ? -11.508 30.533 -8.954 1.00 51.03 368 TRP A C 1
ATOM 2683 O O . TRP A 1 368 ? -11.179 30.239 -10.108 1.00 54.46 368 TRP A O 1
ATOM 2694 N N . ALA A 1 369 ? -12.548 31.328 -8.692 1.00 51.26 369 ALA A N 1
ATOM 2695 C CA . ALA A 1 369 ? -13.359 31.878 -9.774 1.00 49.14 369 ALA A CA 1
ATOM 2696 C C . ALA A 1 369 ? -12.527 32.766 -10.691 1.00 48.56 369 ALA A C 1
ATOM 2697 O O . ALA A 1 369 ? -12.614 32.665 -11.920 1.00 54.59 369 ALA A O 1
ATOM 2699 N N . LEU A 1 370 ? -11.706 33.644 -10.108 1.00 46.34 370 LEU A N 1
ATOM 2700 C CA . LEU A 1 370 ? -10.857 34.510 -10.920 1.00 49.11 370 LEU A CA 1
ATOM 2701 C C . LEU A 1 370 ? -9.825 33.702 -11.695 1.00 54.34 370 LEU A C 1
ATOM 2702 O O . LEU A 1 370 ? -9.486 34.043 -12.834 1.00 57.76 370 LEU A O 1
ATOM 2707 N N . SER A 1 371 ? -9.314 32.626 -11.093 1.00 53.76 371 SER A N 1
ATOM 2708 C CA . SER A 1 371 ? -8.317 31.803 -11.769 1.00 54.54 371 SER A CA 1
ATOM 2709 C C . SER A 1 371 ? -8.892 31.164 -13.026 1.00 52.57 371 SER A C 1
ATOM 2710 O O . SER A 1 371 ? -8.218 31.095 -14.060 1.00 52.30 371 SER A O 1
ATOM 2713 N N . ASN A 1 372 ? -10.139 30.698 -12.961 1.00 47.47 372 ASN A N 1
ATOM 2714 C CA . ASN A 1 372 ? -10.757 30.075 -14.124 1.00 49.48 372 ASN A CA 1
ATOM 2715 C C . ASN A 1 372 ? -11.151 31.109 -15.172 1.00 49.62 372 ASN A C 1
ATOM 2716 O O . ASN A 1 372 ? -11.016 30.855 -16.375 1.00 50.01 372 ASN A O 1
ATOM 2721 N N . ILE A 1 373 ? -11.647 32.271 -14.741 1.00 48.65 373 ILE A N 1
ATOM 2722 C CA . ILE A 1 373 ? -11.945 33.340 -15.691 1.00 48.76 373 ILE A CA 1
ATOM 2723 C C . ILE A 1 373 ? -10.672 33.789 -16.394 1.00 53.08 373 ILE A C 1
ATOM 2724 O O . ILE A 1 373 ? -10.670 34.057 -17.602 1.00 51.32 373 ILE A O 1
ATOM 2729 N N . ALA A 1 374 ? -9.565 33.859 -15.655 1.00 55.45 374 ALA A N 1
ATOM 2730 C CA . ALA A 1 374 ? -8.273 34.219 -16.225 1.00 49.78 374 ALA A CA 1
ATOM 2731 C C . ALA A 1 374 ? -7.664 33.108 -17.068 1.00 52.05 374 ALA A C 1
ATOM 2732 O O . ALA A 1 374 ? -6.616 33.332 -17.684 1.00 56.47 374 ALA A O 1
ATOM 2734 N N . SER A 1 375 ? -8.277 31.925 -17.110 1.00 50.15 375 SER A N 1
ATOM 2735 C CA . SER A 1 375 ? -7.807 30.850 -17.974 1.00 56.24 375 SER A CA 1
ATOM 2736 C C . SER A 1 375 ? -8.306 30.985 -19.406 1.00 59.41 375 SER A C 1
ATOM 2737 O O . SER A 1 375 ? -7.943 30.161 -20.253 1.00 66.98 375 SER A O 1
ATOM 2740 N N . GLY A 1 376 ? -9.121 31.994 -19.695 1.00 57.43 376 GLY A N 1
ATOM 2741 C CA . GLY A 1 376 ? -9.657 32.193 -21.024 1.00 59.16 376 GLY A CA 1
ATOM 2742 C C . GLY A 1 376 ? -8.714 32.961 -21.927 1.00 54.62 376 GLY A C 1
ATOM 2743 O O . GLY A 1 376 ? -7.509 33.059 -21.684 1.00 60.97 376 GLY A O 1
ATOM 2744 N N . GLY A 1 377 ? -9.285 33.516 -22.991 1.00 48.85 377 GLY A N 1
ATOM 2745 C CA . GLY A 1 377 ? -8.522 34.269 -23.962 1.00 47.06 377 GLY A CA 1
ATOM 2746 C C . GLY A 1 377 ? -8.025 35.592 -23.408 1.00 46.14 377 GLY A C 1
ATOM 2747 O O . GLY A 1 377 ? -8.248 35.955 -22.253 1.00 43.93 377 GLY A O 1
ATOM 2748 N N . ASN A 1 378 ? -7.339 36.337 -24.277 1.00 53.54 378 ASN A N 1
ATOM 2749 C CA . ASN A 1 378 ? -6.687 37.571 -23.846 1.00 54.78 378 ASN A CA 1
ATOM 2750 C C . ASN A 1 378 ? -7.701 38.632 -23.433 1.00 58.85 378 ASN A C 1
ATOM 2751 O O . ASN A 1 378 ? -7.465 39.377 -22.475 1.00 62.04 378 ASN A O 1
ATOM 2756 N N . GLU A 1 379 ? -8.834 38.721 -24.137 1.00 60.40 379 GLU A N 1
ATOM 2757 C CA . GLU A 1 379 ? -9.829 39.724 -23.769 1.00 63.59 379 GLU A CA 1
ATOM 2758 C C . GLU A 1 379 ? -10.559 39.343 -22.488 1.00 62.35 379 GLU A C 1
ATOM 2759 O O . GLU A 1 379 ? -11.041 40.225 -21.768 1.00 58.29 379 GLU A O 1
ATOM 2765 N N . GLN A 1 380 ? -10.656 38.046 -22.186 1.00 59.78 380 GLN A N 1
ATOM 2766 C CA . GLN A 1 380 ? -11.182 37.638 -20.888 1.00 55.73 380 GLN A CA 1
ATOM 2767 C C . GLN A 1 380 ? -10.183 37.936 -19.778 1.00 57.66 380 GLN A C 1
ATOM 2768 O O . GLN A 1 380 ? -10.567 38.391 -18.694 1.00 50.65 380 GLN A O 1
ATOM 2774 N N . ILE A 1 381 ? -8.895 37.687 -20.031 1.00 55.34 381 ILE A N 1
ATOM 2775 C CA . ILE A 1 381 ? -7.864 38.039 -19.059 1.00 51.85 381 ILE A CA 1
ATOM 2776 C C . ILE A 1 381 ? -7.855 39.544 -18.826 1.00 50.45 381 ILE A C 1
ATOM 2777 O O . ILE A 1 381 ? -7.762 40.014 -17.685 1.00 49.48 381 ILE A O 1
ATOM 2782 N N . GLN A 1 382 ? -7.957 40.321 -19.909 1.00 54.05 382 GLN A N 1
ATOM 2783 C CA . GLN A 1 382 ? -7.965 41.775 -19.787 1.00 54.83 382 GLN A CA 1
ATOM 2784 C C . GLN A 1 382 ? -9.148 42.262 -18.963 1.00 50.58 382 GLN A C 1
ATOM 2785 O O . GLN A 1 382 ? -9.035 43.264 -18.246 1.00 50.92 382 GLN A O 1
ATOM 2791 N N . ALA A 1 383 ? -10.287 41.569 -19.049 1.00 42.92 383 ALA A N 1
ATOM 2792 C CA . ALA A 1 383 ? -11.440 41.932 -18.231 1.00 43.51 383 ALA A CA 1
ATOM 2793 C C . ALA A 1 383 ? -11.150 41.749 -16.747 1.00 50.59 383 ALA A C 1
ATOM 2794 O O . ALA A 1 383 ? -11.661 42.509 -15.917 1.00 59.63 383 ALA A O 1
ATOM 2796 N N . VAL A 1 384 ? -10.340 40.749 -16.395 1.00 49.09 384 VAL A N 1
ATOM 2797 C CA . VAL A 1 384 ? -9.919 40.594 -15.008 1.00 49.43 384 VAL A CA 1
ATOM 2798 C C . VAL A 1 384 ? -8.977 41.723 -14.614 1.00 53.03 384 VAL A C 1
ATOM 2799 O O . VAL A 1 384 ? -9.064 42.266 -13.506 1.00 51.53 384 VAL A O 1
ATOM 2803 N N . ILE A 1 385 ? -8.066 42.100 -15.516 1.00 57.90 385 ILE A N 1
ATOM 2804 C CA . ILE A 1 385 ? -7.154 43.205 -15.239 1.00 54.33 385 ILE A CA 1
ATOM 2805 C C . ILE A 1 385 ? -7.924 44.511 -15.103 1.00 56.14 385 ILE A C 1
ATOM 2806 O O . ILE A 1 385 ? -7.638 45.329 -14.219 1.00 54.49 385 ILE A O 1
ATOM 2811 N N . ASP A 1 386 ? -8.918 44.725 -15.970 1.00 58.49 386 ASP A N 1
ATOM 2812 C CA . ASP A 1 386 ? -9.684 45.967 -15.927 1.00 57.48 386 ASP A CA 1
ATOM 2813 C C . ASP A 1 386 ? -10.505 46.084 -14.651 1.00 56.40 386 ASP A C 1
ATOM 2814 O O . ASP A 1 386 ? -10.794 47.199 -14.203 1.00 55.95 386 ASP A O 1
ATOM 2819 N N . ALA A 1 387 ? -10.889 44.956 -14.054 1.00 54.27 387 ALA A N 1
ATOM 2820 C CA . ALA A 1 387 ? -11.666 44.965 -12.822 1.00 50.41 387 ALA A CA 1
ATOM 2821 C C . ALA A 1 387 ? -10.822 45.257 -11.589 1.00 56.28 387 ALA A C 1
ATOM 2822 O O . ALA A 1 387 ? -11.382 45.392 -10.495 1.00 58.79 387 ALA A O 1
ATOM 2824 N N . GLY A 1 388 ? -9.502 45.353 -11.731 1.00 59.72 388 GLY A N 1
ATOM 2825 C CA . GLY A 1 388 ? -8.652 45.701 -10.610 1.00 61.87 388 GLY A CA 1
ATOM 2826 C C . GLY A 1 388 ? -8.241 44.543 -9.733 1.00 64.76 388 GLY A C 1
ATOM 2827 O O . GLY A 1 388 ? -8.080 44.721 -8.521 1.00 68.54 388 GLY A O 1
ATOM 2828 N N . ALA A 1 389 ? -8.057 43.354 -10.309 1.00 58.71 389 ALA A N 1
ATOM 2829 C CA . ALA A 1 389 ? -7.705 42.192 -9.503 1.00 58.03 389 ALA A CA 1
ATOM 2830 C C . ALA A 1 389 ? -6.220 42.145 -9.174 1.00 59.58 389 ALA A C 1
ATOM 2831 O O . ALA A 1 389 ? -5.844 41.624 -8.118 1.00 62.71 389 ALA A O 1
ATOM 2833 N N . LEU A 1 390 ? -5.370 42.689 -10.048 1.00 58.57 390 LEU A N 1
ATOM 2834 C CA . LEU A 1 390 ? -3.924 42.556 -9.869 1.00 55.52 390 LEU A CA 1
ATOM 2835 C C . LEU A 1 390 ? -3.414 43.133 -8.553 1.00 58.25 390 LEU A C 1
ATOM 2836 O O . LEU A 1 390 ? -2.622 42.451 -7.880 1.00 63.00 390 LEU A O 1
ATOM 2841 N N . PRO A 1 391 ? -3.794 44.347 -8.126 1.00 55.86 391 PRO A N 1
ATOM 2842 C CA . PRO A 1 391 ? -3.290 44.833 -6.828 1.00 51.34 391 PRO A CA 1
ATOM 2843 C C . PRO A 1 391 ? -3.670 43.940 -5.662 1.00 47.49 391 PRO A C 1
ATOM 2844 O O . PRO A 1 391 ? -2.834 43.680 -4.789 1.00 50.38 391 PRO A O 1
ATOM 2848 N N . ALA A 1 392 ? -4.915 43.462 -5.623 1.00 47.41 392 ALA A N 1
ATOM 2849 C CA . ALA A 1 392 ? -5.318 42.551 -4.558 1.00 55.60 392 ALA A CA 1
ATOM 2850 C C . ALA A 1 392 ? -4.574 41.225 -4.657 1.00 54.88 392 ALA A C 1
ATOM 2851 O O . ALA A 1 392 ? -4.197 40.638 -3.636 1.00 58.90 392 ALA A O 1
ATOM 2853 N N . LEU A 1 393 ? -4.345 40.742 -5.881 1.00 50.86 393 LEU A N 1
ATOM 2854 C CA . LEU A 1 393 ? -3.645 39.474 -6.057 1.00 48.40 393 LEU A CA 1
ATOM 2855 C C . LEU A 1 393 ? -2.205 39.562 -5.570 1.00 49.55 393 LEU A C 1
ATOM 2856 O O . LEU A 1 393 ? -1.701 38.631 -4.932 1.00 54.76 393 LEU A O 1
ATOM 2861 N N . VAL A 1 394 ? -1.525 40.673 -5.864 1.00 47.27 394 VAL A N 1
ATOM 2862 C CA . VAL A 1 394 ? -0.145 40.838 -5.416 1.00 49.18 394 VAL A CA 1
ATOM 2863 C C . VAL A 1 394 ? -0.085 40.912 -3.895 1.00 52.12 394 VAL A C 1
ATOM 2864 O O . VAL A 1 394 ? 0.816 40.344 -3.265 1.00 56.95 394 VAL A O 1
ATOM 2868 N N . GLN A 1 395 ? -1.051 41.599 -3.280 1.00 54.74 395 GLN A N 1
ATOM 2869 C CA . GLN A 1 395 ? -1.090 41.684 -1.823 1.00 59.79 395 GLN A CA 1
ATOM 2870 C C . GLN A 1 395 ? -1.299 40.314 -1.192 1.00 62.03 395 GLN A C 1
ATOM 2871 O O . GLN A 1 395 ? -0.748 40.024 -0.124 1.00 67.67 395 GLN A O 1
ATOM 2877 N N . LEU A 1 396 ? -2.085 39.453 -1.841 1.00 56.17 396 LEU A N 1
ATOM 2878 C CA . LEU A 1 396 ? -2.309 38.107 -1.328 1.00 58.40 396 LEU A CA 1
ATOM 2879 C C . LEU A 1 396 ? -1.069 37.228 -1.410 1.00 57.79 396 LEU A C 1
ATOM 2880 O O . LEU A 1 396 ? -1.059 36.149 -0.810 1.00 58.50 396 LEU A O 1
ATOM 2885 N N . LEU A 1 397 ? -0.030 37.652 -2.135 1.00 58.97 397 LEU A N 1
ATOM 2886 C CA . LEU A 1 397 ? 1.210 36.887 -2.155 1.00 61.48 397 LEU A CA 1
ATOM 2887 C C . LEU A 1 397 ? 1.955 36.970 -0.831 1.00 67.49 397 LEU A C 1
ATOM 2888 O O . LEU A 1 397 ? 2.864 36.167 -0.593 1.00 69.20 397 LEU A O 1
ATOM 2893 N N . SER A 1 398 ? 1.596 37.923 0.030 1.00 68.77 398 SER A N 1
ATOM 2894 C CA . SER A 1 398 ? 2.167 38.048 1.362 1.00 72.06 398 SER A CA 1
ATOM 2895 C C . SER A 1 398 ? 1.248 37.480 2.437 1.00 70.48 398 SER A C 1
ATOM 2896 O O . SER A 1 398 ? 1.355 37.866 3.606 1.00 70.65 398 SER A O 1
ATOM 2899 N N . SER A 1 399 ? 0.346 36.574 2.063 1.00 69.08 399 SER A N 1
ATOM 2900 C CA . SER A 1 399 ? -0.568 35.968 3.019 1.00 71.64 399 SER A CA 1
ATOM 2901 C C . SER A 1 399 ? 0.124 34.827 3.763 1.00 77.86 399 SER A C 1
ATOM 2902 O O . SER A 1 399 ? 0.835 34.026 3.150 1.00 76.16 399 SER A O 1
ATOM 2905 N N . PRO A 1 400 ? -0.066 34.731 5.081 1.00 80.36 400 PRO A N 1
ATOM 2906 C CA . PRO A 1 400 ? 0.504 33.594 5.819 1.00 80.26 400 PRO A CA 1
ATOM 2907 C C . PRO A 1 400 ? -0.148 32.266 5.474 1.00 74.88 400 PRO A C 1
ATOM 2908 O O . PRO A 1 400 ? 0.491 31.219 5.648 1.00 77.07 400 PRO A O 1
ATOM 2912 N N . ASN A 1 401 ? -1.391 32.274 4.997 1.00 68.50 401 ASN A N 1
ATOM 2913 C CA . ASN A 1 401 ? -2.048 31.043 4.575 1.00 68.50 401 ASN A CA 1
ATOM 2914 C C . ASN A 1 401 ? -1.443 30.574 3.257 1.00 72.29 401 ASN A C 1
ATOM 2915 O O . ASN A 1 401 ? -1.556 31.260 2.236 1.00 69.09 401 ASN A O 1
ATOM 2920 N N . GLU A 1 402 ? -0.798 29.406 3.280 1.00 72.35 402 GLU A N 1
ATOM 2921 C CA . GLU A 1 402 ? -0.124 28.904 2.089 1.00 74.38 402 GLU A CA 1
ATOM 2922 C C . GLU A 1 402 ? -1.100 28.433 1.018 1.00 69.71 402 GLU A C 1
ATOM 2923 O O . GLU A 1 402 ? -0.710 28.318 -0.148 1.00 63.94 402 GLU A O 1
ATOM 2929 N N . GLN A 1 403 ? -2.354 28.157 1.383 1.00 69.78 403 GLN A N 1
ATOM 2930 C CA . GLN A 1 403 ? -3.348 27.803 0.376 1.00 73.82 403 GLN A CA 1
ATOM 2931 C C . GLN A 1 403 ? -3.863 29.035 -0.355 1.00 70.40 403 GLN A C 1
ATOM 2932 O O . GLN A 1 403 ? -4.035 29.005 -1.578 1.00 65.79 403 GLN A O 1
ATOM 2938 N N . ILE A 1 404 ? -4.117 30.124 0.374 1.00 68.85 404 ILE A N 1
ATOM 2939 C CA . ILE A 1 404 ? -4.475 31.382 -0.277 1.00 67.52 404 ILE A CA 1
ATOM 2940 C C . ILE A 1 404 ? -3.326 31.866 -1.151 1.00 68.73 404 ILE A C 1
ATOM 2941 O O . ILE A 1 404 ? -3.538 32.399 -2.248 1.00 68.55 404 ILE A O 1
ATOM 2946 N N . LEU A 1 405 ? -2.090 31.673 -0.686 1.00 70.96 405 LEU A N 1
ATOM 2947 C CA . LEU A 1 405 ? -0.929 32.043 -1.488 1.00 68.49 405 LEU A CA 1
ATOM 2948 C C . LEU A 1 405 ? -0.832 31.186 -2.745 1.00 66.02 405 LEU A C 1
ATOM 2949 O O . LEU A 1 405 ? -0.456 31.680 -3.814 1.00 61.81 405 LEU A O 1
ATOM 2954 N N . GLN A 1 406 ? -1.183 29.902 -2.642 1.00 69.64 406 GLN A N 1
ATOM 2955 C CA . GLN A 1 406 ? -1.104 29.022 -3.803 1.00 68.98 406 GLN A CA 1
ATOM 2956 C C . GLN A 1 406 ? -2.185 29.341 -4.829 1.00 67.09 406 GLN A C 1
ATOM 2957 O O . GLN A 1 406 ? -1.947 29.220 -6.036 1.00 62.44 406 GLN A O 1
ATOM 2963 N N . GLU A 1 407 ? -3.376 29.741 -4.376 1.00 69.51 407 GLU A N 1
ATOM 2964 C CA . GLU A 1 407 ? -4.428 30.102 -5.320 1.00 67.42 407 GLU A CA 1
ATOM 2965 C C . GLU A 1 407 ? -4.169 31.461 -5.957 1.00 63.34 407 GLU A C 1
ATOM 2966 O O . GLU A 1 407 ? -4.535 31.678 -7.118 1.00 63.02 407 GLU A O 1
ATOM 2972 N N . ALA A 1 408 ? -3.545 32.383 -5.223 1.00 53.62 408 ALA A N 1
ATOM 2973 C CA . ALA A 1 408 ? -3.192 33.668 -5.816 1.00 47.05 408 ALA A CA 1
ATOM 2974 C C . ALA A 1 408 ? -2.124 33.497 -6.888 1.00 49.60 408 ALA A C 1
ATOM 2975 O O . ALA A 1 408 ? -2.190 34.138 -7.943 1.00 51.72 408 ALA A O 1
ATOM 2977 N N . LEU A 1 409 ? -1.136 32.632 -6.638 1.00 54.07 409 LEU A N 1
ATOM 2978 C CA . LEU A 1 409 ? -0.117 32.360 -7.648 1.00 53.83 409 LEU A CA 1
ATOM 2979 C C . LEU A 1 409 ? -0.732 31.742 -8.896 1.00 53.71 409 LEU A C 1
ATOM 2980 O O . LEU A 1 409 ? -0.311 32.039 -10.021 1.00 53.65 409 LEU A O 1
ATOM 2985 N N . TRP A 1 410 ? -1.733 30.879 -8.714 1.00 55.52 410 TRP A N 1
ATOM 2986 C CA . TRP A 1 410 ? -2.405 30.265 -9.853 1.00 56.27 410 TRP A CA 1
ATOM 2987 C C . TRP A 1 410 ? -3.118 31.315 -10.696 1.00 52.95 410 TRP A C 1
ATOM 2988 O O . TRP A 1 410 ? -3.041 31.297 -11.930 1.00 52.79 410 TRP A O 1
ATOM 2999 N N . ALA A 1 411 ? -3.820 32.245 -10.042 1.00 51.18 411 ALA A N 1
ATOM 3000 C CA . ALA A 1 411 ? -4.519 33.297 -10.773 1.00 49.18 411 ALA A CA 1
ATOM 3001 C C . ALA A 1 411 ? -3.541 34.188 -11.526 1.00 51.77 411 ALA A C 1
ATOM 3002 O O . ALA A 1 411 ? -3.799 34.576 -12.672 1.00 51.90 411 ALA A O 1
ATOM 3004 N N . LEU A 1 412 ? -2.410 34.520 -10.900 1.00 52.48 412 LEU A N 1
ATOM 3005 C CA . LEU A 1 412 ? -1.405 35.336 -11.571 1.00 52.34 412 LEU A CA 1
ATOM 3006 C C . LEU A 1 412 ? -0.770 34.587 -12.737 1.00 52.42 412 LEU A C 1
ATOM 3007 O O . LEU A 1 412 ? -0.410 35.197 -13.749 1.00 52.13 412 LEU A O 1
ATOM 3012 N N . SER A 1 413 ? -0.626 33.265 -12.615 1.00 52.78 413 SER A N 1
ATOM 3013 C CA . SER A 1 413 ? -0.089 32.481 -13.723 1.00 56.07 413 SER A CA 1
ATOM 3014 C C . SER A 1 413 ? -1.032 32.505 -14.920 1.00 53.98 413 SER A C 1
ATOM 3015 O O . SER A 1 413 ? -0.588 32.634 -16.066 1.00 54.14 413 SER A O 1
ATOM 3018 N N . ASN A 1 414 ? -2.340 32.387 -14.673 1.00 53.91 414 ASN A N 1
ATOM 3019 C CA . ASN A 1 414 ? -3.314 32.415 -15.762 1.00 52.24 414 ASN A CA 1
ATOM 3020 C C . ASN A 1 414 ? -3.338 33.771 -16.454 1.00 55.09 414 ASN A C 1
ATOM 3021 O O . ASN A 1 414 ? -3.450 33.843 -17.683 1.00 56.39 414 ASN A O 1
ATOM 3026 N N . ILE A 1 415 ? -3.248 34.857 -15.683 1.00 56.13 415 ILE A N 1
ATOM 3027 C CA . ILE A 1 415 ? -3.184 36.185 -16.287 1.00 54.72 415 ILE A CA 1
ATOM 3028 C C . ILE A 1 415 ? -1.911 36.328 -17.110 1.00 53.82 415 ILE A C 1
ATOM 3029 O O . ILE A 1 415 ? -1.930 36.860 -18.226 1.00 50.87 415 ILE A O 1
ATOM 3034 N N . ALA A 1 416 ? -0.789 35.838 -16.581 1.00 49.97 416 ALA A N 1
ATOM 3035 C CA . ALA A 1 416 ? 0.492 35.937 -17.268 1.00 46.51 416 ALA A CA 1
ATOM 3036 C C . ALA A 1 416 ? 0.598 35.011 -18.472 1.00 48.95 416 ALA A C 1
ATOM 3037 O O . ALA A 1 416 ? 1.649 34.993 -19.121 1.00 54.21 416 ALA A O 1
ATOM 3039 N N . SER A 1 417 ? -0.445 34.248 -18.785 1.00 52.05 417 SER A N 1
ATOM 3040 C CA . SER A 1 417 ? -0.454 33.381 -19.955 1.00 58.07 417 SER A CA 1
ATOM 3041 C C . SER A 1 417 ? -0.983 34.079 -21.200 1.00 60.10 417 SER A C 1
ATOM 3042 O O . SER A 1 417 ? -1.034 33.458 -22.267 1.00 62.22 417 SER A O 1
ATOM 3045 N N . GLY A 1 418 ? -1.377 35.344 -21.091 1.00 58.53 418 GLY A N 1
ATOM 3046 C CA . GLY A 1 418 ? -1.886 36.088 -22.223 1.00 56.71 418 GLY A CA 1
ATOM 3047 C C . GLY A 1 418 ? -0.773 36.712 -23.038 1.00 53.89 418 GLY A C 1
ATOM 3048 O O . GLY A 1 418 ? 0.376 36.265 -23.026 1.00 53.02 418 GLY A O 1
ATOM 3049 N N . GLY A 1 419 ? -1.131 37.768 -23.758 1.00 60.19 419 GLY A N 1
ATOM 3050 C CA . GLY A 1 419 ? -0.176 38.489 -24.568 1.00 65.11 419 GLY A CA 1
ATOM 3051 C C . GLY A 1 419 ? 0.758 39.339 -23.727 1.00 62.16 419 GLY A C 1
ATOM 3052 O O . GLY A 1 419 ? 0.696 39.378 -22.498 1.00 62.28 419 GLY A O 1
ATOM 3053 N N . ASN A 1 420 ? 1.651 40.043 -24.426 1.00 59.24 420 ASN A N 1
ATOM 3054 C CA . ASN A 1 420 ? 2.624 40.890 -23.743 1.00 61.20 420 ASN A CA 1
ATOM 3055 C C . ASN A 1 420 ? 1.951 42.019 -22.973 1.00 69.24 420 ASN A C 1
ATOM 3056 O O . ASN A 1 420 ? 2.486 42.480 -21.959 1.00 68.70 420 ASN A O 1
ATOM 3061 N N . GLU A 1 421 ? 0.782 42.473 -23.431 1.00 76.49 421 GLU A N 1
ATOM 3062 C CA . GLU A 1 421 ? 0.080 43.541 -22.725 1.00 81.01 421 GLU A CA 1
ATOM 3063 C C . GLU A 1 421 ? -0.458 43.056 -21.384 1.00 74.06 421 GLU A C 1
ATOM 3064 O O . GLU A 1 421 ? -0.434 43.799 -20.395 1.00 73.90 421 GLU A O 1
ATOM 3070 N N . GLN A 1 422 ? -0.941 41.812 -21.326 1.00 65.75 422 GLN A N 1
ATOM 3071 C CA . GLN A 1 422 ? -1.386 41.258 -20.052 1.00 58.85 422 GLN A CA 1
ATOM 3072 C C . GLN A 1 422 ? -0.202 40.916 -19.157 1.00 52.24 422 GLN A C 1
ATOM 3073 O O . GLN A 1 422 ? -0.258 41.120 -17.938 1.00 45.81 422 GLN A O 1
ATOM 3079 N N . ILE A 1 423 ? 0.877 40.390 -19.743 1.00 52.98 423 ILE A N 1
ATOM 3080 C CA . ILE A 1 423 ? 2.079 40.096 -18.967 1.00 49.16 423 ILE A CA 1
ATOM 3081 C C . ILE A 1 423 ? 2.645 41.376 -18.367 1.00 45.39 423 ILE A C 1
ATOM 3082 O O . ILE A 1 423 ? 3.034 41.415 -17.193 1.00 45.60 423 ILE A O 1
ATOM 3087 N N . GLN A 1 424 ? 2.692 42.447 -19.166 1.00 48.61 424 GLN A N 1
ATOM 3088 C CA . GLN A 1 424 ? 3.203 43.719 -18.668 1.00 48.30 424 GLN A CA 1
ATOM 3089 C C . GLN A 1 424 ? 2.340 44.264 -17.538 1.00 44.83 424 GLN A C 1
ATOM 3090 O O . GLN A 1 424 ? 2.855 44.925 -16.628 1.00 42.78 424 GLN A O 1
ATOM 3096 N N . ALA A 1 425 ? 1.032 43.998 -17.573 1.00 42.66 425 ALA A N 1
ATOM 3097 C CA . ALA A 1 425 ? 0.160 44.435 -16.488 1.00 42.38 425 ALA A CA 1
ATOM 3098 C C . ALA A 1 425 ? 0.533 43.757 -15.176 1.00 53.07 425 ALA A C 1
ATOM 3099 O O . ALA A 1 425 ? 0.496 44.383 -14.111 1.00 57.06 425 ALA A O 1
ATOM 3101 N N . VAL A 1 426 ? 0.896 42.473 -15.235 1.00 49.27 426 VAL A N 1
ATOM 3102 C CA . VAL A 1 426 ? 1.332 41.766 -14.035 1.00 48.28 426 VAL A CA 1
ATOM 3103 C C . VAL A 1 426 ? 2.619 42.378 -13.498 1.00 52.40 426 VAL A C 1
ATOM 3104 O O . VAL A 1 426 ? 2.785 42.550 -12.284 1.00 59.06 426 VAL A O 1
ATOM 3108 N N . ILE A 1 427 ? 3.546 42.723 -14.394 1.00 50.85 427 ILE A N 1
ATOM 3109 C CA . ILE A 1 427 ? 4.797 43.346 -13.972 1.00 50.55 427 ILE A CA 1
ATOM 3110 C C . ILE A 1 427 ? 4.530 44.709 -13.348 1.00 56.81 427 ILE A C 1
ATOM 3111 O O . ILE A 1 427 ? 5.100 45.054 -12.306 1.00 65.65 427 ILE A O 1
ATOM 3116 N N . ASP A 1 428 ? 3.652 45.502 -13.969 1.00 53.43 428 ASP A N 1
ATOM 3117 C CA . ASP A 1 428 ? 3.354 46.838 -13.462 1.00 52.60 428 ASP A CA 1
ATOM 3118 C C . ASP A 1 428 ? 2.712 46.804 -12.082 1.00 57.19 428 ASP A C 1
ATOM 3119 O O . ASP A 1 428 ? 2.767 47.807 -11.361 1.00 61.39 428 ASP A O 1
ATOM 3124 N N . ALA A 1 429 ? 2.108 45.682 -11.698 1.00 52.61 429 ALA A N 1
ATOM 3125 C CA . ALA A 1 429 ? 1.499 45.533 -10.384 1.00 45.90 429 ALA A CA 1
ATOM 3126 C C . ALA A 1 429 ? 2.497 45.098 -9.319 1.00 49.07 429 ALA A C 1
ATOM 3127 O O . ALA A 1 429 ? 2.097 44.847 -8.178 1.00 56.80 429 ALA A O 1
ATOM 3129 N N . GLY A 1 430 ? 3.778 44.999 -9.663 1.00 46.29 430 GLY A N 1
ATOM 3130 C CA . GLY A 1 430 ? 4.800 44.692 -8.678 1.00 48.39 430 GLY A CA 1
ATOM 3131 C C . GLY A 1 430 ? 4.822 43.254 -8.217 1.00 52.57 430 GLY A C 1
ATOM 3132 O O . GLY A 1 430 ? 5.087 42.990 -7.039 1.00 59.82 430 GLY A O 1
ATOM 3133 N N . ALA A 1 431 ? 4.564 42.311 -9.121 1.00 53.17 431 ALA A N 1
ATOM 3134 C CA . ALA A 1 431 ? 4.486 40.900 -8.772 1.00 50.39 431 ALA A CA 1
ATOM 3135 C C . ALA A 1 431 ? 5.839 40.203 -8.785 1.00 50.22 431 ALA A C 1
ATOM 3136 O O . ALA A 1 431 ? 6.039 39.246 -8.029 1.00 54.22 431 ALA A O 1
ATOM 3138 N N . LEU A 1 432 ? 6.772 40.659 -9.622 1.00 47.89 432 LEU A N 1
ATOM 3139 C CA . LEU A 1 432 ? 8.039 39.945 -9.776 1.00 51.50 432 LEU A CA 1
ATOM 3140 C C . LEU A 1 432 ? 8.836 39.828 -8.482 1.00 55.51 432 LEU A C 1
ATOM 3141 O O . LEU A 1 432 ? 9.360 38.733 -8.210 1.00 58.29 432 LEU A O 1
ATOM 3146 N N . PRO A 1 433 ? 8.988 40.874 -7.656 1.00 53.74 433 PRO A N 1
ATOM 3147 C CA . PRO A 1 433 ? 9.744 40.686 -6.403 1.00 51.72 433 PRO A CA 1
ATOM 3148 C C . PRO A 1 433 ? 9.181 39.586 -5.518 1.00 52.57 433 PRO A C 1
ATOM 3149 O O . PRO A 1 433 ? 9.942 38.753 -5.008 1.00 58.09 433 PRO A O 1
ATOM 3153 N N . ALA A 1 434 ? 7.860 39.551 -5.327 1.00 48.42 434 ALA A N 1
ATOM 3154 C CA . ALA A 1 434 ? 7.262 38.484 -4.530 1.00 51.19 434 ALA A CA 1
ATOM 3155 C C . ALA A 1 434 ? 7.437 37.128 -5.201 1.00 53.88 434 ALA A C 1
ATOM 3156 O O . ALA A 1 434 ? 7.637 36.114 -4.523 1.00 49.31 434 ALA A O 1
ATOM 3158 N N . LEU A 1 435 ? 7.371 37.090 -6.534 1.00 49.21 435 LEU A N 1
ATOM 3159 C CA . LEU A 1 435 ? 7.562 35.835 -7.254 1.00 48.27 435 LEU A CA 1
ATOM 3160 C C . LEU A 1 435 ? 8.990 35.327 -7.104 1.00 51.10 435 LEU A C 1
ATOM 3161 O O . LEU A 1 435 ? 9.212 34.135 -6.862 1.00 54.87 435 LEU A O 1
ATOM 3166 N N . VAL A 1 436 ? 9.973 36.218 -7.251 1.00 48.91 436 VAL A N 1
ATOM 3167 C CA . VAL A 1 436 ? 11.368 35.811 -7.118 1.00 47.74 436 VAL A CA 1
ATOM 3168 C C . VAL A 1 436 ? 11.663 35.382 -5.687 1.00 53.29 436 VAL A C 1
ATOM 3169 O O . VAL A 1 436 ? 12.421 34.433 -5.453 1.00 60.31 436 VAL A O 1
ATOM 3173 N N . GLN A 1 437 ? 11.066 36.063 -4.707 1.00 50.97 437 GLN A N 1
ATOM 3174 C CA . GLN A 1 437 ? 11.280 35.680 -3.316 1.00 54.44 437 GLN A CA 1
ATOM 3175 C C . GLN A 1 437 ? 10.685 34.308 -3.024 1.00 51.82 437 GLN A C 1
ATOM 3176 O O . GLN A 1 437 ? 11.264 33.522 -2.264 1.00 53.42 437 GLN A O 1
ATOM 3182 N N . LEU A 1 438 ? 9.537 33.996 -3.628 1.00 46.19 438 LEU A N 1
ATOM 3183 C CA . LEU A 1 438 ? 8.910 32.695 -3.425 1.00 50.15 438 LEU A CA 1
ATOM 3184 C C . LEU A 1 438 ? 9.694 31.555 -4.060 1.00 55.76 438 LEU A C 1
ATOM 3185 O O . LEU A 1 438 ? 9.331 30.391 -3.856 1.00 57.95 438 LEU A O 1
ATOM 3190 N N . LEU A 1 439 ? 10.748 31.854 -4.823 1.00 59.28 439 LEU A N 1
ATOM 3191 C CA . LEU A 1 439 ? 11.633 30.812 -5.330 1.00 64.27 439 LEU A CA 1
ATOM 3192 C C . LEU A 1 439 ? 12.539 30.239 -4.250 1.00 66.98 439 LEU A C 1
ATOM 3193 O O . LEU A 1 439 ? 13.266 29.277 -4.521 1.00 68.10 439 LEU A O 1
ATOM 3198 N N . SER A 1 440 ? 12.522 30.809 -3.046 1.00 67.53 440 SER A N 1
ATOM 3199 C CA . SER A 1 440 ? 13.234 30.258 -1.902 1.00 70.21 440 SER A CA 1
ATOM 3200 C C . SER A 1 440 ? 12.286 29.658 -0.871 1.00 65.91 440 SER A C 1
ATOM 3201 O O . SER A 1 440 ? 12.704 29.386 0.259 1.00 77.57 440 SER A O 1
ATOM 3204 N N . SER A 1 441 ? 11.024 29.444 -1.235 1.00 59.70 441 SER A N 1
ATOM 3205 C CA . SER A 1 441 ? 10.051 28.918 -0.289 1.00 61.50 441 SER A CA 1
ATOM 3206 C C . SER A 1 441 ? 10.359 27.459 0.040 1.00 66.11 441 SER A C 1
ATOM 3207 O O . SER A 1 441 ? 10.723 26.682 -0.850 1.00 67.47 441 SER A O 1
ATOM 3210 N N . PRO A 1 442 ? 10.230 27.057 1.308 1.00 67.53 442 PRO A N 1
ATOM 3211 C CA . PRO A 1 442 ? 10.381 25.632 1.632 1.00 78.85 442 PRO A CA 1
ATOM 3212 C C . PRO A 1 442 ? 9.235 24.789 1.109 1.00 87.20 442 PRO A C 1
ATOM 3213 O O . PRO A 1 442 ? 9.419 23.591 0.863 1.00 91.35 442 PRO A O 1
ATOM 3217 N N . ASN A 1 443 ? 8.058 25.382 0.937 1.00 85.18 443 ASN A N 1
ATOM 3218 C CA . ASN A 1 443 ? 6.933 24.682 0.335 1.00 80.92 443 ASN A CA 1
ATOM 3219 C C . ASN A 1 443 ? 7.222 24.436 -1.140 1.00 75.79 443 ASN A C 1
ATOM 3220 O O . ASN A 1 443 ? 7.345 25.384 -1.923 1.00 73.63 443 ASN A O 1
ATOM 3225 N N . GLU A 1 444 ? 7.331 23.162 -1.520 1.00 75.87 444 GLU A N 1
ATOM 3226 C CA . GLU A 1 444 ? 7.707 22.834 -2.890 1.00 74.57 444 GLU A CA 1
ATOM 3227 C C . GLU A 1 444 ? 6.565 23.087 -3.867 1.00 71.44 444 GLU A C 1
ATOM 3228 O O . GLU A 1 444 ? 6.812 23.332 -5.053 1.00 64.92 444 GLU A O 1
ATOM 3234 N N . GLN A 1 445 ? 5.316 23.033 -3.395 1.00 74.33 445 GLN A N 1
ATOM 3235 C CA . GLN A 1 445 ? 4.189 23.347 -4.268 1.00 73.22 445 GLN A CA 1
ATOM 3236 C C . GLN A 1 445 ? 4.118 24.843 -4.550 1.00 73.92 445 GLN A C 1
ATOM 3237 O O . GLN A 1 445 ? 3.793 25.255 -5.670 1.00 74.41 445 GLN A O 1
ATOM 3243 N N . ILE A 1 446 ? 4.415 25.670 -3.544 1.00 70.18 446 ILE A N 1
ATOM 3244 C CA . ILE A 1 446 ? 4.535 27.106 -3.776 1.00 66.69 446 ILE A CA 1
ATOM 3245 C C . ILE A 1 446 ? 5.722 27.396 -4.682 1.00 64.94 446 ILE A C 1
ATOM 3246 O O . ILE A 1 446 ? 5.695 28.348 -5.473 1.00 62.66 446 ILE A O 1
ATOM 3251 N N . LEU A 1 447 ? 6.773 26.578 -4.596 1.00 68.59 447 LEU A N 1
ATOM 3252 C CA . LEU A 1 447 ? 7.934 26.761 -5.458 1.00 68.35 447 LEU A CA 1
ATOM 3253 C C . LEU A 1 447 ? 7.557 26.603 -6.926 1.00 70.86 447 LEU A C 1
ATOM 3254 O O . LEU A 1 447 ? 7.933 27.427 -7.767 1.00 77.05 447 LEU A O 1
ATOM 3259 N N . GLN A 1 448 ? 6.803 25.550 -7.250 1.00 68.84 448 GLN A N 1
ATOM 3260 C CA . GLN A 1 448 ? 6.422 25.320 -8.640 1.00 67.98 448 GLN A CA 1
ATOM 3261 C C . GLN A 1 448 ? 5.434 26.370 -9.127 1.00 61.74 448 GLN A C 1
ATOM 3262 O O . GLN A 1 448 ? 5.511 26.815 -10.278 1.00 60.81 448 GLN A O 1
ATOM 3268 N N . GLU A 1 449 ? 4.494 26.774 -8.270 1.00 60.75 449 GLU A N 1
ATOM 3269 C CA . GLU A 1 449 ? 3.499 27.762 -8.674 1.00 64.41 449 GLU A CA 1
ATOM 3270 C C . GLU A 1 449 ? 4.153 29.097 -9.007 1.00 60.46 449 GLU A C 1
ATOM 3271 O O . GLU A 1 449 ? 3.824 29.728 -10.017 1.00 56.80 449 GLU A O 1
ATOM 3277 N N . ALA A 1 450 ? 5.087 29.545 -8.164 1.00 54.65 450 ALA A N 1
ATOM 3278 C CA . ALA A 1 450 ? 5.836 30.754 -8.484 1.00 51.90 450 ALA A CA 1
ATOM 3279 C C . ALA A 1 450 ? 6.724 30.546 -9.701 1.00 52.90 450 ALA A C 1
ATOM 3280 O O . ALA A 1 450 ? 6.951 31.485 -10.472 1.00 48.52 450 ALA A O 1
ATOM 3282 N N . LEU A 1 451 ? 7.226 29.325 -9.894 1.00 57.50 451 LEU A N 1
ATOM 3283 C CA . LEU A 1 451 ? 8.067 29.048 -11.053 1.00 59.35 451 LEU A CA 1
ATOM 3284 C C . LEU A 1 451 ? 7.244 29.012 -12.335 1.00 63.76 451 LEU A C 1
ATOM 3285 O O . LEU A 1 451 ? 7.718 29.437 -13.395 1.00 66.64 451 LEU A O 1
ATOM 3290 N N . TRP A 1 452 ? 6.006 28.515 -12.256 1.00 63.32 452 TRP A N 1
ATOM 3291 C CA . TRP A 1 452 ? 5.118 28.540 -13.413 1.00 66.82 452 TRP A CA 1
ATOM 3292 C C . TRP A 1 452 ? 4.783 29.969 -13.820 1.00 59.98 452 TRP A C 1
ATOM 3293 O O . TRP A 1 452 ? 4.735 30.287 -15.014 1.00 56.91 452 TRP A O 1
ATOM 3304 N N . ALA A 1 453 ? 4.542 30.844 -12.840 1.00 59.95 453 ALA A N 1
ATOM 3305 C CA . ALA A 1 453 ? 4.184 32.222 -13.156 1.00 58.12 453 ALA A CA 1
ATOM 3306 C C . ALA A 1 453 ? 5.342 32.957 -13.817 1.00 56.70 453 ALA A C 1
ATOM 3307 O O . ALA A 1 453 ? 5.141 33.706 -14.780 1.00 56.59 453 ALA A O 1
ATOM 3309 N N . LEU A 1 454 ? 6.563 32.748 -13.320 1.00 55.57 454 LEU A N 1
ATOM 3310 C CA . LEU A 1 454 ? 7.722 33.428 -13.892 1.00 52.23 454 LEU A CA 1
ATOM 3311 C C . LEU A 1 454 ? 7.987 32.978 -15.323 1.00 57.39 454 LEU A C 1
ATOM 3312 O O . LEU A 1 454 ? 8.370 33.792 -16.172 1.00 63.67 454 LEU A O 1
ATOM 3317 N N . SER A 1 455 ? 7.791 31.689 -15.614 1.00 58.32 455 SER A N 1
ATOM 3318 C CA . SER A 1 455 ? 8.067 31.195 -16.961 1.00 54.81 455 SER A CA 1
ATOM 3319 C C . SER A 1 455 ? 7.103 31.793 -17.978 1.00 45.20 455 SER A C 1
ATOM 3320 O O . SER A 1 455 ? 7.495 32.090 -19.112 1.00 46.03 455 SER A O 1
ATOM 3323 N N . ASN A 1 456 ? 5.837 31.973 -17.594 1.00 43.93 456 ASN A N 1
ATOM 3324 C CA . ASN A 1 456 ? 4.883 32.617 -18.491 1.00 51.00 456 ASN A CA 1
ATOM 3325 C C . ASN A 1 456 ? 5.252 34.074 -18.730 1.00 52.23 456 ASN A C 1
ATOM 3326 O O . ASN A 1 456 ? 5.146 34.570 -19.857 1.00 51.58 456 ASN A O 1
ATOM 3331 N N . ILE A 1 457 ? 5.683 34.776 -17.679 1.00 50.81 457 ILE A N 1
ATOM 3332 C CA . ILE A 1 457 ? 6.150 36.148 -17.846 1.00 48.00 457 ILE A CA 1
ATOM 3333 C C . ILE A 1 457 ? 7.398 36.179 -18.718 1.00 48.20 457 ILE A C 1
ATOM 3334 O O . ILE A 1 457 ? 7.546 37.047 -19.588 1.00 50.88 457 ILE A O 1
ATOM 3339 N N . ALA A 1 458 ? 8.309 35.224 -18.511 1.00 48.48 458 ALA A N 1
ATOM 3340 C CA . ALA A 1 458 ? 9.559 35.196 -19.261 1.00 51.84 458 ALA A CA 1
ATOM 3341 C C . ALA A 1 458 ? 9.353 34.880 -20.736 1.00 53.19 458 ALA A C 1
ATOM 3342 O O . ALA A 1 458 ? 10.268 35.104 -21.537 1.00 60.39 458 ALA A O 1
ATOM 3344 N N . SER A 1 459 ? 8.185 34.364 -21.115 1.00 51.26 459 SER A N 1
ATOM 3345 C CA . SER A 1 459 ? 7.880 34.063 -22.506 1.00 58.35 459 SER A CA 1
ATOM 3346 C C . SER A 1 459 ? 7.248 35.244 -23.235 1.00 65.03 459 SER A C 1
ATOM 3347 O O . SER A 1 459 ? 6.563 35.044 -24.245 1.00 65.79 459 SER A O 1
ATOM 3350 N N . GLY A 1 460 ? 7.457 36.463 -22.746 1.00 62.32 460 GLY A N 1
ATOM 3351 C CA . GLY A 1 460 ? 6.959 37.661 -23.380 1.00 58.87 460 GLY A CA 1
ATOM 3352 C C . GLY A 1 460 ? 8.028 38.367 -24.192 1.00 57.83 460 GLY A C 1
ATOM 3353 O O . GLY A 1 460 ? 9.046 37.782 -24.583 1.00 57.24 460 GLY A O 1
ATOM 3354 N N . GLY A 1 461 ? 7.792 39.650 -24.449 1.00 57.77 461 GLY A N 1
ATOM 3355 C CA . GLY A 1 461 ? 8.733 40.456 -25.195 1.00 59.31 461 GLY A CA 1
ATOM 3356 C C . GLY A 1 461 ? 10.006 40.719 -24.408 1.00 59.28 461 GLY A C 1
ATOM 3357 O O . GLY A 1 461 ? 10.148 40.364 -23.237 1.00 55.77 461 GLY A O 1
ATOM 3358 N N . ASN A 1 462 ? 10.958 41.369 -25.084 1.00 60.17 462 ASN A N 1
ATOM 3359 C CA . ASN A 1 462 ? 12.241 41.655 -24.449 1.00 57.92 462 ASN A CA 1
ATOM 3360 C C . ASN A 1 462 ? 12.083 42.570 -23.242 1.00 59.85 462 ASN A C 1
ATOM 3361 O O . ASN A 1 462 ? 12.873 42.485 -22.295 1.00 62.02 462 ASN A O 1
ATOM 3366 N N . GLU A 1 463 ? 11.077 43.447 -23.250 1.00 59.25 463 GLU A N 1
ATOM 3367 C CA . GLU A 1 463 ? 10.839 44.290 -22.082 1.00 59.69 463 GLU A CA 1
ATOM 3368 C C . GLU A 1 463 ? 10.394 43.455 -20.888 1.00 55.78 463 GLU A C 1
ATOM 3369 O O . GLU A 1 463 ? 10.852 43.676 -19.760 1.00 49.31 463 GLU A O 1
ATOM 3375 N N . GLN A 1 464 ? 9.502 42.487 -21.119 1.00 55.39 464 GLN A N 1
ATOM 3376 C CA . GLN A 1 464 ? 9.062 41.608 -20.042 1.00 47.79 464 GLN A CA 1
ATOM 3377 C C . GLN A 1 464 ? 10.180 40.680 -19.586 1.00 48.69 464 GLN A C 1
ATOM 3378 O O . GLN A 1 464 ? 10.268 40.356 -18.395 1.00 51.14 464 GLN A O 1
ATOM 3384 N N . ILE A 1 465 ? 11.036 40.242 -20.511 1.00 49.01 465 ILE A N 1
ATOM 3385 C CA . ILE A 1 465 ? 12.196 39.445 -20.126 1.00 49.13 465 ILE A CA 1
ATOM 3386 C C . ILE A 1 465 ? 13.156 40.279 -19.286 1.00 50.94 465 ILE A C 1
ATOM 3387 O O . ILE A 1 465 ? 13.711 39.799 -18.290 1.00 49.03 465 ILE A O 1
ATOM 3392 N N . GLN A 1 466 ? 13.353 41.544 -19.663 1.00 52.82 466 GLN A N 1
ATOM 3393 C CA . GLN A 1 466 ? 14.288 42.398 -18.938 1.00 54.16 466 GLN A CA 1
ATOM 3394 C C . GLN A 1 466 ? 13.812 42.660 -17.515 1.00 50.28 466 GLN A C 1
ATOM 3395 O O . GLN A 1 466 ? 14.621 42.699 -16.580 1.00 51.67 466 GLN A O 1
ATOM 3401 N N . ALA A 1 467 ? 12.502 42.843 -17.329 1.00 48.50 467 ALA A N 1
ATOM 3402 C CA . ALA A 1 467 ? 11.976 43.056 -15.985 1.00 47.80 467 ALA A CA 1
ATOM 3403 C C . ALA A 1 467 ? 12.177 41.829 -15.108 1.00 51.21 467 ALA A C 1
ATOM 3404 O O . ALA A 1 467 ? 12.364 41.958 -13.893 1.00 58.77 467 ALA A O 1
ATOM 3406 N N . VAL A 1 468 ? 12.140 40.634 -15.701 1.00 49.32 468 VAL A N 1
ATOM 3407 C CA . VAL A 1 468 ? 12.420 39.418 -14.944 1.00 48.22 468 VAL A CA 1
ATOM 3408 C C . VAL A 1 468 ? 13.878 39.394 -14.502 1.00 50.54 468 VAL A C 1
ATOM 3409 O O . VAL A 1 468 ? 14.193 39.001 -13.372 1.00 49.06 468 VAL A O 1
ATOM 3413 N N . ILE A 1 469 ? 14.788 39.825 -15.377 1.00 52.56 469 ILE A N 1
ATOM 3414 C CA . ILE A 1 469 ? 16.200 39.886 -15.013 1.00 53.06 469 ILE A CA 1
ATOM 3415 C C . ILE A 1 469 ? 16.429 40.939 -13.937 1.00 56.67 469 ILE A C 1
ATOM 3416 O O . ILE A 1 469 ? 17.168 40.710 -12.972 1.00 57.87 469 ILE A O 1
ATOM 3421 N N . ASP A 1 470 ? 15.799 42.107 -14.078 1.00 55.08 470 ASP A N 1
ATOM 3422 C CA . ASP A 1 470 ? 15.998 43.179 -13.111 1.00 56.00 470 ASP A CA 1
ATOM 3423 C C . ASP A 1 470 ? 15.443 42.834 -11.736 1.00 56.17 470 ASP A C 1
ATOM 3424 O O . ASP A 1 470 ? 15.856 43.446 -10.746 1.00 56.65 470 ASP A O 1
ATOM 3429 N N . ALA A 1 471 ? 14.527 41.875 -11.648 1.00 53.93 471 ALA A N 1
ATOM 3430 C CA . ALA A 1 471 ? 13.997 41.448 -10.362 1.00 49.51 471 ALA A CA 1
ATOM 3431 C C . ALA A 1 471 ? 14.893 40.433 -9.663 1.00 52.53 471 ALA A C 1
ATOM 3432 O O . ALA A 1 471 ? 14.480 39.855 -8.653 1.00 57.68 471 ALA A O 1
ATOM 3434 N N . GLY A 1 472 ? 16.102 40.207 -10.172 1.00 49.27 472 GLY A N 1
ATOM 3435 C CA . GLY A 1 472 ? 17.019 39.275 -9.544 1.00 48.73 472 GLY A CA 1
ATOM 3436 C C . GLY A 1 472 ? 16.631 37.823 -9.695 1.00 48.98 472 GLY A C 1
ATOM 3437 O O . GLY A 1 472 ? 16.985 37.003 -8.841 1.00 57.65 472 GLY A O 1
ATOM 3438 N N . ALA A 1 473 ? 15.915 37.475 -10.766 1.00 50.41 473 ALA A N 1
ATOM 3439 C CA . ALA A 1 473 ? 15.438 36.106 -10.906 1.00 49.76 473 ALA A CA 1
ATOM 3440 C C . ALA A 1 473 ? 16.549 35.156 -11.338 1.00 53.00 473 ALA A C 1
ATOM 3441 O O . ALA A 1 473 ? 16.529 33.980 -10.960 1.00 53.38 473 ALA A O 1
ATOM 3443 N N . LEU A 1 474 ? 17.528 35.644 -12.105 1.00 50.24 474 LEU A N 1
ATOM 3444 C CA . LEU A 1 474 ? 18.566 34.764 -12.640 1.00 51.47 474 LEU A CA 1
ATOM 3445 C C . LEU A 1 474 ? 19.323 33.996 -11.562 1.00 54.58 474 LEU A C 1
ATOM 3446 O O . LEU A 1 474 ? 19.475 32.771 -11.708 1.00 55.58 474 LEU A O 1
ATOM 3451 N N . PRO A 1 475 ? 19.822 34.615 -10.482 1.00 56.72 475 PRO A N 1
ATOM 3452 C CA . PRO A 1 475 ? 20.525 33.808 -9.469 1.00 49.27 475 PRO A CA 1
ATOM 3453 C C . PRO A 1 475 ? 19.638 32.764 -8.812 1.00 53.59 475 PRO A C 1
ATOM 3454 O O . PRO A 1 475 ? 20.089 31.638 -8.567 1.00 50.17 475 PRO A O 1
ATOM 3458 N N . ALA A 1 476 ? 18.379 33.107 -8.528 1.00 57.28 476 ALA A N 1
ATOM 3459 C CA . ALA A 1 476 ? 17.467 32.140 -7.924 1.00 56.63 476 ALA A CA 1
ATOM 3460 C C . ALA A 1 476 ? 17.067 31.058 -8.920 1.00 60.27 476 ALA A C 1
ATOM 3461 O O . ALA A 1 476 ? 16.898 29.893 -8.543 1.00 60.92 476 ALA A O 1
ATOM 3463 N N . LEU A 1 477 ? 16.906 31.424 -10.195 1.00 62.23 477 LEU A N 1
ATOM 3464 C CA . LEU A 1 477 ? 16.573 30.433 -11.214 1.00 57.48 477 LEU A CA 1
ATOM 3465 C C . LEU A 1 477 ? 17.739 29.482 -11.459 1.00 54.12 477 LEU A C 1
ATOM 3466 O O . LEU A 1 477 ? 17.538 28.270 -11.602 1.00 52.36 477 LEU A O 1
ATOM 3471 N N . VAL A 1 478 ? 18.963 30.014 -11.519 1.00 52.20 478 VAL A N 1
ATOM 3472 C CA . VAL A 1 478 ? 20.142 29.161 -11.651 1.00 57.36 478 VAL A CA 1
ATOM 3473 C C . VAL A 1 478 ? 20.258 28.231 -10.452 1.00 66.07 478 VAL A C 1
ATOM 3474 O O . VAL A 1 478 ? 20.551 27.037 -10.596 1.00 67.41 478 VAL A O 1
ATOM 3478 N N . GLN A 1 479 ? 20.020 28.760 -9.250 1.00 67.30 479 GLN A N 1
ATOM 3479 C CA . GLN A 1 479 ? 20.098 27.940 -8.046 1.00 66.87 479 GLN A CA 1
ATOM 3480 C C . GLN A 1 479 ? 19.050 26.833 -8.047 1.00 60.36 479 GLN A C 1
ATOM 3481 O O . GLN A 1 479 ? 19.263 25.779 -7.436 1.00 65.82 479 GLN A O 1
ATOM 3487 N N . LEU A 1 480 ? 17.918 27.044 -8.726 1.00 54.31 480 LEU A N 1
ATOM 3488 C CA . LEU A 1 480 ? 16.890 26.011 -8.779 1.00 60.88 480 LEU A CA 1
ATOM 3489 C C . LEU A 1 480 ? 17.251 24.878 -9.730 1.00 67.10 480 LEU A C 1
ATOM 3490 O O . LEU A 1 480 ? 16.610 23.824 -9.683 1.00 68.14 480 LEU A O 1
ATOM 3495 N N . LEU A 1 481 ? 18.252 25.070 -10.591 1.00 66.42 481 LEU A N 1
ATOM 3496 C CA . LEU A 1 481 ? 18.674 24.013 -11.501 1.00 61.64 481 LEU A CA 1
ATOM 3497 C C . LEU A 1 481 ? 19.319 22.840 -10.776 1.00 71.68 481 LEU A C 1
ATOM 3498 O O . LEU A 1 481 ? 19.474 21.772 -11.378 1.00 74.91 481 LEU A O 1
ATOM 3503 N N . SER A 1 482 ? 19.700 23.015 -9.510 1.00 71.09 482 SER A N 1
ATOM 3504 C CA . SER A 1 482 ? 20.271 21.952 -8.696 1.00 70.83 482 SER A CA 1
ATOM 3505 C C . SER A 1 482 ? 19.262 21.373 -7.710 1.00 71.30 482 SER A C 1
ATOM 3506 O O . SER A 1 482 ? 19.656 20.691 -6.757 1.00 76.94 482 SER A O 1
ATOM 3509 N N . SER A 1 483 ? 17.975 21.631 -7.918 1.00 70.02 483 SER A N 1
ATOM 3510 C CA . SER A 1 483 ? 16.959 21.115 -7.015 1.00 70.02 483 SER A CA 1
ATOM 3511 C C . SER A 1 483 ? 16.808 19.607 -7.199 1.00 71.73 483 SER A C 1
ATOM 3512 O O . SER A 1 483 ? 16.950 19.100 -8.318 1.00 68.17 483 SER A O 1
ATOM 3515 N N . PRO A 1 484 ? 16.537 18.860 -6.124 1.00 75.59 484 PRO A N 1
ATOM 3516 C CA . PRO A 1 484 ? 16.306 17.415 -6.286 1.00 75.46 484 PRO A CA 1
ATOM 3517 C C . PRO A 1 484 ? 15.085 17.106 -7.128 1.00 73.06 484 PRO A C 1
ATOM 3518 O O . PRO A 1 484 ? 15.049 16.067 -7.799 1.00 76.85 484 PRO A O 1
ATOM 3522 N N . ASN A 1 485 ? 14.085 17.982 -7.114 1.00 67.18 485 ASN A N 1
ATOM 3523 C CA . ASN A 1 485 ? 12.905 17.808 -7.949 1.00 68.75 485 ASN A CA 1
ATOM 3524 C C . ASN A 1 485 ? 13.263 18.103 -9.401 1.00 72.20 485 ASN A C 1
ATOM 3525 O O . ASN A 1 485 ? 13.725 19.203 -9.723 1.00 73.93 485 ASN A O 1
ATOM 3530 N N . GLU A 1 486 ? 13.053 17.120 -10.278 1.00 72.42 486 GLU A N 1
ATOM 3531 C CA . GLU A 1 486 ? 13.382 17.309 -11.686 1.00 71.75 486 GLU A CA 1
ATOM 3532 C C . GLU A 1 486 ? 12.357 18.177 -12.404 1.00 72.12 486 GLU A C 1
ATOM 3533 O O . GLU A 1 486 ? 12.710 18.877 -13.360 1.00 73.02 486 GLU A O 1
ATOM 3539 N N . GLN A 1 487 ? 11.095 18.147 -11.967 1.00 69.85 487 GLN A N 1
ATOM 3540 C CA . GLN A 1 487 ? 10.098 19.044 -12.542 1.00 71.02 487 GLN A CA 1
ATOM 3541 C C . GLN A 1 487 ? 10.443 20.501 -12.267 1.00 68.61 487 GLN A C 1
ATOM 3542 O O . GLN A 1 487 ? 10.148 21.377 -13.089 1.00 65.39 487 GLN A O 1
ATOM 3548 N N . ILE A 1 488 ? 11.069 20.778 -11.122 1.00 66.22 488 ILE A N 1
ATOM 3549 C CA . ILE A 1 488 ? 11.547 22.128 -10.847 1.00 68.26 488 ILE A CA 1
ATOM 3550 C C . ILE A 1 488 ? 12.752 22.451 -11.721 1.00 66.55 488 ILE A C 1
ATOM 3551 O O . ILE A 1 488 ? 12.880 23.569 -12.235 1.00 67.57 488 ILE A O 1
ATOM 3556 N N . GLN A 1 489 ? 13.653 21.482 -11.906 1.00 63.75 489 GLN A N 1
ATOM 3557 C CA . GLN A 1 489 ? 14.782 21.683 -12.809 1.00 61.68 489 GLN A CA 1
ATOM 3558 C C . GLN A 1 489 ? 14.309 22.013 -14.218 1.00 60.59 489 GLN A C 1
ATOM 3559 O O . GLN A 1 489 ? 14.871 22.892 -14.880 1.00 61.86 489 GLN A O 1
ATOM 3565 N N . ASP A 1 490 ? 13.273 21.317 -14.690 1.00 56.15 490 ASP A N 1
ATOM 3566 C CA . ASP A 1 490 ? 12.809 21.509 -16.059 1.00 57.74 490 ASP A CA 1
ATOM 3567 C C . ASP A 1 490 ? 12.137 22.864 -16.237 1.00 60.31 490 ASP A C 1
ATOM 3568 O O . ASP A 1 490 ? 12.383 23.557 -17.231 1.00 55.07 490 ASP A O 1
ATOM 3573 N N . GLU A 1 491 ? 11.284 23.259 -15.291 1.00 60.11 491 GLU A N 1
ATOM 3574 C CA . GLU A 1 491 ? 10.587 24.531 -15.435 1.00 60.68 491 GLU A CA 1
ATOM 3575 C C . GLU A 1 491 ? 11.528 25.709 -15.219 1.00 55.36 491 GLU A C 1
ATOM 3576 O O . GLU A 1 491 ? 11.342 26.768 -15.829 1.00 52.06 491 GLU A O 1
ATOM 3582 N N . ALA A 1 492 ? 12.540 25.548 -14.364 1.00 55.47 492 ALA A N 1
ATOM 3583 C CA . ALA A 1 492 ? 13.572 26.574 -14.258 1.00 51.61 492 ALA A CA 1
ATOM 3584 C C . ALA A 1 492 ? 14.448 26.605 -15.502 1.00 59.73 492 ALA A C 1
ATOM 3585 O O . ALA A 1 492 ? 14.961 27.667 -15.872 1.00 60.55 492 ALA A O 1
ATOM 3587 N N . GLU A 1 493 ? 14.632 25.456 -16.155 1.00 61.26 493 GLU A N 1
ATOM 3588 C CA . GLU A 1 493 ? 15.340 25.427 -17.430 1.00 57.30 493 GLU A CA 1
ATOM 3589 C C . GLU A 1 493 ? 14.532 26.128 -18.514 1.00 52.91 493 GLU A C 1
ATOM 3590 O O . GLU A 1 493 ? 15.076 26.912 -19.300 1.00 51.63 493 GLU A O 1
ATOM 3596 N N . LYS A 1 494 ? 13.226 25.854 -18.567 1.00 50.35 494 LYS A N 1
ATOM 3597 C CA . LYS A 1 494 ? 12.357 26.515 -19.536 1.00 57.35 494 LYS A CA 1
ATOM 3598 C C . LYS A 1 494 ? 12.354 28.024 -19.336 1.00 58.54 494 LYS A C 1
ATOM 3599 O O . LYS A 1 494 ? 12.373 28.787 -20.309 1.00 61.74 494 LYS A O 1
ATOM 3605 N N . THR A 1 495 ? 12.328 28.472 -18.079 1.00 58.07 495 THR A N 1
ATOM 3606 C CA . THR A 1 495 ? 12.354 29.904 -17.802 1.00 58.15 495 THR A CA 1
ATOM 3607 C C . THR A 1 495 ? 13.654 30.529 -18.294 1.00 53.31 495 THR A C 1
ATOM 3608 O O . THR A 1 495 ? 13.646 31.584 -18.938 1.00 56.04 495 THR A O 1
ATOM 3612 N N . LEU A 1 496 ? 14.786 29.881 -18.008 1.00 47.10 496 LEU A N 1
ATOM 3613 C CA . LEU A 1 496 ? 16.071 30.404 -18.457 1.00 43.09 496 LEU A CA 1
ATOM 3614 C C . LEU A 1 496 ? 16.210 30.337 -19.972 1.00 48.98 496 LEU A C 1
ATOM 3615 O O . LEU A 1 496 ? 16.936 31.146 -20.561 1.00 55.36 496 LEU A O 1
ATOM 3620 N N . LEU A 1 497 ? 15.526 29.389 -20.618 1.00 50.73 497 LEU A N 1
ATOM 3621 C CA . LEU A 1 497 ? 15.546 29.330 -22.076 1.00 50.88 497 LEU A CA 1
ATOM 3622 C C . LEU A 1 497 ? 14.709 30.449 -22.683 1.00 54.58 497 LEU A C 1
ATOM 3623 O O . LEU A 1 497 ? 15.111 31.061 -23.681 1.00 52.54 497 LEU A O 1
ATOM 3628 N N . ASN A 1 498 ? 13.543 30.733 -22.096 1.00 50.00 498 ASN A N 1
ATOM 3629 C CA . ASN A 1 498 ? 12.739 31.856 -22.567 1.00 54.58 498 ASN A CA 1
ATOM 3630 C C . ASN A 1 498 ? 13.493 33.171 -22.416 1.00 56.06 498 ASN A C 1
ATOM 3631 O O . ASN A 1 498 ? 13.422 34.042 -23.290 1.00 58.41 498 ASN A O 1
ATOM 3636 N N . ILE A 1 499 ? 14.224 33.329 -21.311 1.00 55.34 499 ILE A N 1
ATOM 3637 C CA . ILE A 1 499 ? 15.019 34.535 -21.117 1.00 56.06 499 ILE A CA 1
ATOM 3638 C C . ILE A 1 499 ? 16.155 34.591 -22.130 1.00 50.65 499 ILE A C 1
ATOM 3639 O O . ILE A 1 499 ? 16.489 35.662 -22.651 1.00 43.55 499 ILE A O 1
ATOM 3644 N N . ALA A 1 500 ? 16.756 33.440 -22.438 1.00 54.36 500 ALA A N 1
ATOM 3645 C CA . ALA A 1 500 ? 17.838 33.402 -23.413 1.00 53.58 500 ALA A CA 1
ATOM 3646 C C . ALA A 1 500 ? 17.352 33.667 -24.832 1.00 57.48 500 ALA A C 1
ATOM 3647 O O . ALA A 1 500 ? 18.165 34.014 -25.695 1.00 67.73 500 ALA A O 1
ATOM 3649 N N . ASN A 1 501 ? 16.054 33.512 -25.092 1.00 57.61 501 ASN A N 1
ATOM 3650 C CA . ASN A 1 501 ? 15.484 33.783 -26.407 1.00 52.73 501 ASN A CA 1
ATOM 3651 C C . ASN A 1 501 ? 15.222 35.264 -26.646 1.00 54.88 501 ASN A C 1
ATOM 3652 O O . ASN A 1 501 ? 14.587 35.612 -27.648 1.00 61.59 501 ASN A O 1
ATOM 3657 N N . GLY A 1 502 ? 15.685 36.137 -25.756 1.00 54.28 502 GLY A N 1
ATOM 3658 C CA . GLY A 1 502 ? 15.542 37.566 -25.950 1.00 61.76 502 GLY A CA 1
ATOM 3659 C C . GLY A 1 502 ? 16.709 38.157 -26.712 1.00 65.80 502 GLY A C 1
ATOM 3660 O O . GLY A 1 502 ? 17.229 37.529 -27.638 1.00 65.50 502 GLY A O 1
ATOM 3661 N N . SER A 1 503 ? 17.134 39.360 -26.333 1.00 70.29 503 SER A N 1
ATOM 3662 C CA . SER A 1 503 ? 18.267 39.993 -26.990 1.00 69.18 503 SER A CA 1
ATOM 3663 C C . SER A 1 503 ? 19.565 39.274 -26.625 1.00 67.87 503 SER A C 1
ATOM 3664 O O . SER A 1 503 ? 19.619 38.448 -25.709 1.00 66.80 503 SER A O 1
ATOM 3667 N N . GLU A 1 504 ? 20.630 39.601 -27.363 1.00 71.04 504 GLU A N 1
ATOM 3668 C CA . GLU A 1 504 ? 21.927 38.989 -27.094 1.00 72.00 504 GLU A CA 1
ATOM 3669 C C . GLU A 1 504 ? 22.450 39.366 -25.715 1.00 64.30 504 GLU A C 1
ATOM 3670 O O . GLU A 1 504 ? 23.168 38.578 -25.087 1.00 62.84 504 GLU A O 1
ATOM 3676 N N . GLU A 1 505 ? 22.103 40.558 -25.226 1.00 59.71 505 GLU A N 1
ATOM 3677 C CA . GLU A 1 505 ? 22.497 40.941 -23.874 1.00 61.12 505 GLU A CA 1
ATOM 3678 C C . GLU A 1 505 ? 21.783 40.089 -22.832 1.00 58.05 505 GLU A C 1
ATOM 3679 O O . GLU A 1 505 ? 22.400 39.646 -21.856 1.00 53.81 505 GLU A O 1
ATOM 3685 N N . GLN A 1 506 ? 20.483 39.850 -23.022 1.00 56.30 506 GLN A N 1
ATOM 3686 C CA . GLN A 1 506 ? 19.742 39.005 -22.091 1.00 55.59 506 GLN A CA 1
ATOM 3687 C C . GLN A 1 506 ? 20.245 37.569 -22.134 1.00 61.33 506 GLN A C 1
ATOM 3688 O O . GLN A 1 506 ? 20.327 36.898 -21.097 1.00 63.76 506 GLN A O 1
ATOM 3694 N N . GLN A 1 507 ? 20.588 37.082 -23.329 1.00 58.90 507 GLN A N 1
ATOM 3695 C CA . GLN A 1 507 ? 21.165 35.748 -23.454 1.00 60.96 507 GLN A CA 1
ATOM 3696 C C . GLN A 1 507 ? 22.523 35.671 -22.764 1.00 56.44 507 GLN A C 1
ATOM 3697 O O . GLN A 1 507 ? 22.873 34.639 -22.177 1.00 50.67 507 GLN A O 1
ATOM 3703 N N . LYS A 1 508 ? 23.298 36.757 -22.821 1.00 55.95 508 LYS A N 1
ATOM 3704 C CA . LYS A 1 508 ? 24.589 36.801 -22.141 1.00 55.03 508 LYS A CA 1
ATOM 3705 C C . LYS A 1 508 ? 24.427 36.821 -20.626 1.00 55.11 508 LYS A C 1
ATOM 3706 O O . LYS A 1 508 ? 25.258 36.254 -19.906 1.00 54.89 508 LYS A O 1
ATOM 3712 N N . ALA A 1 509 ? 23.365 37.460 -20.127 1.00 52.03 509 ALA A N 1
ATOM 3713 C CA . ALA A 1 509 ? 23.142 37.529 -18.688 1.00 51.37 509 ALA A CA 1
ATOM 3714 C C . ALA A 1 509 ? 22.813 36.163 -18.101 1.00 57.21 509 ALA A C 1
ATOM 3715 O O . ALA A 1 509 ? 23.142 35.894 -16.939 1.00 57.05 509 ALA A O 1
ATOM 3717 N N . VAL A 1 510 ? 22.160 35.296 -18.877 1.00 52.17 510 VAL A N 1
ATOM 3718 C CA . VAL A 1 510 ? 21.902 33.938 -18.411 1.00 54.65 510 VAL A CA 1
ATOM 3719 C C . VAL A 1 510 ? 23.209 33.173 -18.251 1.00 56.37 510 VAL A C 1
ATOM 3720 O O . VAL A 1 510 ? 23.355 32.361 -17.328 1.00 60.43 510 VAL A O 1
ATOM 3724 N N . TYR A 1 511 ? 24.183 33.428 -19.123 1.00 56.64 511 TYR A N 1
ATOM 3725 C CA . TYR A 1 511 ? 25.445 32.700 -19.086 1.00 62.03 511 TYR A CA 1
ATOM 3726 C C . TYR A 1 511 ? 26.443 33.313 -18.115 1.00 62.95 511 TYR A C 1
ATOM 3727 O O . TYR A 1 511 ? 27.271 32.588 -17.550 1.00 65.55 511 TYR A O 1
ATOM 3736 N N . ASP A 1 512 ? 26.385 34.630 -17.905 1.00 60.96 512 ASP A N 1
ATOM 3737 C CA . ASP A 1 512 ? 27.186 35.244 -16.854 1.00 57.56 512 ASP A CA 1
ATOM 3738 C C . ASP A 1 512 ? 26.703 34.846 -15.468 1.00 55.18 512 ASP A C 1
ATOM 3739 O O . ASP A 1 512 ? 27.463 34.959 -14.501 1.00 55.92 512 ASP A O 1
ATOM 3744 N N . ALA A 1 513 ? 25.460 34.385 -15.352 1.00 53.74 513 ALA A N 1
ATOM 3745 C CA . ALA A 1 513 ? 24.945 33.860 -14.096 1.00 49.34 513 ALA A CA 1
ATOM 3746 C C . ALA A 1 513 ? 25.430 32.446 -13.805 1.00 56.16 513 ALA A C 1
ATOM 3747 O O . ALA A 1 513 ? 25.127 31.916 -12.731 1.00 59.03 513 ALA A O 1
ATOM 3749 N N . GLY A 1 514 ? 26.165 31.827 -14.726 1.00 57.41 514 GLY A N 1
ATOM 3750 C CA . GLY A 1 514 ? 26.701 30.500 -14.495 1.00 55.72 514 GLY A CA 1
ATOM 3751 C C . GLY A 1 514 ? 25.728 29.372 -14.736 1.00 52.31 514 GLY A C 1
ATOM 3752 O O . GLY A 1 514 ? 25.869 28.303 -14.134 1.00 55.12 514 GLY A O 1
ATOM 3753 N N . ALA A 1 515 ? 24.737 29.575 -15.606 1.00 55.82 515 ALA A N 1
ATOM 3754 C CA . ALA A 1 515 ? 23.703 28.566 -15.798 1.00 56.55 515 ALA A CA 1
ATOM 3755 C C . ALA A 1 515 ? 24.162 27.418 -16.687 1.00 58.49 515 ALA A C 1
ATOM 3756 O O . ALA A 1 515 ? 23.661 26.300 -16.543 1.00 56.87 515 ALA A O 1
ATOM 3758 N N . LEU A 1 516 ? 25.107 27.668 -17.599 1.00 58.33 516 LEU A N 1
ATOM 3759 C CA . LEU A 1 516 ? 25.512 26.640 -18.554 1.00 55.17 516 LEU A CA 1
ATOM 3760 C C . LEU A 1 516 ? 26.125 25.431 -17.862 1.00 58.13 516 LEU A C 1
ATOM 3761 O O . LEU A 1 516 ? 26.023 24.309 -18.374 1.00 61.73 516 LEU A O 1
ATOM 3766 N N . LYS A 1 517 ? 26.764 25.633 -16.709 1.00 55.74 517 LYS A N 1
ATOM 3767 C CA . LYS A 1 517 ? 27.322 24.509 -15.965 1.00 61.98 517 LYS A CA 1
ATOM 3768 C C . LYS A 1 517 ? 26.226 23.539 -15.539 1.00 62.85 517 LYS A C 1
ATOM 3769 O O . LYS A 1 517 ? 26.349 22.321 -15.723 1.00 64.62 517 LYS A O 1
ATOM 3775 N N . TYR A 1 518 ? 25.131 24.068 -14.986 1.00 62.13 518 TYR A N 1
ATOM 3776 C CA . TYR A 1 518 ? 24.061 23.221 -14.475 1.00 56.07 518 TYR A CA 1
ATOM 3777 C C . TYR A 1 518 ? 23.089 22.789 -15.567 1.00 49.80 518 TYR A C 1
ATOM 3778 O O . TYR A 1 518 ? 22.476 21.721 -15.455 1.00 49.16 518 TYR A O 1
ATOM 3787 N N . LEU A 1 519 ? 22.935 23.592 -16.623 1.00 46.67 519 LEU A N 1
ATOM 3788 C CA . LEU A 1 519 ? 22.095 23.178 -17.743 1.00 47.20 519 LEU A CA 1
ATOM 3789 C C . LEU A 1 519 ? 22.700 21.984 -18.473 1.00 50.04 519 LEU A C 1
ATOM 3790 O O . LEU A 1 519 ? 21.975 21.074 -18.891 1.00 48.44 519 LEU A O 1
ATOM 3795 N N . LEU A 1 520 ? 24.025 21.973 -18.640 1.00 45.23 520 LEU A N 1
ATOM 3796 C CA . LEU A 1 520 ? 24.682 20.834 -19.274 1.00 42.39 520 LEU A CA 1
ATOM 3797 C C . LEU A 1 520 ? 24.511 19.571 -18.441 1.00 50.50 520 LEU A C 1
ATOM 3798 O O . LEU A 1 520 ? 24.358 18.471 -18.986 1.00 50.57 520 LEU A O 1
ATOM 3803 N N . ILE A 1 521 ? 24.528 19.712 -17.115 1.00 49.79 521 ILE A N 1
ATOM 3804 C CA . ILE A 1 521 ? 24.323 18.568 -16.233 1.00 59.28 521 ILE A CA 1
ATOM 3805 C C . ILE A 1 521 ? 22.913 18.014 -16.392 1.00 62.28 521 ILE A C 1
ATOM 3806 O O . ILE A 1 521 ? 22.712 16.793 -16.437 1.00 65.34 521 ILE A O 1
ATOM 3811 N N . ILE A 1 522 ? 21.916 18.896 -16.484 1.00 55.06 522 ILE A N 1
ATOM 3812 C CA . ILE A 1 522 ? 20.541 18.445 -16.687 1.00 50.87 522 ILE A CA 1
ATOM 3813 C C . ILE A 1 522 ? 20.406 17.754 -18.037 1.00 52.38 522 ILE A C 1
ATOM 3814 O O . ILE A 1 522 ? 19.837 16.661 -18.143 1.00 57.93 522 ILE A O 1
ATOM 3819 N N . ALA A 1 523 ? 20.937 18.383 -19.090 1.00 46.88 523 ALA A N 1
ATOM 3820 C CA . ALA A 1 523 ? 20.823 17.814 -20.428 1.00 49.62 523 ALA A CA 1
ATOM 3821 C C . ALA A 1 523 ? 21.580 16.498 -20.554 1.00 54.49 523 ALA A C 1
ATOM 3822 O O . ALA A 1 523 ? 21.185 15.634 -21.345 1.00 51.65 523 ALA A O 1
ATOM 3824 N N . ALA A 1 524 ? 22.665 16.326 -19.796 1.00 56.07 524 ALA A N 1
ATOM 3825 C CA . ALA A 1 524 ? 23.408 15.073 -19.874 1.00 59.72 524 ALA A CA 1
ATOM 3826 C C . ALA A 1 524 ? 22.635 13.919 -19.251 1.00 62.04 524 ALA A C 1
ATOM 3827 O O . ALA A 1 524 ? 22.864 12.759 -19.610 1.00 59.76 524 ALA A O 1
ATOM 3829 N N . LYS A 1 525 ? 21.717 14.211 -18.329 1.00 59.73 525 LYS A N 1
ATOM 3830 C CA . LYS A 1 525 ? 20.926 13.179 -17.670 1.00 66.62 525 LYS A CA 1
ATOM 3831 C C . LYS A 1 525 ? 19.649 12.846 -18.431 1.00 65.32 525 LYS A C 1
ATOM 3832 O O . LYS A 1 525 ? 19.241 11.680 -18.467 1.00 66.53 525 LYS A O 1
ATOM 3838 N N . ARG A 1 526 ? 19.012 13.847 -19.042 1.00 63.95 526 ARG A N 1
ATOM 3839 C CA . ARG A 1 526 ? 17.718 13.625 -19.679 1.00 68.47 526 ARG A CA 1
ATOM 3840 C C . ARG A 1 526 ? 17.844 12.705 -20.888 1.00 69.09 526 ARG A C 1
ATOM 3841 O O . ARG A 1 526 ? 17.178 11.666 -20.960 1.00 76.37 526 ARG A O 1
ATOM 3849 N N . GLY A 1 527 ? 18.685 13.068 -21.852 1.00 62.31 527 GLY A N 1
ATOM 3850 C CA . GLY A 1 527 ? 18.923 12.181 -22.973 1.00 62.09 527 GLY A CA 1
ATOM 3851 C C . GLY A 1 527 ? 19.000 12.837 -24.337 1.00 65.95 527 GLY A C 1
ATOM 3852 O O . GLY A 1 527 ? 19.680 12.320 -25.229 1.00 68.69 527 GLY A O 1
ATOM 3853 N N . PHE A 1 528 ? 18.310 13.960 -24.530 1.00 70.98 528 PHE A N 1
ATOM 3854 C CA . PHE A 1 528 ? 18.308 14.602 -25.840 1.00 75.41 528 PHE A CA 1
ATOM 3855 C C . PHE A 1 528 ? 19.653 15.276 -26.087 1.00 61.39 528 PHE A C 1
ATOM 3856 O O . PHE A 1 528 ? 20.067 16.160 -25.329 1.00 58.91 528 PHE A O 1
ATOM 3864 N N . ALA A 1 529 ? 20.334 14.851 -27.154 1.00 55.75 529 ALA A N 1
ATOM 3865 C CA . ALA A 1 529 ? 21.711 15.269 -27.391 1.00 56.56 529 ALA A CA 1
ATOM 3866 C C . ALA A 1 529 ? 21.813 16.655 -28.018 1.00 52.88 529 ALA A C 1
ATOM 3867 O O . ALA A 1 529 ? 22.848 17.314 -27.872 1.00 48.74 529 ALA A O 1
ATOM 3869 N N . ASP A 1 530 ? 20.773 17.112 -28.722 1.00 51.18 530 ASP A N 1
ATOM 3870 C CA . ASP A 1 530 ? 20.849 18.421 -29.363 1.00 56.90 530 ASP A CA 1
ATOM 3871 C C . ASP A 1 530 ? 20.931 19.544 -28.339 1.00 57.73 530 ASP A C 1
ATOM 3872 O O . ASP A 1 530 ? 21.561 20.575 -28.599 1.00 60.20 530 ASP A O 1
ATOM 3877 N N . ARG A 1 531 ? 20.303 19.367 -27.176 1.00 56.71 531 ARG A N 1
ATOM 3878 C CA . ARG A 1 531 ? 20.452 20.344 -26.104 1.00 56.76 531 ARG A CA 1
ATOM 3879 C C . ARG A 1 531 ? 21.853 20.290 -25.510 1.00 51.32 531 ARG A C 1
ATOM 3880 O O . ARG A 1 531 ? 22.402 21.321 -25.102 1.00 44.76 531 ARG A O 1
ATOM 3888 N N . VAL A 1 532 ? 22.448 19.095 -25.454 1.00 49.35 532 VAL A N 1
ATOM 3889 C CA . VAL A 1 532 ? 23.840 18.972 -25.030 1.00 41.53 532 VAL A CA 1
ATOM 3890 C C . VAL A 1 532 ? 24.752 19.706 -26.004 1.00 46.08 532 VAL A C 1
ATOM 3891 O O . VAL A 1 532 ? 25.668 20.429 -25.597 1.00 52.26 532 VAL A O 1
ATOM 3895 N N . ARG A 1 533 ? 24.510 19.530 -27.308 1.00 44.14 533 ARG A N 1
ATOM 3896 C CA . ARG A 1 533 ? 25.254 20.294 -28.305 1.00 47.92 533 ARG A CA 1
ATOM 3897 C C . ARG A 1 533 ? 25.034 21.789 -28.121 1.00 42.56 533 ARG A C 1
ATOM 3898 O O . ARG A 1 533 ? 25.973 22.583 -28.249 1.00 48.58 533 ARG A O 1
ATOM 3906 N N . LEU A 1 534 ? 23.795 22.188 -27.823 1.00 39.43 534 LEU A N 1
ATOM 3907 C CA . LEU A 1 534 ? 23.481 23.600 -27.626 1.00 45.53 534 LEU A CA 1
ATOM 3908 C C . LEU A 1 534 ? 24.318 24.200 -26.505 1.00 44.78 534 LEU A C 1
ATOM 3909 O O . LEU A 1 534 ? 24.995 25.216 -26.697 1.00 49.57 534 LEU A O 1
ATOM 3914 N N . TYR A 1 535 ? 24.287 23.579 -25.324 1.00 42.47 535 TYR A N 1
ATOM 3915 C CA . TYR A 1 535 ? 25.000 24.140 -24.180 1.00 46.72 535 TYR A CA 1
ATOM 3916 C C . TYR A 1 535 ? 26.509 24.110 -24.393 1.00 53.08 535 TYR A C 1
ATOM 3917 O O . TYR A 1 535 ? 27.210 25.055 -24.014 1.00 54.31 535 TYR A O 1
ATOM 3926 N N . LEU A 1 536 ? 27.028 23.040 -25.001 1.00 54.29 536 LEU A N 1
ATOM 3927 C CA . LEU A 1 536 ? 28.451 22.998 -25.328 1.00 52.66 536 LEU A CA 1
ATOM 3928 C C . LEU A 1 536 ? 28.816 24.104 -26.311 1.00 50.65 536 LEU A C 1
ATOM 3929 O O . LEU A 1 536 ? 29.799 24.828 -26.113 1.00 49.62 536 LEU A O 1
ATOM 3934 N N . ARG A 1 537 ? 28.029 24.247 -27.380 1.00 49.08 537 ARG A N 1
ATOM 3935 C CA . ARG A 1 537 ? 28.285 25.297 -28.362 1.00 47.75 537 ARG A CA 1
ATOM 3936 C C . ARG A 1 537 ? 28.273 26.677 -27.716 1.00 51.18 537 ARG A C 1
ATOM 3937 O O . ARG A 1 537 ? 29.080 27.544 -28.070 1.00 53.74 537 ARG A O 1
ATOM 3945 N N . LEU A 1 538 ? 27.378 26.894 -26.755 1.00 60.69 538 LEU A N 1
ATOM 3946 C CA . LEU A 1 538 ? 27.279 28.179 -26.076 1.00 57.63 538 LEU A CA 1
ATOM 3947 C C . LEU A 1 538 ? 28.345 28.374 -25.003 1.00 57.42 538 LEU A C 1
ATOM 3948 O O . LEU A 1 538 ? 28.354 29.424 -24.351 1.00 55.31 538 LEU A O 1
ATOM 3953 N N . GLY A 1 539 ? 29.231 27.403 -24.799 1.00 56.21 539 GLY A N 1
ATOM 3954 C CA . GLY A 1 539 ? 30.389 27.585 -23.949 1.00 56.61 539 GLY A CA 1
ATOM 3955 C C . GLY A 1 539 ? 30.426 26.783 -22.663 1.00 59.39 539 GLY A C 1
ATOM 3956 O O . GLY A 1 539 ? 31.275 27.067 -21.810 1.00 60.70 539 GLY A O 1
ATOM 3957 N N . ALA A 1 540 ? 29.549 25.797 -22.490 1.00 57.82 540 ALA A N 1
ATOM 3958 C CA . ALA A 1 540 ? 29.567 25.000 -21.271 1.00 53.34 540 ALA A CA 1
ATOM 3959 C C . ALA A 1 540 ? 30.828 24.149 -21.213 1.00 52.88 540 ALA A C 1
ATOM 3960 O O . ALA A 1 540 ? 31.227 23.531 -22.206 1.00 54.70 540 ALA A O 1
ATOM 3962 N N . ASP A 1 541 ? 31.461 24.122 -20.042 1.00 53.09 541 ASP A N 1
ATOM 3963 C CA . ASP A 1 541 ? 32.664 23.321 -19.861 1.00 56.66 541 ASP A CA 1
ATOM 3964 C C . ASP A 1 541 ? 32.281 21.851 -19.745 1.00 54.50 541 ASP A C 1
ATOM 3965 O O . ASP A 1 541 ? 31.550 21.463 -18.828 1.00 56.10 541 ASP A O 1
ATOM 3970 N N . GLN A 1 542 ? 32.776 21.035 -20.677 1.00 53.58 542 GLN A N 1
ATOM 3971 C CA . GLN A 1 542 ? 32.441 19.616 -20.691 1.00 58.25 542 GLN A CA 1
ATOM 3972 C C . GLN A 1 542 ? 33.123 18.842 -19.571 1.00 61.80 542 GLN A C 1
ATOM 3973 O O . GLN A 1 542 ? 32.681 17.736 -19.243 1.00 60.30 542 GLN A O 1
ATOM 3979 N N . ASN A 1 543 ? 34.179 19.394 -18.977 1.00 63.54 543 ASN A N 1
ATOM 3980 C CA . ASN A 1 543 ? 34.958 18.702 -17.959 1.00 59.72 543 ASN A CA 1
ATOM 3981 C C . ASN A 1 543 ? 34.643 19.173 -16.544 1.00 57.84 543 ASN A C 1
ATOM 3982 O O . ASN A 1 543 ? 35.322 18.758 -15.600 1.00 57.23 543 ASN A O 1
ATOM 3987 N N . THR A 1 544 ? 33.632 20.022 -16.372 1.00 57.84 544 THR A N 1
ATOM 3988 C CA . THR A 1 544 ? 33.282 20.504 -15.043 1.00 61.04 544 THR A CA 1
ATOM 3989 C C . THR A 1 544 ? 32.617 19.396 -14.237 1.00 64.18 544 THR A C 1
ATOM 3990 O O . THR A 1 544 ? 31.627 18.800 -14.674 1.00 61.88 544 THR A O 1
ATOM 3994 N N . ALA A 1 545 ? 33.160 19.128 -13.055 1.00 72.04 545 ALA A N 1
ATOM 3995 C CA . ALA A 1 545 ? 32.674 18.075 -12.178 1.00 73.20 545 ALA A CA 1
ATOM 3996 C C . ALA A 1 545 ? 31.883 18.662 -11.014 1.00 76.64 545 ALA A C 1
ATOM 3997 O O . ALA A 1 545 ? 31.984 19.848 -10.693 1.00 75.64 545 ALA A O 1
ATOM 3999 N N . ASP A 1 546 ? 31.086 17.804 -10.382 1.00 81.42 546 ASP A N 1
ATOM 4000 C CA . ASP A 1 546 ? 30.306 18.191 -9.213 1.00 87.64 546 ASP A CA 1
ATOM 4001 C C . ASP A 1 546 ? 31.182 18.115 -7.963 1.00 89.43 546 ASP A C 1
ATOM 4002 O O . ASP A 1 546 ? 32.391 17.875 -8.026 1.00 83.60 546 ASP A O 1
ATOM 4007 N N . GLU A 1 547 ? 30.566 18.328 -6.798 1.00 96.17 547 GLU A N 1
ATOM 4008 C CA . GLU A 1 547 ? 31.261 18.110 -5.535 1.00 104.30 547 GLU A CA 1
ATOM 4009 C C . GLU A 1 547 ? 31.647 16.650 -5.347 1.00 102.75 547 GLU A C 1
ATOM 4010 O O . GLU A 1 547 ? 32.578 16.356 -4.589 1.00 103.36 547 GLU A O 1
ATOM 4016 N N . THR A 1 548 ? 30.949 15.733 -6.017 1.00 100.18 548 THR A N 1
ATOM 4017 C CA . THR A 1 548 ? 31.311 14.322 -6.032 1.00 94.47 548 THR A CA 1
ATOM 4018 C C . THR A 1 548 ? 32.386 14.008 -7.061 1.00 86.49 548 THR A C 1
ATOM 4019 O O . THR A 1 548 ? 32.916 12.892 -7.064 1.00 84.74 548 THR A O 1
ATOM 4023 N N . GLY A 1 549 ? 32.725 14.962 -7.924 1.00 82.34 549 GLY A N 1
ATOM 4024 C CA . GLY A 1 549 ? 33.586 14.689 -9.054 1.00 78.02 549 GLY A CA 1
ATOM 4025 C C . GLY A 1 549 ? 32.883 14.105 -10.257 1.00 67.93 549 GLY A C 1
ATOM 4026 O O . GLY A 1 549 ? 33.559 13.644 -11.184 1.00 61.40 549 GLY A O 1
ATOM 4027 N N . PHE A 1 550 ? 31.551 14.100 -10.267 1.00 64.52 550 PHE A N 1
ATOM 4028 C CA . PHE A 1 550 ? 30.807 13.585 -11.407 1.00 60.75 550 PHE A CA 1
ATOM 4029 C C . PHE A 1 550 ? 30.832 14.597 -12.544 1.00 56.22 550 PHE A C 1
ATOM 4030 O O . PHE A 1 550 ? 30.474 15.764 -12.360 1.00 60.54 550 PHE A O 1
ATOM 4038 N N . THR A 1 551 ? 31.269 14.154 -13.715 1.00 52.96 551 THR A N 1
ATOM 4039 C CA . THR A 1 551 ? 31.297 14.968 -14.919 1.00 53.01 551 THR A CA 1
ATOM 4040 C C . THR A 1 551 ? 30.098 14.644 -15.797 1.00 52.62 551 THR A C 1
ATOM 4041 O O . THR A 1 551 ? 29.432 13.624 -15.600 1.00 55.51 551 THR A O 1
ATOM 4045 N N . PRO A 1 552 ? 29.774 15.503 -16.769 1.00 47.90 552 PRO A N 1
ATOM 4046 C CA . PRO A 1 552 ? 28.713 15.144 -17.725 1.00 47.94 552 PRO A CA 1
ATOM 4047 C C . PRO A 1 552 ? 28.952 13.815 -18.422 1.00 42.68 552 PRO A C 1
ATOM 4048 O O . PRO A 1 552 ? 27.989 13.098 -18.718 1.00 48.27 552 PRO A O 1
ATOM 4052 N N . LEU A 1 553 ? 30.212 13.464 -18.693 1.00 45.86 553 LEU A N 1
ATOM 4053 C CA . LEU A 1 553 ? 30.511 12.164 -19.282 1.00 49.30 553 LEU A CA 1
ATOM 4054 C C . LEU A 1 553 ? 30.221 11.018 -18.321 1.00 55.01 553 LEU A C 1
ATOM 4055 O O . LEU A 1 553 ? 29.953 9.900 -18.773 1.00 70.60 553 LEU A O 1
ATOM 4060 N N . HIS A 1 554 ? 30.266 11.268 -17.011 1.00 49.55 554 HIS A N 1
ATOM 4061 C CA . HIS A 1 554 ? 29.838 10.254 -16.053 1.00 44.71 554 HIS A CA 1
ATOM 4062 C C . HIS A 1 554 ? 28.337 10.012 -16.143 1.00 49.67 554 HIS A C 1
ATOM 4063 O O . HIS A 1 554 ? 27.881 8.864 -16.084 1.00 53.02 554 HIS A O 1
ATOM 4070 N N . LEU A 1 555 ? 27.555 11.084 -16.282 1.00 44.76 555 LEU A N 1
ATOM 4071 C CA . LEU A 1 555 ? 26.101 10.969 -16.226 1.00 51.17 555 LEU A CA 1
ATOM 4072 C C . LEU A 1 555 ? 25.564 10.156 -17.395 1.00 61.22 555 LEU A C 1
ATOM 4073 O O . LEU A 1 555 ? 24.852 9.163 -17.204 1.00 72.92 555 LEU A O 1
ATOM 4078 N N . ALA A 1 556 ? 25.888 10.574 -18.621 1.00 55.74 556 ALA A N 1
ATOM 4079 C CA . ALA A 1 556 ? 25.356 9.897 -19.797 1.00 61.11 556 ALA A CA 1
ATOM 4080 C C . ALA A 1 556 ? 25.798 8.440 -19.848 1.00 62.96 556 ALA A C 1
ATOM 4081 O O . ALA A 1 556 ? 25.041 7.572 -20.299 1.00 69.58 556 ALA A O 1
ATOM 4083 N N . ALA A 1 557 ? 27.016 8.151 -19.385 1.00 69.10 557 ALA A N 1
ATOM 4084 C CA . ALA A 1 557 ? 27.465 6.765 -19.314 1.00 59.91 557 ALA A CA 1
ATOM 4085 C C . ALA A 1 557 ? 26.651 5.981 -18.295 1.00 58.61 557 ALA A C 1
ATOM 4086 O O . ALA A 1 557 ? 26.338 4.805 -18.511 1.00 60.64 557 ALA A O 1
ATOM 4088 N N . TRP A 1 558 ? 26.297 6.618 -17.176 1.00 55.64 558 TRP A N 1
ATOM 4089 C CA . TRP A 1 558 ? 25.457 5.957 -16.184 1.00 56.71 558 TRP A CA 1
ATOM 4090 C C . TRP A 1 558 ? 24.028 5.799 -16.689 1.00 60.89 558 TRP A C 1
ATOM 4091 O O . TRP A 1 558 ? 23.406 4.747 -16.493 1.00 62.99 558 TRP A O 1
ATOM 4102 N N . GLU A 1 559 ? 23.494 6.827 -17.350 1.00 57.31 559 GLU A N 1
ATOM 4103 C CA . GLU A 1 559 ? 22.125 6.775 -17.846 1.00 61.67 559 GLU A CA 1
ATOM 4104 C C . GLU A 1 559 ? 21.996 5.999 -19.150 1.00 63.71 559 GLU A C 1
ATOM 4105 O O . GLU A 1 559 ? 20.900 5.523 -19.465 1.00 70.25 559 GLU A O 1
ATOM 4111 N N . GLY A 1 560 ? 23.079 5.861 -19.910 1.00 59.41 560 GLY A N 1
ATOM 4112 C CA . GLY A 1 560 ? 23.038 5.107 -21.146 1.00 61.85 560 GLY A CA 1
ATOM 4113 C C . GLY A 1 560 ? 22.740 5.909 -22.389 1.00 63.19 560 GLY A C 1
ATOM 4114 O O . GLY A 1 560 ? 22.132 5.377 -23.325 1.00 68.43 560 GLY A O 1
ATOM 4115 N N . HIS A 1 561 ? 23.151 7.174 -22.439 1.00 61.02 561 HIS A N 1
ATOM 4116 C CA . HIS A 1 561 ? 22.893 8.038 -23.591 1.00 59.77 561 HIS A CA 1
ATOM 4117 C C . HIS A 1 561 ? 24.120 7.992 -24.497 1.00 55.47 561 HIS A C 1
ATOM 4118 O O . HIS A 1 561 ? 25.075 8.750 -24.322 1.00 55.50 561 HIS A O 1
ATOM 4125 N N . LEU A 1 562 ? 24.086 7.088 -25.479 1.00 57.21 562 LEU A N 1
ATOM 4126 C CA . LEU A 1 562 ? 25.226 6.922 -26.376 1.00 58.77 562 LEU A CA 1
ATOM 4127 C C . LEU A 1 562 ? 25.483 8.185 -27.187 1.00 54.76 562 LEU A C 1
ATOM 4128 O O . LEU A 1 562 ? 26.638 8.587 -27.370 1.00 52.38 562 LEU A O 1
ATOM 4133 N N . GLY A 1 563 ? 24.420 8.823 -27.681 1.00 55.92 563 GLY A N 1
ATOM 4134 C CA . GLY A 1 563 ? 24.600 10.033 -28.467 1.00 56.61 563 GLY A CA 1
ATOM 4135 C C . GLY A 1 563 ? 25.299 11.133 -27.694 1.00 57.56 563 GLY A C 1
ATOM 4136 O O . GLY A 1 563 ? 26.180 11.814 -28.224 1.00 58.69 563 GLY A O 1
ATOM 4137 N N . ILE A 1 564 ? 24.926 11.312 -26.425 1.00 56.55 564 ILE A N 1
ATOM 4138 C CA . ILE A 1 564 ? 25.564 12.331 -25.598 1.00 52.84 564 ILE A CA 1
ATOM 4139 C C . ILE A 1 564 ? 27.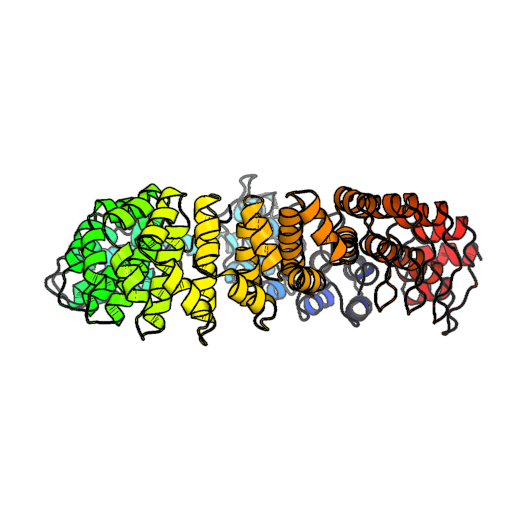012 11.955 -25.303 1.00 57.83 564 ILE A C 1
ATOM 4140 O O . ILE A 1 564 ? 27.900 12.816 -25.296 1.00 58.42 564 ILE A O 1
ATOM 4145 N N . VAL A 1 565 ? 27.272 10.667 -25.061 1.00 59.69 565 VAL A N 1
ATOM 4146 C CA . VAL A 1 565 ? 28.636 10.212 -24.796 1.00 40.59 565 VAL A CA 1
ATOM 4147 C C . VAL A 1 565 ? 29.549 10.546 -25.969 1.00 44.81 565 VAL A C 1
ATOM 4148 O O . VAL A 1 565 ? 30.679 11.016 -25.783 1.00 45.86 565 VAL A O 1
ATOM 4152 N N . GLU A 1 566 ? 29.074 10.312 -27.195 1.00 49.95 566 GLU A N 1
ATOM 4153 C CA . GLU A 1 566 ? 29.890 10.598 -28.371 1.00 52.12 566 GLU A CA 1
ATOM 4154 C C . GLU A 1 566 ? 30.100 12.096 -28.551 1.00 52.10 566 GLU A C 1
ATOM 4155 O O . GLU A 1 566 ? 31.204 12.535 -28.891 1.00 52.59 566 GLU A O 1
ATOM 4161 N N . VAL A 1 567 ? 29.053 12.896 -28.327 1.00 54.63 567 VAL A N 1
ATOM 4162 C CA . VAL A 1 567 ? 29.180 14.344 -28.481 1.00 61.29 567 VAL A CA 1
ATOM 4163 C C . VAL A 1 567 ? 30.177 14.903 -27.476 1.00 59.09 567 VAL A C 1
ATOM 4164 O O . VAL A 1 567 ? 31.009 15.755 -27.813 1.00 56.18 567 VAL A O 1
ATOM 4168 N N . LEU A 1 568 ? 30.116 14.434 -26.228 1.00 59.80 568 LEU A N 1
ATOM 4169 C CA . LEU A 1 568 ? 31.033 14.934 -25.209 1.00 52.63 568 LEU A CA 1
ATOM 4170 C C . LEU A 1 568 ? 32.478 14.589 -25.545 1.00 52.35 568 LEU A C 1
ATOM 4171 O O . LEU A 1 568 ? 33.371 15.434 -25.413 1.00 53.59 568 LEU A O 1
ATOM 4176 N N . LEU A 1 569 ? 32.728 13.356 -25.990 1.00 47.65 569 LEU A N 1
ATOM 4177 C CA . LEU A 1 569 ? 34.089 12.966 -26.340 1.00 51.35 569 LEU A CA 1
ATOM 4178 C C . LEU A 1 569 ? 34.617 13.766 -27.523 1.00 59.86 569 LEU A C 1
ATOM 4179 O O . LEU A 1 569 ? 35.819 14.045 -27.594 1.00 67.72 569 LEU A O 1
ATOM 4184 N N . LYS A 1 570 ? 33.740 14.150 -28.455 1.00 62.88 570 LYS A N 1
ATOM 4185 C CA . LYS A 1 570 ? 34.168 14.956 -29.591 1.00 73.15 570 LYS A CA 1
ATOM 4186 C C . LYS A 1 570 ? 34.544 16.375 -29.187 1.00 71.63 570 LYS A C 1
ATOM 4187 O O . LYS A 1 570 ? 35.242 17.056 -29.945 1.00 77.35 570 LYS A O 1
ATOM 4193 N N . ASN A 1 571 ? 34.101 16.834 -28.016 1.00 61.36 571 ASN A N 1
ATOM 4194 C CA . ASN A 1 571 ? 34.393 18.178 -27.535 1.00 59.86 571 ASN A CA 1
ATOM 4195 C C . ASN A 1 571 ? 35.482 18.191 -26.467 1.00 63.61 571 ASN A C 1
ATOM 4196 O O . ASN A 1 571 ? 35.544 19.122 -25.658 1.00 70.81 571 ASN A O 1
ATOM 4201 N N . GLY A 1 572 ? 36.340 17.175 -26.447 1.00 58.33 572 GLY A N 1
ATOM 4202 C CA . GLY A 1 572 ? 37.477 17.177 -25.549 1.00 60.12 572 GLY A CA 1
ATOM 4203 C C . GLY A 1 572 ? 37.167 16.829 -24.113 1.00 64.96 572 GLY A C 1
ATOM 4204 O O . GLY A 1 572 ? 37.844 17.321 -23.204 1.00 72.88 572 GLY A O 1
ATOM 4205 N N . ALA A 1 573 ? 36.159 15.997 -23.878 1.00 60.69 573 ALA A N 1
ATOM 4206 C CA . ALA A 1 573 ? 35.842 15.549 -22.531 1.00 60.19 573 ALA A CA 1
ATOM 4207 C C . ALA A 1 573 ? 36.852 14.508 -22.067 1.00 59.34 573 ALA A C 1
ATOM 4208 O O . ALA A 1 573 ? 37.219 13.600 -22.818 1.00 59.39 573 ALA A O 1
ATOM 4210 N N . ASP A 1 574 ? 37.302 14.648 -20.819 1.00 57.29 574 ASP A N 1
ATOM 4211 C CA . ASP A 1 574 ? 38.246 13.704 -20.234 1.00 55.59 574 ASP A CA 1
ATOM 4212 C C . ASP A 1 574 ? 37.629 12.313 -20.164 1.00 56.69 574 ASP A C 1
ATOM 4213 O O . ASP A 1 574 ? 36.726 12.066 -19.359 1.00 60.57 574 ASP A O 1
ATOM 4218 N N . VAL A 1 575 ? 38.111 11.399 -21.010 1.00 52.89 575 VAL A N 1
ATOM 4219 C CA . VAL A 1 575 ? 37.529 10.062 -21.065 1.00 50.88 575 VAL A CA 1
ATOM 4220 C C . VAL A 1 575 ? 37.809 9.292 -19.779 1.00 52.41 575 VAL A C 1
ATOM 4221 O O . VAL A 1 575 ? 37.046 8.392 -19.407 1.00 47.01 575 VAL A O 1
ATOM 4225 N N . ASN A 1 576 ? 38.884 9.639 -19.069 1.00 54.04 576 ASN A N 1
ATOM 4226 C CA . ASN A 1 576 ? 39.278 8.950 -17.846 1.00 55.81 576 ASN A CA 1
ATOM 4227 C C . ASN A 1 576 ? 39.118 9.832 -16.612 1.00 56.65 576 ASN A C 1
ATOM 4228 O O . ASN A 1 576 ? 39.919 9.752 -15.678 1.00 61.51 576 ASN A O 1
ATOM 4233 N N . ALA A 1 577 ? 38.091 10.676 -16.596 1.00 54.39 577 ALA A N 1
ATOM 4234 C CA . ALA A 1 577 ? 37.841 11.521 -15.438 1.00 53.36 577 ALA A CA 1
ATOM 4235 C C . ALA A 1 577 ? 37.377 10.675 -14.260 1.00 56.25 577 ALA A C 1
ATOM 4236 O O . ALA A 1 577 ? 36.624 9.711 -14.423 1.00 54.86 577 ALA A O 1
ATOM 4238 N N . ASN A 1 578 ? 37.837 11.038 -13.066 1.00 56.61 578 ASN A N 1
ATOM 4239 C CA . ASN A 1 578 ? 37.528 10.310 -11.845 1.00 54.78 578 ASN A CA 1
ATOM 4240 C C . ASN A 1 578 ? 36.617 11.134 -10.948 1.00 58.08 578 ASN A C 1
ATOM 4241 O O . ASN A 1 578 ? 36.781 12.352 -10.831 1.00 65.24 578 ASN A O 1
ATOM 4246 N N . ASP A 1 579 ? 35.661 10.462 -10.313 1.00 62.71 579 ASP A N 1
ATOM 4247 C CA . ASP A 1 579 ? 34.873 11.078 -9.259 1.00 62.30 579 ASP A CA 1
ATOM 4248 C C . ASP A 1 579 ? 35.633 10.928 -7.940 1.00 66.42 579 ASP A C 1
ATOM 4249 O O . ASP A 1 579 ? 36.799 10.525 -7.915 1.00 61.18 579 ASP A O 1
ATOM 4254 N N . GLU A 1 580 ? 34.979 11.242 -6.821 1.00 73.86 580 GLU A N 1
ATOM 4255 C CA . GLU A 1 580 ? 35.642 11.111 -5.530 1.00 74.51 580 GLU A CA 1
ATOM 4256 C C . GLU A 1 580 ? 35.813 9.661 -5.099 1.00 70.73 580 GLU A C 1
ATOM 4257 O O . GLU A 1 580 ? 36.526 9.404 -4.123 1.00 72.58 580 GLU A O 1
ATOM 4263 N N . ARG A 1 581 ? 35.186 8.715 -5.796 1.00 66.62 581 ARG A N 1
ATOM 4264 C CA . ARG A 1 581 ? 35.325 7.296 -5.500 1.00 66.00 581 ARG A CA 1
ATOM 4265 C C . ARG A 1 581 ? 36.301 6.592 -6.433 1.00 62.04 581 ARG A C 1
ATOM 4266 O O . ARG A 1 581 ? 36.543 5.392 -6.265 1.00 60.57 581 ARG A O 1
ATOM 4274 N N . GLY A 1 582 ? 36.867 7.304 -7.405 1.00 56.22 582 GLY A N 1
ATOM 4275 C CA . GLY A 1 582 ? 37.790 6.716 -8.350 1.00 50.91 582 GLY A CA 1
ATOM 4276 C C . GLY A 1 582 ? 37.151 6.086 -9.567 1.00 51.14 582 GLY A C 1
ATOM 4277 O O . GLY A 1 582 ? 37.864 5.470 -10.371 1.00 52.46 582 GLY A O 1
ATOM 4278 N N . HIS A 1 583 ? 35.837 6.219 -9.732 1.00 50.29 583 HIS A N 1
ATOM 4279 C CA . HIS A 1 583 ? 35.149 5.633 -10.872 1.00 50.04 583 HIS A CA 1
ATOM 4280 C C . HIS A 1 583 ? 35.357 6.491 -12.113 1.00 55.69 583 HIS A C 1
ATOM 4281 O O . HIS A 1 583 ? 35.214 7.717 -12.065 1.00 54.81 583 HIS A O 1
ATOM 4288 N N . THR A 1 584 ? 35.701 5.845 -13.215 1.00 56.84 584 THR A N 1
ATOM 4289 C CA . THR A 1 584 ? 35.750 6.452 -14.534 1.00 54.28 584 THR A CA 1
ATOM 4290 C C . THR A 1 584 ? 34.452 6.175 -15.272 1.00 56.47 584 THR A C 1
ATOM 4291 O O . THR A 1 584 ? 33.660 5.320 -14.865 1.00 54.67 584 THR A O 1
ATOM 4295 N N . PRO A 1 585 ? 34.179 6.899 -16.364 1.00 52.20 585 PRO A N 1
ATOM 4296 C CA . PRO A 1 585 ? 32.990 6.567 -17.168 1.00 46.81 585 PRO A CA 1
ATOM 4297 C C . PRO A 1 585 ? 32.965 5.124 -17.642 1.00 43.26 585 PRO A C 1
ATOM 4298 O O . PRO A 1 585 ? 31.879 4.572 -17.858 1.00 42.58 585 PRO A O 1
ATOM 4302 N N . LEU A 1 586 ? 34.130 4.492 -17.804 1.00 44.55 586 LEU A N 1
ATOM 4303 C CA . LEU A 1 586 ? 34.159 3.083 -18.182 1.00 48.22 586 LEU A CA 1
ATOM 4304 C C . LEU A 1 586 ? 33.622 2.199 -17.063 1.00 48.03 586 LEU A C 1
ATOM 4305 O O . LEU A 1 586 ? 32.948 1.196 -17.328 1.00 50.13 586 LEU A O 1
ATOM 4310 N N . HIS A 1 587 ? 33.915 2.548 -15.807 1.00 47.57 587 HIS A N 1
ATOM 4311 C CA . HIS A 1 587 ? 33.321 1.834 -14.679 1.00 44.47 587 HIS A CA 1
ATOM 4312 C C . HIS A 1 587 ? 31.800 1.898 -14.736 1.00 50.13 587 HIS A C 1
ATOM 4313 O O . HIS A 1 587 ? 31.115 0.875 -14.623 1.00 48.47 587 HIS A O 1
ATOM 4320 N N . LEU A 1 588 ? 31.254 3.103 -14.919 1.00 54.05 588 LEU A N 1
ATOM 4321 C CA . LEU A 1 588 ? 29.807 3.288 -14.879 1.00 50.66 588 LEU A CA 1
ATOM 4322 C C . LEU A 1 588 ? 29.121 2.554 -16.025 1.00 54.09 588 LEU A C 1
ATOM 4323 O O . LEU A 1 588 ? 28.039 1.983 -15.846 1.00 61.32 588 LEU A O 1
ATOM 4328 N N . ALA A 1 589 ? 29.735 2.556 -17.210 1.00 50.49 589 ALA A N 1
ATOM 4329 C CA . ALA A 1 589 ? 29.133 1.875 -18.351 1.00 52.35 589 ALA A CA 1
ATOM 4330 C C . ALA A 1 589 ? 29.246 0.360 -18.224 1.00 54.01 589 ALA A C 1
ATOM 4331 O O . ALA A 1 589 ? 28.329 -0.365 -18.626 1.00 59.99 589 ALA A O 1
ATOM 4333 N N . ALA A 1 590 ? 30.353 -0.137 -17.670 1.00 50.15 590 ALA A N 1
ATOM 4334 C CA . ALA A 1 590 ? 30.487 -1.574 -17.460 1.00 50.97 590 ALA A CA 1
ATOM 4335 C C . ALA A 1 590 ? 29.591 -2.080 -16.338 1.00 62.96 590 ALA A C 1
ATOM 4336 O O . ALA A 1 590 ? 29.251 -3.268 -16.320 1.00 67.61 590 ALA A O 1
ATOM 4338 N N . TYR A 1 591 ? 29.204 -1.212 -15.403 1.00 56.30 591 TYR A N 1
ATOM 4339 C CA . TYR A 1 591 ? 28.315 -1.625 -14.324 1.00 51.74 591 TYR A CA 1
ATOM 4340 C C . TYR A 1 591 ? 26.858 -1.627 -14.772 1.00 55.46 591 TYR A C 1
ATOM 4341 O O . TYR A 1 591 ? 26.099 -2.535 -14.417 1.00 57.91 591 TYR A O 1
ATOM 4350 N N . THR A 1 592 ? 26.454 -0.625 -15.555 1.00 55.92 592 THR A N 1
ATOM 4351 C CA . THR 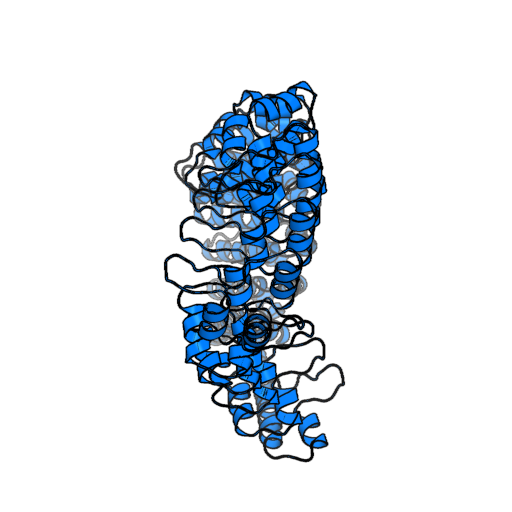A 1 592 ? 25.072 -0.523 -16.006 1.00 59.03 592 THR A CA 1
ATOM 4352 C C . THR A 1 592 ? 24.766 -1.428 -17.193 1.00 66.14 592 THR A C 1
ATOM 4353 O O . THR A 1 592 ? 23.589 -1.680 -17.474 1.00 74.21 592 THR A O 1
ATOM 4357 N N . GLY A 1 593 ? 25.785 -1.914 -17.896 1.00 65.73 593 GLY A N 1
ATOM 4358 C CA . GLY A 1 593 ? 25.569 -2.861 -18.968 1.00 72.36 593 GLY A CA 1
ATOM 4359 C C . GLY A 1 593 ? 25.317 -2.263 -20.331 1.00 75.77 593 GLY A C 1
ATOM 4360 O O . GLY A 1 593 ? 24.598 -2.867 -21.136 1.00 79.89 593 GLY A O 1
ATOM 4361 N N . HIS A 1 594 ? 25.888 -1.098 -20.625 1.00 71.87 594 HIS A N 1
ATOM 4362 C CA . HIS A 1 594 ? 25.705 -0.434 -21.914 1.00 71.58 594 HIS A CA 1
ATOM 4363 C C . HIS A 1 594 ? 26.906 -0.773 -22.794 1.00 63.51 594 HIS A C 1
ATOM 4364 O O . HIS A 1 594 ? 27.974 -0.169 -22.670 1.00 57.74 594 HIS A O 1
ATOM 4371 N N . LEU A 1 595 ? 26.718 -1.744 -23.692 1.00 64.34 595 LEU A N 1
ATOM 4372 C CA . LEU A 1 595 ? 27.829 -2.264 -24.486 1.00 67.39 595 LEU A CA 1
ATOM 4373 C C . LEU A 1 595 ? 28.386 -1.209 -25.433 1.00 63.66 595 LEU A C 1
ATOM 4374 O O . LEU A 1 595 ? 29.607 -1.030 -25.528 1.00 62.12 595 LEU A O 1
ATOM 4379 N N . GLU A 1 596 ? 27.506 -0.507 -26.153 1.00 66.35 596 GLU A N 1
ATOM 4380 C CA . GLU A 1 596 ? 27.968 0.455 -27.149 1.00 71.76 596 GLU A CA 1
ATOM 4381 C C . GLU A 1 596 ? 28.770 1.580 -26.505 1.00 64.89 596 GLU A C 1
ATOM 4382 O O . GLU A 1 596 ? 29.741 2.076 -27.090 1.00 66.71 596 GLU A O 1
ATOM 4388 N N . ILE A 1 597 ? 28.385 1.992 -25.296 1.00 57.52 597 ILE A N 1
ATOM 4389 C CA . ILE A 1 597 ? 29.104 3.064 -24.615 1.00 54.46 597 ILE A CA 1
ATOM 4390 C C . ILE A 1 597 ? 30.477 2.582 -24.160 1.00 53.09 597 ILE A C 1
ATOM 4391 O O . ILE A 1 597 ? 31.459 3.332 -24.209 1.00 52.67 597 ILE A O 1
ATOM 4396 N N . VAL A 1 598 ? 30.573 1.324 -23.722 1.00 55.84 598 VAL A N 1
ATOM 4397 C CA . VAL A 1 598 ? 31.865 0.770 -23.323 1.00 48.86 598 VAL A CA 1
ATOM 4398 C C . VAL A 1 598 ? 32.835 0.779 -24.499 1.00 49.23 598 VAL A C 1
ATOM 4399 O O . VAL A 1 598 ? 34.014 1.122 -24.349 1.00 52.09 598 VAL A O 1
ATOM 4403 N N . GLU A 1 599 ? 32.351 0.414 -25.689 1.00 55.59 599 GLU A N 1
ATOM 4404 C CA . GLU A 1 599 ? 33.212 0.364 -26.868 1.00 63.43 599 GLU A CA 1
ATOM 4405 C C . GLU A 1 599 ? 33.648 1.758 -27.302 1.00 59.81 599 GLU A C 1
ATOM 4406 O O . GLU A 1 599 ? 34.799 1.953 -27.710 1.00 63.26 599 GLU A O 1
ATOM 4412 N N . VAL A 1 600 ? 32.742 2.735 -27.231 1.00 51.84 600 VAL A N 1
ATOM 4413 C CA . VAL A 1 600 ? 33.090 4.097 -27.624 1.00 61.74 600 VAL A CA 1
ATOM 4414 C C . VAL A 1 600 ? 34.147 4.673 -26.688 1.00 59.41 600 VAL A C 1
ATOM 4415 O O . VAL A 1 600 ? 35.091 5.339 -27.130 1.00 58.86 600 VAL A O 1
ATOM 4419 N N . LEU A 1 601 ? 34.015 4.419 -25.384 1.00 55.22 601 LEU A N 1
ATOM 4420 C CA . LEU A 1 601 ? 35.009 4.913 -24.437 1.00 52.47 601 LEU A CA 1
ATOM 4421 C C . LEU A 1 601 ? 36.368 4.271 -24.688 1.00 54.68 601 LEU A C 1
ATOM 4422 O O . LEU A 1 601 ? 37.393 4.959 -24.742 1.00 63.16 601 LEU A O 1
ATOM 4427 N N . LEU A 1 602 ? 36.392 2.945 -24.850 1.00 51.02 602 LEU A N 1
ATOM 4428 C CA . LEU A 1 602 ? 37.637 2.256 -25.171 1.00 52.54 602 LEU A CA 1
ATOM 4429 C C . LEU A 1 602 ? 38.203 2.718 -26.506 1.00 62.19 602 LEU A C 1
ATOM 4430 O O . LEU A 1 602 ? 39.428 2.774 -26.677 1.00 69.57 602 LEU A O 1
ATOM 4435 N N . LYS A 1 603 ? 37.331 3.046 -27.464 1.00 61.96 603 LYS A N 1
ATOM 4436 C CA . LYS A 1 603 ? 37.797 3.596 -28.733 1.00 64.29 603 LYS A CA 1
ATOM 4437 C C . LYS A 1 603 ? 38.490 4.936 -28.526 1.00 62.55 603 LYS A C 1
ATOM 4438 O O . LYS A 1 603 ? 39.494 5.235 -29.185 1.00 63.26 603 LYS A O 1
ATOM 4444 N N . ASN A 1 604 ? 37.973 5.753 -27.609 1.00 60.19 604 ASN A N 1
ATOM 4445 C CA . ASN A 1 604 ? 38.535 7.063 -27.318 1.00 64.59 604 ASN A CA 1
ATOM 4446 C C . ASN A 1 604 ? 39.581 7.021 -26.209 1.00 65.68 604 ASN A C 1
ATOM 4447 O O . ASN A 1 604 ? 39.862 8.057 -25.595 1.00 67.20 604 ASN A O 1
ATOM 4452 N N . GLY A 1 605 ? 40.154 5.853 -25.935 1.00 62.72 605 GLY A N 1
ATOM 4453 C CA . GLY A 1 605 ? 41.300 5.758 -25.054 1.00 64.16 605 GLY A CA 1
ATOM 4454 C C . GLY A 1 605 ? 40.998 5.583 -23.585 1.00 67.06 605 GLY A C 1
ATOM 4455 O O . GLY A 1 605 ? 41.841 5.940 -22.753 1.00 75.46 605 GLY A O 1
ATOM 4456 N N . ALA A 1 606 ? 39.833 5.044 -23.232 1.00 64.20 606 ALA A N 1
ATOM 4457 C CA . ALA A 1 606 ? 39.521 4.809 -21.829 1.00 57.62 606 ALA A CA 1
ATOM 4458 C C . ALA A 1 606 ? 40.417 3.717 -21.258 1.00 58.41 606 ALA A C 1
ATOM 4459 O O . ALA A 1 606 ? 40.671 2.696 -21.904 1.00 63.49 606 ALA A O 1
ATOM 4461 N N . GLY A 1 607 ? 40.900 3.941 -20.037 1.00 57.83 607 GLY A N 1
ATOM 4462 C CA . GLY A 1 607 ? 41.764 2.985 -19.372 1.00 59.15 607 GLY A CA 1
ATOM 4463 C C . GLY A 1 607 ? 41.057 1.694 -19.018 1.00 60.12 607 GLY A C 1
ATOM 4464 O O . GLY A 1 607 ? 40.166 1.678 -18.164 1.00 62.11 607 GLY A O 1
ATOM 4465 N N . VAL A 1 608 ? 41.455 0.597 -19.668 1.00 60.03 608 VAL A N 1
ATOM 4466 C CA . VAL A 1 608 ? 40.765 -0.674 -19.482 1.00 59.67 608 VAL A CA 1
ATOM 4467 C C . VAL A 1 608 ? 41.037 -1.275 -18.108 1.00 56.02 608 VAL A C 1
ATOM 4468 O O . VAL A 1 608 ? 40.220 -2.057 -17.606 1.00 56.32 608 VAL A O 1
ATOM 4472 N N . ASN A 1 609 ? 42.154 -0.919 -17.469 1.00 54.81 609 ASN A N 1
ATOM 4473 C CA . ASN A 1 609 ? 42.538 -1.510 -16.192 1.00 54.14 609 ASN A CA 1
ATOM 4474 C C . ASN A 1 609 ? 42.569 -0.490 -15.059 1.00 54.74 609 ASN A C 1
ATOM 4475 O O . ASN A 1 609 ? 43.260 -0.702 -14.057 1.00 60.01 609 ASN A O 1
ATOM 4480 N N . ALA A 1 610 ? 41.834 0.611 -15.192 1.00 48.41 610 ALA A N 1
ATOM 4481 C CA . ALA A 1 610 ? 41.774 1.603 -14.128 1.00 49.98 610 ALA A CA 1
ATOM 4482 C C . ALA A 1 610 ? 41.034 1.041 -12.920 1.00 52.22 610 ALA A C 1
ATOM 4483 O O . ALA A 1 610 ? 39.974 0.423 -13.050 1.00 48.50 610 ALA A O 1
ATOM 4485 N N . THR A 1 611 ? 41.602 1.259 -11.739 1.00 58.49 611 THR A N 1
ATOM 4486 C CA . THR A 1 611 ? 41.036 0.787 -10.484 1.00 57.55 611 THR A CA 1
ATOM 4487 C C . THR A 1 611 ? 40.555 1.972 -9.659 1.00 57.42 611 THR A C 1
ATOM 4488 O O . THR A 1 611 ? 41.210 3.019 -9.622 1.00 65.00 611 THR A O 1
ATOM 4492 N N . ASP A 1 612 ? 39.411 1.805 -8.995 1.00 52.35 612 ASP A N 1
ATOM 4493 C CA . ASP A 1 612 ? 38.880 2.868 -8.150 1.00 56.31 612 ASP A CA 1
ATOM 4494 C C . ASP A 1 612 ? 39.591 2.887 -6.801 1.00 59.10 612 ASP A C 1
ATOM 4495 O O . ASP A 1 612 ? 40.703 2.365 -6.670 1.00 54.19 612 ASP A O 1
ATOM 4500 N N . VAL A 1 613 ? 38.955 3.479 -5.791 1.00 57.34 613 VAL A N 1
ATOM 4501 C CA . VAL A 1 613 ? 39.596 3.596 -4.486 1.00 57.72 613 VAL A CA 1
ATOM 4502 C C . VAL A 1 613 ? 39.777 2.224 -3.847 1.00 62.56 613 VAL A C 1
ATOM 4503 O O . VAL A 1 613 ? 40.825 1.933 -3.256 1.00 70.49 613 VAL A O 1
ATOM 4507 N N . ILE A 1 614 ? 38.779 1.351 -3.973 1.00 59.68 614 ILE A N 1
ATOM 4508 C CA . ILE A 1 614 ? 38.840 0.030 -3.356 1.00 64.93 614 ILE A CA 1
ATOM 4509 C C . ILE A 1 614 ? 39.434 -0.978 -4.334 1.00 62.73 614 ILE A C 1
ATOM 4510 O O . ILE A 1 614 ? 39.327 -2.193 -4.133 1.00 61.16 614 ILE A O 1
ATOM 4515 N N . GLY A 1 615 ? 40.062 -0.481 -5.397 1.00 64.56 615 GLY A N 1
ATOM 4516 C CA . GLY A 1 615 ? 40.757 -1.348 -6.329 1.00 61.90 615 GLY A CA 1
ATOM 4517 C C . GLY A 1 615 ? 39.874 -2.115 -7.285 1.00 57.08 615 GLY A C 1
ATOM 4518 O O . GLY A 1 615 ? 40.265 -3.194 -7.745 1.00 57.98 615 GLY A O 1
ATOM 4519 N N . THR A 1 616 ? 38.696 -1.590 -7.608 1.00 48.84 616 THR A N 1
ATOM 4520 C CA . THR A 1 616 ? 37.767 -2.259 -8.509 1.00 54.92 616 THR A CA 1
ATOM 4521 C C . THR A 1 616 ? 38.031 -1.809 -9.942 1.00 57.57 616 THR A C 1
ATOM 4522 O O . THR A 1 616 ? 37.994 -0.610 -10.238 1.00 52.55 616 THR A O 1
ATOM 4526 N N . ALA A 1 617 ? 38.293 -2.768 -10.821 1.00 59.41 617 ALA A N 1
ATOM 4527 C CA . ALA A 1 617 ? 38.500 -2.541 -12.242 1.00 53.95 617 ALA A CA 1
ATOM 4528 C C . ALA A 1 617 ? 37.202 -2.753 -13.006 1.00 50.15 617 ALA A C 1
ATOM 4529 O O . ALA A 1 617 ? 36.274 -3.396 -12.506 1.00 50.44 617 ALA A O 1
ATOM 4531 N N . PRO A 1 618 ? 37.090 -2.214 -14.224 1.00 55.03 618 PRO A N 1
ATOM 4532 C CA . PRO A 1 618 ? 35.858 -2.434 -15.001 1.00 53.84 618 PRO A CA 1
ATOM 4533 C C . PRO A 1 618 ? 35.536 -3.900 -15.249 1.00 56.64 618 PRO A C 1
ATOM 4534 O O . PRO A 1 618 ? 34.357 -4.244 -15.402 1.00 65.29 618 PRO A O 1
ATOM 4538 N N . LEU A 1 619 ? 36.541 -4.779 -15.288 1.00 50.09 619 LEU A N 1
ATOM 4539 C CA . LEU A 1 619 ? 36.266 -6.203 -15.453 1.00 53.88 619 LEU A CA 1
ATOM 4540 C C . LEU A 1 619 ? 35.554 -6.776 -14.234 1.00 57.08 619 LEU A C 1
ATOM 4541 O O . LEU A 1 619 ? 34.754 -7.709 -14.366 1.00 59.58 619 LEU A O 1
ATOM 4546 N N . HIS A 1 620 ? 35.832 -6.236 -13.045 1.00 53.03 620 HIS A N 1
ATOM 4547 C CA . HIS A 1 620 ? 35.129 -6.678 -11.846 1.00 55.34 620 HIS A CA 1
ATOM 4548 C C . HIS A 1 620 ? 33.635 -6.395 -11.952 1.00 59.92 620 HIS A C 1
ATOM 4549 O O . HIS A 1 620 ? 32.804 -7.257 -11.646 1.00 64.51 620 HIS A O 1
ATOM 4556 N N . LEU A 1 621 ? 33.276 -5.188 -12.395 1.00 56.87 621 LEU A N 1
ATOM 4557 C CA . LEU A 1 621 ? 31.869 -4.806 -12.456 1.00 52.27 621 LEU A CA 1
ATOM 4558 C C . LEU A 1 621 ? 31.117 -5.614 -13.506 1.00 54.77 621 LEU A C 1
ATOM 4559 O O . LEU A 1 621 ? 30.010 -6.099 -13.246 1.00 62.92 621 LEU A O 1
ATOM 4564 N N . ALA A 1 622 ? 31.699 -5.771 -14.697 1.00 51.31 622 ALA A N 1
ATOM 4565 C CA . ALA A 1 622 ? 31.019 -6.516 -15.751 1.00 58.12 622 ALA A CA 1
ATOM 4566 C C . ALA A 1 622 ? 30.864 -7.989 -15.384 1.00 68.48 622 ALA A C 1
ATOM 4567 O O . ALA A 1 622 ? 29.812 -8.588 -15.634 1.00 74.16 622 ALA A O 1
ATOM 4569 N N . ALA A 1 623 ? 31.896 -8.588 -14.785 1.00 69.17 623 ALA A N 1
ATOM 4570 C CA . ALA A 1 623 ? 31.807 -9.998 -14.417 1.00 74.59 623 ALA A CA 1
ATOM 4571 C C . ALA A 1 623 ? 30.860 -10.215 -13.243 1.00 75.91 623 ALA A C 1
ATOM 4572 O O . ALA A 1 623 ? 30.272 -11.295 -13.114 1.00 79.20 623 ALA A O 1
ATOM 4574 N N . MET A 1 624 ? 30.699 -9.205 -12.384 1.00 71.19 624 MET A N 1
ATOM 4575 C CA . MET A 1 624 ? 29.790 -9.321 -11.248 1.00 72.87 624 MET A CA 1
ATOM 4576 C C . MET A 1 624 ? 28.331 -9.264 -11.682 1.00 77.83 624 MET A C 1
ATOM 4577 O O . MET A 1 624 ? 27.473 -9.907 -11.064 1.00 78.84 624 MET A O 1
ATOM 4582 N N . CYS A 1 625 ? 28.034 -8.519 -12.745 1.00 76.41 625 CYS A N 1
ATOM 4583 C CA . CYS A 1 625 ? 26.667 -8.160 -13.094 1.00 78.12 625 CYS A CA 1
ATOM 4584 C C . CYS A 1 625 ? 26.072 -9.012 -14.205 1.00 79.09 625 CYS A C 1
ATOM 4585 O O . CYS A 1 625 ? 24.912 -8.800 -14.570 1.00 88.01 625 CYS A O 1
ATOM 4588 N N . GLY A 1 626 ? 26.826 -9.960 -14.753 1.00 72.98 626 GLY A N 1
ATOM 4589 C CA . GLY A 1 626 ? 26.298 -10.785 -15.820 1.00 77.76 626 GLY A CA 1
ATOM 4590 C C . GLY A 1 626 ? 26.296 -10.125 -17.179 1.00 77.99 626 GLY A C 1
ATOM 4591 O O . GLY A 1 626 ? 25.487 -10.491 -18.037 1.00 85.21 626 GLY A O 1
ATOM 4592 N N . HIS A 1 627 ? 27.176 -9.147 -17.396 1.00 68.95 627 HIS A N 1
ATOM 4593 C CA . HIS A 1 627 ? 27.306 -8.487 -18.695 1.00 68.99 627 HIS A CA 1
ATOM 4594 C C . HIS A 1 627 ? 28.347 -9.251 -19.506 1.00 70.63 627 HIS A C 1
ATOM 4595 O O . HIS A 1 627 ? 29.525 -8.892 -19.575 1.00 67.95 627 HIS A O 1
ATOM 4602 N N . LEU A 1 628 ? 27.884 -10.336 -20.133 1.00 80.42 628 LEU A N 1
ATOM 4603 C CA . LEU A 1 628 ? 28.782 -11.245 -20.839 1.00 84.22 628 LEU A CA 1
ATOM 4604 C C . LEU A 1 628 ? 29.493 -10.540 -21.987 1.00 75.45 628 LEU A C 1
ATOM 4605 O O . LEU A 1 628 ? 30.715 -10.655 -22.142 1.00 68.95 628 LEU A O 1
ATOM 4610 N N . GLU A 1 629 ? 28.738 -9.807 -22.807 1.00 79.42 629 GLU A N 1
ATOM 4611 C CA . GLU A 1 629 ? 29.322 -9.144 -23.968 1.00 86.55 629 GLU A CA 1
ATOM 4612 C C . GLU A 1 629 ? 30.331 -8.079 -23.553 1.00 78.70 629 GLU A C 1
ATOM 4613 O O . GLU A 1 629 ? 31.341 -7.873 -24.236 1.00 73.47 629 GLU A O 1
ATOM 4619 N N . ILE A 1 630 ? 30.084 -7.399 -22.431 1.00 74.61 630 ILE A N 1
ATOM 4620 C CA . ILE A 1 630 ? 31.013 -6.370 -21.974 1.00 72.96 630 ILE A CA 1
ATOM 4621 C C . ILE A 1 630 ? 32.302 -7.004 -21.465 1.00 71.85 630 ILE A C 1
ATOM 4622 O O . ILE A 1 630 ? 33.401 -6.493 -21.713 1.00 74.40 630 ILE A O 1
ATOM 4627 N N . VAL A 1 631 ? 32.190 -8.128 -20.750 1.00 68.05 631 VAL A N 1
ATOM 4628 C CA . VAL A 1 631 ? 33.377 -8.860 -20.312 1.00 62.55 631 VAL A CA 1
ATOM 4629 C C . VAL A 1 631 ? 34.244 -9.226 -21.511 1.00 63.25 631 VAL A C 1
ATOM 4630 O O . VAL A 1 631 ? 35.462 -9.015 -21.508 1.00 61.46 631 VAL A O 1
ATOM 4634 N N . GLU A 1 632 ? 33.623 -9.773 -22.560 1.00 66.70 632 GLU A N 1
ATOM 4635 C CA . GLU A 1 632 ? 34.376 -10.151 -23.751 1.00 78.52 632 GLU A CA 1
ATOM 4636 C C . GLU A 1 632 ? 35.053 -8.942 -24.384 1.00 73.95 632 GLU A C 1
ATOM 4637 O O . GLU A 1 632 ? 36.208 -9.026 -24.816 1.00 70.35 632 GLU A O 1
ATOM 4643 N N . VAL A 1 633 ? 34.355 -7.806 -24.437 1.00 76.48 633 VAL A N 1
ATOM 4644 C CA . VAL A 1 633 ? 34.927 -6.606 -25.042 1.00 76.96 633 VAL A CA 1
ATOM 4645 C C . VAL A 1 633 ? 36.094 -6.088 -24.211 1.00 74.95 633 VAL A C 1
ATOM 4646 O O . VAL A 1 633 ? 37.103 -5.624 -24.756 1.00 80.26 633 VAL A O 1
ATOM 4650 N N . LEU A 1 634 ? 35.983 -6.163 -22.882 1.00 72.61 634 LEU A N 1
ATOM 4651 C CA . LEU A 1 634 ? 37.072 -5.703 -22.026 1.00 68.84 634 LEU A CA 1
ATOM 4652 C C . LEU A 1 634 ? 38.329 -6.542 -22.229 1.00 70.65 634 LEU A C 1
ATOM 4653 O O . LEU A 1 634 ? 39.441 -6.004 -22.281 1.00 70.53 634 LEU A O 1
ATOM 4658 N N 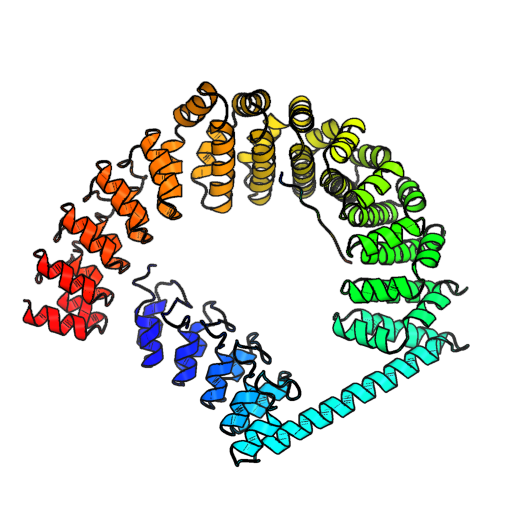. LEU A 1 635 ? 38.171 -7.863 -22.356 1.00 69.62 635 LEU A N 1
ATOM 4659 C CA . LEU A 1 635 ? 39.327 -8.733 -22.550 1.00 72.09 635 LEU A CA 1
ATOM 4660 C C . LEU A 1 635 ? 40.039 -8.440 -23.864 1.00 77.35 635 LEU A C 1
ATOM 4661 O O . LEU A 1 635 ? 41.265 -8.579 -23.949 1.00 80.92 635 LEU A O 1
ATOM 4666 N N . LYS A 1 636 ? 39.291 -8.036 -24.895 1.00 79.95 636 LYS A N 1
ATOM 4667 C CA . LYS A 1 636 ? 39.907 -7.714 -26.178 1.00 84.27 636 LYS A CA 1
ATOM 4668 C C . LYS A 1 636 ? 40.850 -6.525 -26.055 1.00 81.08 636 LYS A C 1
ATOM 4669 O O . LYS A 1 636 ? 41.901 -6.485 -26.705 1.00 88.37 636 LYS A O 1
ATOM 4675 N N . ASN A 1 637 ? 40.492 -5.546 -25.224 1.00 72.58 637 ASN A N 1
ATOM 4676 C CA . ASN A 1 637 ? 41.284 -4.339 -25.044 1.00 69.51 637 ASN A CA 1
ATOM 4677 C C . ASN A 1 637 ? 42.335 -4.481 -23.951 1.00 70.14 637 ASN A C 1
ATOM 4678 O O . ASN A 1 637 ? 42.850 -3.468 -23.464 1.00 73.30 637 ASN A O 1
ATOM 4683 N N . GLY A 1 638 ? 42.658 -5.708 -23.552 1.00 69.45 638 GLY A N 1
ATOM 4684 C CA . GLY A 1 638 ? 43.732 -5.935 -22.610 1.00 72.55 638 GLY A CA 1
ATOM 4685 C C . GLY A 1 638 ? 43.357 -5.853 -21.149 1.00 72.48 638 GLY A C 1
ATOM 4686 O O . GLY A 1 638 ? 44.186 -5.430 -20.334 1.00 71.61 638 GLY A O 1
ATOM 4687 N N . ALA A 1 639 ? 42.140 -6.247 -20.785 1.00 70.22 639 ALA A N 1
ATOM 4688 C CA . ALA A 1 639 ? 41.740 -6.229 -19.384 1.00 63.01 639 ALA A CA 1
ATOM 4689 C C . ALA A 1 639 ? 42.529 -7.261 -18.587 1.00 66.78 639 ALA A C 1
ATOM 4690 O O . ALA A 1 639 ? 42.760 -8.382 -19.048 1.00 64.13 639 ALA A O 1
ATOM 4692 N N . ASP A 1 640 ? 42.941 -6.875 -17.380 1.00 69.23 640 ASP A N 1
ATOM 4693 C CA . ASP A 1 640 ? 43.723 -7.751 -16.511 1.00 72.71 640 ASP A CA 1
ATOM 4694 C C . ASP A 1 640 ? 42.789 -8.768 -15.866 1.00 72.26 640 ASP A C 1
ATOM 4695 O O . ASP A 1 640 ? 41.978 -8.419 -15.003 1.00 73.78 640 ASP A O 1
ATOM 4700 N N . VAL A 1 641 ? 42.910 -10.034 -16.275 1.00 71.94 641 VAL A N 1
ATOM 4701 C CA . VAL A 1 641 ? 42.036 -11.071 -15.743 1.00 70.74 641 VAL A CA 1
ATOM 4702 C C . VAL A 1 641 ? 42.370 -11.414 -14.298 1.00 75.78 641 VAL A C 1
ATOM 4703 O O . VAL A 1 641 ? 41.528 -11.979 -13.590 1.00 78.08 641 VAL A O 1
ATOM 4707 N N . ASN A 1 642 ? 43.577 -11.079 -13.835 1.00 77.56 642 ASN A N 1
ATOM 4708 C CA . ASN A 1 642 ? 44.051 -11.474 -12.514 1.00 78.73 642 ASN A CA 1
ATOM 4709 C C . ASN A 1 642 ? 44.120 -10.303 -11.539 1.00 75.81 642 ASN A C 1
ATOM 4710 O O . ASN A 1 642 ? 44.798 -10.398 -10.510 1.00 78.24 642 ASN A O 1
ATOM 4715 N N . ALA A 1 643 ? 43.435 -9.203 -11.838 1.00 70.40 643 ALA A N 1
ATOM 4716 C CA . ALA A 1 643 ? 43.408 -8.070 -10.923 1.00 66.57 643 ALA A CA 1
ATOM 4717 C C . ALA A 1 643 ? 42.527 -8.382 -9.721 1.00 63.09 643 ALA A C 1
ATOM 4718 O O . ALA A 1 643 ? 41.504 -9.062 -9.838 1.00 58.49 643 ALA A O 1
ATOM 4720 N N . GLN A 1 644 ? 42.929 -7.881 -8.557 1.00 62.19 644 GLN A N 1
ATOM 4721 C CA . GLN A 1 644 ? 42.212 -8.119 -7.314 1.00 61.55 644 GLN A CA 1
ATOM 4722 C C . GLN A 1 644 ? 41.826 -6.791 -6.680 1.00 57.77 644 GLN A C 1
ATOM 4723 O O . GLN A 1 644 ? 42.618 -5.843 -6.671 1.00 57.94 644 GLN A O 1
ATOM 4729 N N . ASP A 1 645 ? 40.608 -6.727 -6.150 1.00 57.26 645 ASP A N 1
ATOM 4730 C CA . ASP A 1 645 ? 40.186 -5.565 -5.386 1.00 62.29 645 ASP A CA 1
ATOM 4731 C C . ASP A 1 645 ? 40.777 -5.633 -3.979 1.00 62.99 645 ASP A C 1
ATOM 4732 O O . ASP A 1 645 ? 41.562 -6.526 -3.648 1.00 62.92 645 ASP A O 1
ATOM 4737 N N . LYS A 1 646 ? 40.386 -4.680 -3.130 1.00 62.25 646 LYS A N 1
ATOM 4738 C CA . LYS A 1 646 ? 40.898 -4.651 -1.764 1.00 66.24 646 LYS A CA 1
ATOM 4739 C C . LYS A 1 646 ? 40.460 -5.863 -0.954 1.00 64.21 646 LYS A C 1
ATOM 4740 O O . LYS A 1 646 ? 41.091 -6.176 0.062 1.00 70.73 646 LYS A O 1
ATOM 4746 N N . PHE A 1 647 ? 39.403 -6.553 -1.379 1.00 65.17 647 PHE A N 1
ATOM 4747 C CA . PHE A 1 647 ? 38.915 -7.748 -0.705 1.00 66.29 647 PHE A CA 1
ATOM 4748 C C . PHE A 1 647 ? 39.532 -9.030 -1.256 1.00 64.73 647 PHE A C 1
ATOM 4749 O O . PHE A 1 647 ? 39.126 -10.124 -0.847 1.00 67.61 647 PHE A O 1
ATOM 4757 N N . GLY A 1 648 ? 40.497 -8.922 -2.167 1.00 65.11 648 GLY A N 1
ATOM 4758 C CA . GLY A 1 648 ? 41.148 -10.098 -2.715 1.00 69.32 648 GLY A CA 1
ATOM 4759 C C . GLY A 1 648 ? 40.300 -10.895 -3.678 1.00 72.83 648 GLY A C 1
ATOM 4760 O O . GLY A 1 648 ? 40.472 -12.114 -3.783 1.00 81.10 648 GLY A O 1
ATOM 4761 N N . LYS A 1 649 ? 39.386 -10.240 -4.387 1.00 67.30 649 LYS A N 1
ATOM 4762 C CA . LYS A 1 649 ? 38.484 -10.897 -5.321 1.00 69.50 649 LYS A CA 1
ATOM 4763 C C . LYS A 1 649 ? 38.914 -10.585 -6.747 1.00 69.23 649 LYS A C 1
ATOM 4764 O O . LYS A 1 649 ? 39.043 -9.414 -7.118 1.00 64.23 649 LYS A O 1
ATOM 4770 N N . THR A 1 650 ? 39.140 -11.628 -7.538 1.00 71.26 650 THR A N 1
ATOM 4771 C CA . THR A 1 650 ? 39.351 -11.447 -8.964 1.00 73.68 650 THR A CA 1
ATOM 4772 C C . THR A 1 650 ? 38.010 -11.401 -9.682 1.00 74.37 650 THR A C 1
ATOM 4773 O O . THR A 1 650 ? 36.988 -11.831 -9.136 1.00 76.18 650 THR A O 1
ATOM 4777 N N . PRO A 1 651 ? 37.968 -10.862 -10.906 1.00 72.39 651 PRO A N 1
ATOM 4778 C CA . PRO A 1 651 ? 36.710 -10.897 -11.670 1.00 69.17 651 PRO A CA 1
ATOM 4779 C C . PRO A 1 651 ? 36.143 -12.295 -11.835 1.00 67.81 651 PRO A C 1
ATOM 4780 O O . PRO A 1 651 ? 34.919 -12.454 -11.932 1.00 63.84 651 PRO A O 1
ATOM 4784 N N . PHE A 1 652 ? 36.998 -13.319 -11.869 1.00 76.52 652 PHE A N 1
ATOM 4785 C CA . PHE A 1 652 ? 36.501 -14.689 -11.893 1.00 85.07 652 PHE A CA 1
ATOM 4786 C C . PHE A 1 652 ? 35.817 -15.048 -10.579 1.00 83.80 652 PHE A C 1
ATOM 4787 O O . PHE A 1 652 ? 34.797 -15.747 -10.574 1.00 86.62 652 PHE A O 1
ATOM 4795 N N . ASP A 1 653 ? 36.361 -14.574 -9.455 1.00 80.43 653 ASP A N 1
ATOM 4796 C CA . ASP A 1 653 ? 35.732 -14.837 -8.166 1.00 82.57 653 ASP A CA 1
ATOM 4797 C C . ASP A 1 653 ? 34.371 -14.158 -8.069 1.00 76.88 653 ASP A C 1
ATOM 4798 O O . ASP A 1 653 ? 33.410 -14.752 -7.566 1.00 74.40 653 ASP A O 1
ATOM 4803 N N . LEU A 1 654 ? 34.266 -12.919 -8.558 1.00 74.36 654 LEU A N 1
ATOM 4804 C CA . LEU A 1 654 ? 33.004 -12.191 -8.472 1.00 72.65 654 LEU A CA 1
ATOM 4805 C C . LEU A 1 654 ? 31.925 -12.820 -9.345 1.00 73.80 654 LEU A C 1
ATOM 4806 O O . LEU A 1 654 ? 30.741 -12.778 -8.989 1.00 75.54 654 LEU A O 1
ATOM 4811 N N . ALA A 1 655 ? 32.306 -13.402 -10.485 1.00 71.12 655 ALA A N 1
ATOM 4812 C CA . ALA A 1 655 ? 31.329 -14.098 -11.315 1.00 72.78 655 ALA A CA 1
ATOM 4813 C C . ALA A 1 655 ? 30.827 -15.367 -10.641 1.00 79.74 655 ALA A C 1
ATOM 4814 O O . ALA A 1 655 ? 29.698 -15.799 -10.898 1.00 80.84 655 ALA A O 1
ATOM 4816 N N . ILE A 1 656 ? 31.646 -15.975 -9.782 1.00 82.85 656 ILE A N 1
ATOM 4817 C CA . ILE A 1 656 ? 31.217 -17.168 -9.060 1.00 86.54 656 ILE A CA 1
ATOM 4818 C C . ILE A 1 656 ? 30.322 -16.794 -7.885 1.00 87.67 656 ILE A C 1
ATOM 4819 O O . ILE A 1 656 ? 29.290 -17.433 -7.651 1.00 90.30 656 ILE A O 1
ATOM 4824 N N . ASP A 1 657 ? 30.689 -15.750 -7.136 1.00 87.11 657 ASP A N 1
ATOM 4825 C CA . ASP A 1 657 ? 29.869 -15.313 -6.011 1.00 89.96 657 ASP A CA 1
ATOM 4826 C C . ASP A 1 657 ? 28.523 -14.748 -6.444 1.00 92.27 657 ASP A C 1
ATOM 4827 O O . ASP A 1 657 ? 27.667 -14.512 -5.585 1.00 94.43 657 ASP A O 1
ATOM 4832 N N . ASN A 1 658 ? 28.315 -14.524 -7.743 1.00 92.60 658 ASN A N 1
ATOM 4833 C CA . ASN A 1 658 ? 27.047 -14.029 -8.255 1.00 93.87 658 ASN A CA 1
ATOM 4834 C C . ASN A 1 658 ? 26.282 -15.054 -9.079 1.00 100.55 658 ASN A C 1
ATOM 4835 O O . ASN A 1 658 ? 25.139 -14.783 -9.465 1.00 102.50 658 ASN A O 1
ATOM 4840 N N . GLY A 1 659 ? 26.871 -16.215 -9.357 1.00 106.43 659 GLY A N 1
ATOM 4841 C CA . GLY A 1 659 ? 26.184 -17.239 -10.118 1.00 111.71 659 GLY A CA 1
ATOM 4842 C C . GLY A 1 659 ? 26.205 -17.048 -11.615 1.00 112.93 659 GLY A C 1
ATOM 4843 O O . GLY A 1 659 ? 25.317 -17.558 -12.305 1.00 117.83 659 GLY A O 1
ATOM 4844 N N . ASN A 1 660 ? 27.194 -16.328 -12.144 1.00 108.44 660 ASN A N 1
ATOM 4845 C CA . ASN A 1 660 ? 27.302 -16.073 -13.580 1.00 105.91 660 ASN A CA 1
ATOM 4846 C C . ASN A 1 660 ? 28.293 -17.076 -14.164 1.00 107.71 660 ASN A C 1
ATOM 4847 O O . ASN A 1 660 ? 29.468 -16.781 -14.387 1.00 105.41 660 ASN A O 1
ATOM 4852 N N . GLU A 1 661 ? 27.796 -18.289 -14.416 1.00 112.19 661 GLU A N 1
ATOM 4853 C CA . GLU A 1 661 ? 28.671 -19.372 -14.854 1.00 117.16 661 GLU A CA 1
ATOM 4854 C C . GLU A 1 661 ? 29.186 -19.156 -16.271 1.00 117.05 661 GLU A C 1
ATOM 4855 O O . GLU A 1 661 ? 30.318 -19.548 -16.580 1.00 119.18 661 GLU A O 1
ATOM 4861 N N . ASP A 1 662 ? 28.380 -18.546 -17.143 1.00 113.77 662 ASP A N 1
ATOM 4862 C CA . ASP A 1 662 ? 28.832 -18.291 -18.507 1.00 112.60 662 ASP A CA 1
ATOM 4863 C C . ASP A 1 662 ? 30.025 -17.344 -18.522 1.00 103.68 662 ASP A C 1
ATOM 4864 O O . ASP A 1 662 ? 30.968 -17.532 -19.299 1.00 103.68 662 ASP A O 1
ATOM 4869 N N . ILE A 1 663 ? 30.002 -16.321 -17.666 1.00 96.34 663 ILE A N 1
ATOM 4870 C CA . ILE A 1 663 ? 31.135 -15.406 -17.570 1.00 87.73 663 ILE A CA 1
ATOM 4871 C C . ILE A 1 663 ? 32.312 -16.086 -16.881 1.00 85.48 663 ILE A C 1
ATOM 4872 O O . ILE A 1 663 ? 33.474 -15.856 -17.235 1.00 81.35 663 ILE A O 1
ATOM 4877 N N . ALA A 1 664 ? 32.031 -16.941 -15.895 1.00 87.18 664 ALA A N 1
ATOM 4878 C CA . ALA A 1 664 ? 33.103 -17.640 -15.196 1.00 87.67 664 ALA A CA 1
ATOM 4879 C C . ALA A 1 664 ? 33.866 -18.564 -16.136 1.00 92.06 664 ALA A C 1
ATOM 4880 O O . ALA A 1 664 ? 35.092 -18.692 -16.032 1.00 92.20 664 ALA A O 1
ATOM 4882 N N . GLU A 1 665 ? 33.159 -19.216 -17.064 1.00 100.36 665 GLU A N 1
ATOM 4883 C CA . GLU A 1 665 ? 33.823 -20.101 -18.016 1.00 110.48 665 GLU A CA 1
ATOM 4884 C C . GLU A 1 665 ? 34.765 -19.324 -18.927 1.00 112.24 665 GLU A C 1
ATOM 4885 O O . GLU A 1 665 ? 35.872 -19.785 -19.227 1.00 118.92 665 GLU A O 1
ATOM 4891 N N . VAL A 1 666 ? 34.343 -18.139 -19.373 1.00 107.69 666 VAL A N 1
ATOM 4892 C CA . VAL A 1 666 ? 35.190 -17.329 -20.242 1.00 106.95 666 VAL A CA 1
ATOM 4893 C C . VAL A 1 666 ? 36.424 -16.849 -19.489 1.00 104.21 666 VAL A C 1
ATOM 4894 O O . VAL A 1 666 ? 37.536 -16.843 -20.031 1.00 108.09 666 VAL A O 1
ATOM 4898 N N . LEU A 1 667 ? 36.253 -16.452 -18.227 1.00 98.89 667 LEU A N 1
ATOM 4899 C CA . LEU A 1 667 ? 37.368 -15.884 -17.475 1.00 97.09 667 LEU A CA 1
ATOM 4900 C C . LEU A 1 667 ? 38.399 -16.942 -17.106 1.00 99.88 667 LEU A C 1
ATOM 4901 O O . LEU A 1 667 ? 39.607 -16.686 -17.180 1.00 102.54 667 LEU A O 1
ATOM 4906 N N . GLN A 1 668 ? 37.949 -18.133 -16.701 1.00 99.58 668 GLN A N 1
ATOM 4907 C CA . GLN A 1 668 ? 38.890 -19.137 -16.214 1.00 100.73 668 GLN A CA 1
ATOM 4908 C C . GLN A 1 668 ? 39.803 -19.645 -17.321 1.00 104.09 668 GLN A C 1
ATOM 4909 O O . GLN A 1 668 ? 40.915 -20.105 -17.043 1.00 106.79 668 GLN A O 1
ATOM 4915 N N . LYS A 1 669 ? 39.358 -19.569 -18.575 1.00 102.99 669 LYS A N 1
ATOM 4916 C CA . LYS A 1 669 ? 40.167 -20.004 -19.703 1.00 106.68 669 LYS A CA 1
ATOM 4917 C C . LYS A 1 669 ? 40.861 -18.857 -20.419 1.00 105.13 669 LYS A C 1
ATOM 4918 O O . LYS A 1 669 ? 41.845 -19.098 -21.127 1.00 110.79 669 LYS A O 1
ATOM 4924 N N . ALA A 1 670 ? 40.384 -17.626 -20.255 1.00 97.28 670 ALA A N 1
ATOM 4925 C CA . ALA A 1 670 ? 41.135 -16.466 -20.711 1.00 96.50 670 ALA A CA 1
ATOM 4926 C C . ALA A 1 670 ? 42.238 -16.073 -19.740 1.00 97.88 670 ALA A C 1
ATOM 4927 O O . ALA A 1 670 ? 42.979 -15.125 -20.019 1.00 100.92 670 ALA A O 1
ATOM 4929 N N . ALA A 1 671 ? 42.364 -16.774 -18.618 1.00 96.06 671 ALA A N 1
ATOM 4930 C CA . ALA A 1 671 ? 43.395 -16.477 -17.633 1.00 92.62 671 ALA A CA 1
ATOM 4931 C C . ALA A 1 671 ? 44.690 -17.207 -17.967 1.00 97.04 671 ALA A C 1
ATOM 4932 O O . ALA A 1 671 ? 44.920 -18.325 -17.506 1.00 100.61 671 ALA A O 1
ATOM 4934 N N . LYS B 2 1 ? -0.840 30.522 -23.532 1.00 108.84 1 LYS B N 1
ATOM 4935 C CA . LYS B 2 1 ? 0.324 29.833 -22.987 1.00 112.14 1 LYS B CA 1
ATOM 4936 C C . LYS B 2 1 ? -0.100 28.698 -22.057 1.00 113.51 1 LYS B C 1
ATOM 4937 O O . LYS B 2 1 ? -0.565 27.652 -22.513 1.00 112.96 1 LYS B O 1
ATOM 4943 N N . ARG B 2 2 ? 0.058 28.912 -20.750 1.00 113.61 2 ARG B N 1
ATOM 4944 C CA . ARG B 2 2 ? -0.285 27.909 -19.742 1.00 108.52 2 ARG B CA 1
ATOM 4945 C C . ARG B 2 2 ? -1.588 28.331 -19.068 1.00 106.04 2 ARG B C 1
ATOM 4946 O O . ARG B 2 2 ? -1.605 28.919 -17.987 1.00 110.35 2 ARG B O 1
ATOM 4954 N N . LYS B 2 3 ? -2.699 28.019 -19.731 1.00 99.93 3 LYS B N 1
ATOM 4955 C CA . LYS B 2 3 ? -4.033 28.376 -19.254 1.00 92.30 3 LYS B CA 1
ATOM 4956 C C . LYS B 2 3 ? -4.673 27.124 -18.662 1.00 92.41 3 LYS B C 1
ATOM 4957 O O . LYS B 2 3 ? -5.138 26.244 -19.392 1.00 94.02 3 LYS B O 1
ATOM 4963 N N . ARG B 2 4 ? -4.695 27.048 -17.334 1.00 92.72 4 ARG B N 1
ATOM 4964 C CA . ARG B 2 4 ? -5.165 25.874 -16.612 1.00 89.88 4 ARG B CA 1
ATOM 4965 C C . ARG B 2 4 ? -6.536 26.148 -16.010 1.00 82.23 4 ARG B C 1
ATOM 4966 O O . ARG B 2 4 ? -6.741 27.180 -15.362 1.00 79.16 4 ARG B O 1
ATOM 4974 N N . LYS B 2 5 ? -7.465 25.223 -16.227 1.00 78.13 5 LYS B N 1
ATOM 4975 C CA . LYS B 2 5 ? -8.799 25.288 -15.653 1.00 74.51 5 LYS B CA 1
ATOM 4976 C C . LYS B 2 5 ? -8.952 24.194 -14.605 1.00 75.24 5 LYS B C 1
ATOM 4977 O O . LYS B 2 5 ? -8.330 23.132 -14.699 1.00 79.71 5 LYS B O 1
ATOM 4983 N N . ARG B 2 6 ? -9.778 24.462 -13.596 1.00 69.71 6 ARG B N 1
ATOM 4984 C CA . ARG B 2 6 ? -9.972 23.538 -12.487 1.00 70.32 6 ARG B CA 1
ATOM 4985 C C . ARG B 2 6 ? -11.459 23.373 -12.207 1.00 66.32 6 ARG B C 1
ATOM 4986 O O . ARG B 2 6 ? -12.179 24.365 -12.047 1.00 68.77 6 ARG B O 1
ATOM 4994 N N . LYS B 2 7 ? -11.911 22.125 -12.148 1.00 61.30 7 LYS B N 1
ATOM 4995 C CA . LYS B 2 7 ? -13.281 21.795 -11.791 1.00 66.10 7 LYS B CA 1
ATOM 4996 C C . LYS B 2 7 ? -13.314 21.118 -10.427 1.00 66.19 7 LYS B C 1
ATOM 4997 O O . LYS B 2 7 ? -12.305 20.602 -9.939 1.00 64.27 7 LYS B O 1
ATOM 5003 N N . ARG B 2 8 ? -14.497 21.122 -9.817 1.00 67.92 8 ARG B N 1
ATOM 5004 C CA . ARG B 2 8 ? -14.689 20.511 -8.506 1.00 72.70 8 ARG B CA 1
ATOM 5005 C C . ARG B 2 8 ? -16.089 19.923 -8.432 1.00 72.04 8 ARG B C 1
ATOM 5006 O O . ARG B 2 8 ? -17.076 20.651 -8.578 1.00 68.18 8 ARG B O 1
ATOM 5014 N N . LYS B 2 9 ? -16.172 18.617 -8.209 1.00 74.29 9 LYS B N 1
ATOM 5015 C CA . LYS B 2 9 ? -17.438 17.973 -7.905 1.00 79.96 9 LYS B CA 1
ATOM 5016 C C . LYS B 2 9 ? -17.617 17.876 -6.394 1.00 86.50 9 LYS B C 1
ATOM 5017 O O . LYS B 2 9 ? -16.663 17.995 -5.622 1.00 88.27 9 LYS B O 1
ATOM 5023 N N . ARG B 2 10 ? -18.858 17.663 -5.976 1.00 92.63 10 ARG B N 1
ATOM 5024 C CA . ARG B 2 10 ? -19.167 17.643 -4.554 1.00 99.96 10 ARG B CA 1
ATOM 5025 C C . ARG B 2 10 ? -20.328 16.705 -4.246 1.00 101.06 10 ARG B C 1
ATOM 5026 O O . ARG B 2 10 ? -21.260 16.562 -5.037 1.00 100.27 10 ARG B O 1
#

Secondary structure (DSSP, 8-state):
--TTTTSTHHHHHHHT-HHHHHHHHHS---SS---TTS--HHHHHHHHT-HHHHTTTTTTS--SS---SS---HHHHHHHHT-STTTHHHHHT---TT---SS---HHHHHTTTT-SHHHHHHHHT---SS---SSS--HHHHHHHHT--SSHHHHHHHHHHHHHHHHHHHHHHHHHHHHTT-S-HHHHHHHHHHHHHHHTS-HHHHHHHHHTTHHHHHHHGGG-S-HHHHHHHHHHHHHHTTS-HHHHHHHHHTT-HHHHHHHTT-S-HHHHHHHHHHHHHHTTS-HHHHHHHHHTTHHHHHHHHTT-S-HHHHHHHHHHHHHHTTS-HHHHHHHHHTTHHHHHHHHTT-S-HHHHHHHHHHHHHHTTS-HHHHHHHHHTTHHHHHHHGGG-S-HHHHHHHHHHHHHHTTS-HHHHHHHHHTT-HHHHHHGGG-S-HHHHHHHHHHHHHHHTS-HHHHHHHHHTTHHHHHHHHTT-S-HHHHHHHHHHHHHHHTS-HHHHHHHHHTTHHHHHHHHHHHH--HHHHHHHHHTT--TT---TT---HHHHHHHHT-HHHHHHHHHTT--TT---TT---HHHHHHHHT-HHHHHHHHHTT--TT---TT---HHHHHHHHT-HHHHHHHHHTT--TT---TT---HHHHHHHTT-HHHHHHHHHH-/----------

Foldseek 3Di:
DFLLLQFCLQVCLLVADLVLVCVSDVVHDALFDQDPQRGTSLQSNLLVPHLSRNLVSPVVPHDQLGQGPFRDGSLLSNLLNQHAVNNVSSVVPDYPLARQTNQFAGSLLNNLLQVHPCNVVVSVVSPRDQPRDGVVPAGSLRSNVVSPHCDCSVVSVVSVVVVVVVLVVLLVVLLVLLVQLPPPDVVSNVVSLQVLLVQLQDALVSLVSNVVSVNLLSLLVQCPPPPVVSNLSSLSSLLSQLQYAQVSLVSNLVSPNLLSLLVQCPPPPVSSNLSSLSNLLSQLLYALVSLVSNVVSPNQLSLLVQLPPPPVVSNLSSLSNLLSQLQYALVSLVSNLVSPNLLSLLVQLPPPDVSSNLSSLSNLLSQLQYALVSLVSNLVSPNLLSLQVQCPPPPVSSNLSSLSNLLSQLQYALVSLVSNVVSVNLLSLLVQCPPPPVSSNVSSLSNLLSQLLYALVSLVSNVVSVNLLSLLVQCPPPDVVSVVSSVSSLVSQLPYDVVSVVVNVVSVNLQSQLLSCLQPADQVSNVVSVVVPHDQCDADLQQHGSLLRNLLNVRQSNNVVSLVSPYDQLGQGNFQDGSLLNNLQNQRQSSNVVSVVSPYDLLGATPQGDGSLLRNLLSLNQNNNVVSVVSPYDQCGAGNVRAGSLNNNVVRVNVVNNVVSVVSD/DDDDDDDDDD

CATH classification: 1.25.40.20

Sequence (675 aa):
GGSCLGKKLLEAARAGQDDEVRILLANGADVNTADETGFTPLHLAAWEGHLGIVEVLLKNGADVNANDERGHTPLHLAAYTGHLEIVEVLLKNGAGVNATDVIGTAPLHLAAMWGHLEIVEVLLKNGADPKAQDKFGKTPKDLAKDNGHEDVAKLIDKKAQEEEEEEEKKKKILKDLVKKLSSPNENELQNALWTLGNIASGGNEQIQAVIDAGALPALVQLLSSPNEQILQEALWALSNIASGGNEQIQAVIDAGALPALVQLLSSPNEQILQEALWALSNIASGGNEQIQAVIDAGALPALVQLLSSPNEQILQEALWALSNIASGGNEQIQAVIDAGALPALVQLLSSPNEQILQEALWALSNIASGGNEQIQAVIDAGALPALVQLLSSPNEQILQEALWALSNIASGGNEQIQAVIDAGALPALVQLLSSPNEQILQEALWALSNIASGGNEQIQAVIDAGALPALVQLLSSPNEQIQDEAEKTLLNIANGSEEQQKAVYDAGALKYLLIIAAKRGFADRVRLYLRLGADQNTADETGFTPLHLAAWEGHLGIVEVLLKNGADVNANDERGHTPLHLAAYTGHLEIVEVLLKNGAGVNATDVIGTAPLHLAAMCGHLEIVEVLLKNGADVNAQDKFGKTPFDLAIDNGNEDIAEVLQKAAKRKRKRKRKR

Solvent-accessible surface area: 29082 Å² total; per-residue (Å²): 69,22,65,14,19,16,83,64,7,45,102,0,0,80,71,31,95,72,89,40,1,152,97,21,52,66,108,42,50,83,29,28,19,88,38,183,59,29,13,14,1,0,0,13,0,0,99,76,24,47,46,28,0,1,72,55,3,30,179,65,56,37,68,16,55,15,88,18,108,102,13,23,5,0,7,2,16,0,2,91,28,23,56,47,106,8,5,65,32,0,19,160,84,56,13,28,21,72,20,101,16,113,65,19,5,12,4,0,1,20,0,0,71,129,6,28,121,100,4,1,92,27,6,17,160,63,45,3,38,4,134,49,97,11,180,162,31,82,39,0,47,43,22,0,96,102,65,68,84,114,48,10,1,126,87,2,72,91,60,19,97,105,47,117,87,98,83,100,128,93,109,161,104,8,132,62,24,19,144,58,5,92,22,135,76,88,108,72,13,39,105,2,0,137,47,0,0,65,45,0,64,35,46,77,141,88,2,51,34,1,26,100,23,36,0,10,87,21,0,26,129,17,6,85,19,136,35,93,92,5,14,60,26,0,0,72,1,0,3,24,0,0,35,2,24,75,145,16,0,67,26,1,25,104,30,37,0,8,92,27,0,24,136,21,7,90,19,131,42,83,100,3,12,52,32,0,0,71,1,1,0,0,0,1,4,1,27,70,135,13,0,24,25,0,21,113,29,35,0,10,91,26,0,25,133,23,5,87,22,133,42,87,92,4,13,27,5,0,0,46,1,1,0,1,1,0,3,1,17,74,117,5,0,49,21,0,28,108,33,32,0,8,90,20,0,25,132,12,7,97,22,131,35,82,86,3,15,34,7,0,0,38,0,0,0,0,1,0,3,2,15,63,124,9,0,62,21,0,27,108,33,32,0,8,84,24,0,23,131,20,10,96,22,130,38,89,89,1,13,35,14,0,0,44,0,1,0,0,0,0,2,4,18,69,108,6,0,37,20,0,24,108,29,39,0,7,85,26,0,18,142,22,7,95,21,136,30,72,103,3,15,36,5,0,0,62,0,0,3,7,0,0,38,16,22,74,112,8,5,73,22,0,30,105,28,38,0,12,86,21,0,13,143,16,3,68,15,134,34,85,116,0,11,60,24,0,10,98,0,1,39,14,0,13,116,20,42,151,145,8,52,115,28,1,48,97,37,34,0,17,84,68,4,2,23,1,0,0,54,58,23,94,21,110,71,0,122,44,2,18,178,46,59,7,74,37,61,32,40,44,161,43,15,49,8,2,1,0,22,0,0,84,85,26,38,61,36,0,0,59,10,0,23,162,68,52,10,73,19,60,11,85,11,119,151,9,25,4,0,0,0,11,0,0,36,7,25,49,46,96,2,0,74,12,0,21,155,65,49,9,26,21,65,33,73,16,100,84,7,13,4,0,2,1,19,0,0,55,6,11,7,78,68,0,1,78,17,0,39,158,69,47,11,69,27,101,22,113,20,152,154,38,76,20,0,69,46,28,0,80,86,42,42,21,109,95,2,5,114,55,3,86,164,52,82,118,72,75,43,86,26,92,40,94,71